Protein AF-A0A376UDM9-F1 (afdb_monomer_lite)

Secondary structure (DSSP, 8-state):
--TT---EEEEEEPPTT---HHHHHHHHHHHTT--TTEEEEEE-SPPPHHHHTSHHHHHHTTT------PPPPTTTHHHHHHHHHHHTT-EE-HHHHHHHHHHTTT-HHHHHHHHHHHHHH-TT-EE-HHHHHHH--------HHHHHHHHHTT-HHHHHHHHHHHHHTT--HHHHHHHHHHHHHHHHHHHHHTTTS-HHHHHHHTT--HHHHHHHHHHHHH--HHHHHHHHHHHHHHHHHHHH-TTS-THHHHHHHHHHHHS--THHHHTTS-GGGPEEEEEE--TT--HHHHHHHHHHHHHHT-S-EEEEE-SB-TTSPPPSS-HHHHHHHHHHHHTT-TTEEE-TTTTT-SSB--HHHHHHHTTSSS-TT---EEEE-----

pLDDT: mean 85.06, std 14.09, range [38.56, 97.5]

Foldseek 3Di:
DDPDQAQEEDEAEADALGDDPVSLVVLLVVLVVDDPSYHYHYDYDDDDPVNCPRPSNVSCVVPDDDDDPDDDDLVCQLVVLVVLLVVVVADADSLLSVVLCQLAPPNVVVSNVLSVVLCVVDVVRYHDNVSSVVRGDRQYDDDLVQLLLCLLQLVLVSNLVRLVNCVVVVPDVVRNLVVNVVLLVLLLVLLVCVVPDPSVVSCVVVVPDPVCSVSSVSLSVQDDNVLSVVLVVLSVVLVCCVVPVVPDDSSVSVSVSSNSSNDPPCVVVCVPPPLQLEEEEEEEQPLPPDCVRVVVVVVVCVVSVNQAYEYEHAQAAPPDDGRPDHLVRNVVNVCVVCVVPSRYDYDCPRNPDPDHDDPVVVVVVVPPPDDPRRPHYHYPDYDDD

InterPro domains:
  IPR004821 Cytidyltransferase-like domain [PF01467] (281-354)
  IPR004821 Cytidyltransferase-like domain [TIGR00125] (280-342)
  IPR005248 Nicotinate/nicotinamide nucleotide adenylyltransferase [cd02165] (280-364)
  IPR005790 DNA polymerase III, delta subunit [PTHR34388] (1-264)
  IPR005790 DNA polymerase III, delta subunit [TIGR01128] (1-259)
  IPR008921 DNA polymerase III, clamp loader complex, gamma/delta/delta subunit, C-terminal [SSF48019] (142-266)
  IPR010372 DNA polymerase III delta, N-terminal [PF06144] (1-70)
  IPR014729 Rossmann-like alpha/beta/alpha sandwich fold [G3DSA:3.40.50.620] (275-380)
  IPR027417 P-loop containing nucleoside triphosphate hydrolase [G3DSA:3.40.50.300] (1-70)
  IPR027417 P-loop containing nucleoside triphosphate hydrolase [SSF52540] (1-140)
  IPR032780 DNA polymerase III subunit delta, C-terminal [PF14840] (144-265)

Structure (mmCIF, N/CA/C/O backbone):
data_AF-A0A376UDM9-F1
#
_entry.id   AF-A0A376UDM9-F1
#
loop_
_atom_site.group_PDB
_atom_site.id
_atom_site.type_symbol
_atom_site.label_atom_id
_atom_site.label_alt_id
_atom_site.label_comp_id
_atom_site.label_asym_id
_atom_site.label_entity_id
_atom_site.label_seq_id
_atom_site.pdbx_PDB_ins_code
_atom_site.Cartn_x
_atom_site.Cartn_y
_atom_site.Cartn_z
_atom_site.occupancy
_atom_site.B_iso_or_equiv
_atom_site.auth_seq_id
_atom_site.auth_comp_id
_atom_site.auth_asym_id
_atom_site.auth_atom_id
_atom_site.pdbx_PDB_model_num
ATOM 1 N N . MET A 1 1 ? -37.635 13.160 33.585 1.00 43.19 1 MET A N 1
ATOM 2 C CA . MET A 1 1 ? -38.179 11.944 32.947 1.00 43.19 1 MET A CA 1
ATOM 3 C C . MET A 1 1 ? -39.225 12.375 31.934 1.00 43.19 1 MET A C 1
ATOM 5 O O . MET A 1 1 ? -40.187 13.020 32.328 1.00 43.19 1 MET A O 1
ATOM 9 N N . SER A 1 2 ? -38.978 12.138 30.642 1.00 47.19 2 SER A N 1
ATOM 10 C CA . SER A 1 2 ? -39.900 12.499 29.555 1.00 47.19 2 SER A CA 1
ATOM 11 C C . SER A 1 2 ? -40.941 11.390 29.384 1.00 47.19 2 SER A C 1
ATOM 13 O O . SER A 1 2 ? -40.580 10.224 29.255 1.00 47.19 2 SER A O 1
ATOM 15 N N . LEU A 1 3 ? -42.221 11.757 29.407 1.00 50.12 3 LEU A N 1
ATOM 16 C CA . LEU A 1 3 ? -43.392 10.870 29.484 1.00 50.12 3 LEU A CA 1
ATOM 17 C C . LEU A 1 3 ? -43.686 10.039 28.210 1.00 50.12 3 LEU A C 1
ATOM 19 O O . LEU A 1 3 ? -44.708 9.366 28.155 1.00 50.12 3 LEU A O 1
ATOM 23 N N . PHE A 1 4 ? -42.793 10.038 27.211 1.00 58.66 4 PH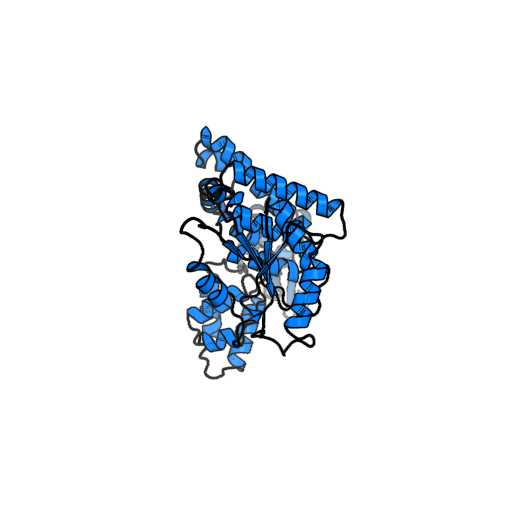E A N 1
ATOM 24 C CA . PHE A 1 4 ? -42.947 9.309 25.938 1.00 58.66 4 PHE A CA 1
ATOM 25 C C . PHE A 1 4 ? -41.624 8.710 25.415 1.00 58.66 4 PHE A C 1
ATOM 27 O O . PHE A 1 4 ? -41.371 8.701 24.211 1.00 58.66 4 PHE A O 1
ATOM 34 N N . ALA A 1 5 ? -40.724 8.271 26.299 1.00 61.06 5 ALA A N 1
ATOM 35 C CA . ALA A 1 5 ? -39.364 7.900 25.907 1.00 61.06 5 ALA A CA 1
ATOM 36 C C . ALA A 1 5 ? -39.296 6.546 25.166 1.00 61.06 5 ALA A C 1
ATOM 38 O O . ALA A 1 5 ? -39.087 5.493 25.761 1.00 61.06 5 ALA A O 1
ATOM 39 N N . SER A 1 6 ? -39.441 6.571 23.840 1.00 82.75 6 SER A N 1
ATOM 40 C CA . SER A 1 6 ? -38.899 5.519 22.977 1.00 82.75 6 SER A CA 1
ATOM 41 C C . SER A 1 6 ? -37.372 5.525 23.073 1.00 82.75 6 SER A C 1
ATOM 43 O O . SER A 1 6 ? -36.781 6.605 23.105 1.00 82.75 6 SER A O 1
ATOM 45 N N . ARG A 1 7 ? -36.730 4.350 23.049 1.00 90.12 7 ARG A N 1
ATOM 46 C CA . ARG A 1 7 ? -35.262 4.241 22.998 1.00 90.12 7 ARG A CA 1
ATOM 47 C C . ARG A 1 7 ? -34.689 5.045 21.828 1.00 90.12 7 ARG A C 1
ATOM 49 O O . ARG A 1 7 ? -35.217 4.976 20.719 1.00 90.12 7 ARG A O 1
ATOM 56 N N . GLN A 1 8 ? -33.612 5.782 22.074 1.00 91.25 8 GLN A N 1
ATOM 57 C CA . GLN A 1 8 ? -32.944 6.639 21.094 1.00 91.25 8 GLN A CA 1
ATOM 58 C C . GLN A 1 8 ? -31.485 6.214 20.907 1.00 91.25 8 GLN A C 1
ATOM 60 O O . GLN A 1 8 ? -30.840 5.741 21.841 1.00 91.25 8 GLN A O 1
ATOM 65 N N . THR A 1 9 ? -30.949 6.424 19.705 1.00 95.12 9 THR A N 1
ATOM 66 C CA . THR A 1 9 ? -29.538 6.164 19.388 1.00 95.12 9 THR A CA 1
ATOM 67 C C . THR A 1 9 ? -28.871 7.460 18.950 1.00 95.12 9 THR A C 1
ATOM 69 O O . THR A 1 9 ? -29.344 8.116 18.023 1.00 95.12 9 THR A O 1
ATOM 72 N N . LEU A 1 10 ? -27.754 7.807 19.586 1.00 94.94 10 LEU A N 1
ATOM 73 C CA . LEU A 1 10 ? -26.936 8.969 19.253 1.00 94.94 10 LEU A CA 1
ATOM 74 C C . LEU A 1 10 ? -25.616 8.507 18.627 1.00 94.94 10 LEU A C 1
ATOM 76 O O . LEU A 1 10 ? -24.813 7.854 19.290 1.00 94.94 10 LEU A O 1
ATOM 80 N N . LEU A 1 11 ? -25.378 8.863 17.362 1.00 97.06 11 LEU A N 1
ATOM 81 C CA . LEU A 1 11 ? -24.114 8.609 16.665 1.00 97.06 11 LEU A CA 1
ATOM 82 C C . LEU A 1 11 ? -23.272 9.887 16.612 1.00 97.06 11 LEU A C 1
ATOM 84 O O . LEU A 1 11 ? -23.660 10.863 15.974 1.00 97.06 11 LEU A O 1
ATOM 88 N N . LEU A 1 12 ? -22.093 9.851 17.225 1.00 95.75 12 LEU A N 1
ATOM 89 C CA . LEU A 1 12 ? -21.101 10.917 17.160 1.00 95.75 12 LEU A CA 1
ATOM 90 C C . LEU A 1 12 ? -19.973 10.527 16.205 1.00 95.75 12 LEU A C 1
ATOM 92 O O . LEU A 1 12 ? -19.311 9.503 16.389 1.00 95.75 12 LEU A O 1
ATOM 96 N N . LEU A 1 13 ? -19.741 11.368 15.198 1.00 96.25 13 LEU A N 1
ATOM 97 C CA . LEU A 1 13 ? -18.609 11.255 14.282 1.00 96.25 13 LEU A CA 1
ATOM 98 C C . LEU A 1 13 ? -17.494 12.183 14.762 1.00 96.25 13 LEU A C 1
ATOM 100 O O . LEU A 1 13 ? -17.690 13.392 14.872 1.00 96.25 13 LEU A O 1
ATOM 104 N N . LEU A 1 14 ? -16.330 11.618 15.070 1.00 95.25 14 LEU A N 1
ATOM 105 C CA . LEU A 1 14 ? -15.178 12.401 15.495 1.00 95.25 14 LEU A CA 1
ATOM 106 C C . LEU A 1 14 ? -14.485 13.075 14.307 1.00 95.25 14 LEU A C 1
ATOM 108 O O . LEU A 1 14 ? -14.499 12.534 13.200 1.00 95.25 14 LEU A O 1
ATOM 112 N N . PRO A 1 15 ? -13.794 14.203 14.547 1.00 94.12 15 PRO 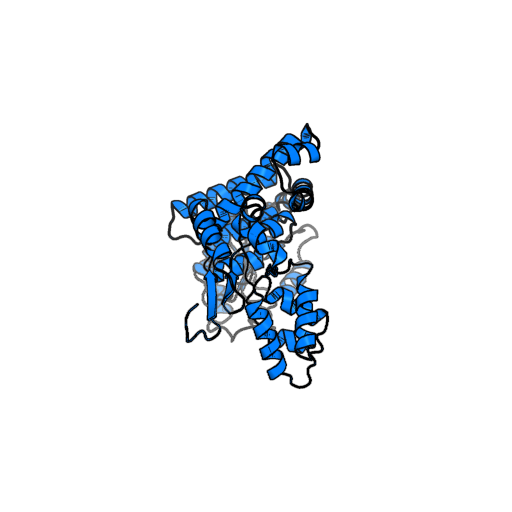A N 1
ATOM 113 C CA . PRO A 1 15 ? -12.876 14.772 13.569 1.00 94.12 15 PRO A CA 1
ATOM 114 C C . PRO A 1 15 ? -11.743 13.798 13.214 1.00 94.12 15 PRO A C 1
ATOM 116 O O . PRO A 1 15 ? -11.325 12.994 14.048 1.00 94.12 15 PRO A O 1
ATOM 119 N N . GLU A 1 16 ? -11.162 13.951 12.022 1.00 88.19 16 GLU A N 1
ATOM 120 C CA . GLU A 1 16 ? -10.032 13.133 11.540 1.00 88.19 16 GLU A CA 1
ATOM 121 C C . GLU A 1 16 ? -8.830 13.119 12.503 1.00 88.19 16 GLU A C 1
ATOM 123 O O . GLU A 1 16 ? -8.203 12.080 12.714 1.00 88.19 16 GLU A O 1
ATOM 128 N N . ASN A 1 17 ? -8.549 14.260 13.145 1.00 89.12 17 ASN A N 1
ATOM 129 C CA . ASN A 1 17 ? -7.464 14.422 14.124 1.00 89.12 17 ASN A CA 1
ATOM 130 C C . ASN A 1 17 ? -7.833 13.936 15.544 1.00 89.12 17 ASN A C 1
ATOM 132 O O . ASN A 1 17 ? -7.037 14.063 16.480 1.00 89.12 17 ASN A O 1
ATOM 136 N N . GLY A 1 18 ? -9.041 13.403 15.727 1.00 92.69 18 GLY A N 1
ATOM 137 C CA . GLY A 1 18 ? -9.596 13.046 17.028 1.00 92.69 18 GLY A CA 1
ATOM 138 C C . GLY A 1 18 ? -10.117 14.253 17.823 1.00 92.69 18 GLY A C 1
ATOM 139 O O . GLY A 1 18 ? -10.213 15.368 17.298 1.00 92.69 18 GLY A O 1
ATOM 140 N N . PRO A 1 19 ? -10.487 14.046 19.099 1.00 94.19 19 PRO A N 1
ATOM 141 C CA . PRO A 1 19 ? -11.056 15.093 19.930 1.00 94.19 19 PRO A CA 1
ATOM 142 C C . PRO A 1 19 ? -9.950 16.028 20.438 1.00 94.19 19 PRO A C 1
ATOM 144 O O . PRO A 1 19 ? -8.888 15.585 20.894 1.00 94.19 19 PRO A O 1
ATOM 147 N N . ASN A 1 20 ? -10.201 17.334 20.342 1.00 93.69 20 ASN A N 1
ATOM 148 C CA . ASN A 1 20 ? -9.357 18.379 20.923 1.00 93.69 20 ASN A CA 1
ATOM 149 C C . ASN A 1 20 ? -9.815 18.717 22.358 1.00 93.69 20 ASN A C 1
ATOM 151 O O . ASN A 1 20 ? -10.769 18.129 22.863 1.00 93.69 20 ASN A O 1
ATOM 155 N N . ALA A 1 21 ? -9.142 19.664 23.019 1.00 92.56 21 ALA A N 1
ATOM 156 C CA . ALA A 1 21 ? -9.456 20.042 24.400 1.00 92.56 21 ALA A CA 1
ATOM 157 C C . ALA A 1 21 ? -10.927 20.463 24.594 1.00 92.56 21 ALA A C 1
ATOM 159 O O . ALA A 1 21 ? -11.584 19.950 25.493 1.00 92.56 21 ALA A O 1
ATOM 160 N N . ALA A 1 22 ? -11.466 21.305 23.707 1.00 93.75 22 ALA A N 1
ATOM 161 C CA . ALA A 1 22 ? -12.859 21.750 23.781 1.00 93.75 22 ALA A CA 1
ATOM 162 C C . ALA A 1 22 ? -13.855 20.596 23.557 1.00 93.75 22 ALA A C 1
ATOM 164 O O . ALA A 1 22 ? -14.840 20.465 24.279 1.00 93.75 22 ALA A O 1
ATOM 165 N N . ILE A 1 23 ? -13.578 19.713 22.591 1.00 95.00 23 ILE A N 1
ATOM 166 C CA . ILE A 1 23 ? -14.416 18.535 22.325 1.00 95.00 23 ILE A CA 1
ATOM 167 C C . ILE A 1 23 ? -14.384 17.573 23.518 1.00 95.00 23 ILE A C 1
ATOM 169 O O . ILE A 1 23 ? -15.410 16.988 23.848 1.00 95.00 23 ILE A O 1
ATOM 173 N N . ASN A 1 24 ? -13.247 17.424 24.205 1.00 94.12 24 ASN A N 1
ATOM 174 C CA . ASN A 1 24 ? -13.162 16.572 25.394 1.00 94.12 24 ASN A CA 1
ATOM 175 C C . ASN A 1 24 ? -14.111 17.038 26.512 1.00 94.12 24 ASN A C 1
ATOM 177 O O . ASN A 1 24 ? -14.704 16.191 27.177 1.00 94.12 24 ASN A O 1
ATOM 181 N N . GLU A 1 25 ? -14.287 18.348 26.703 1.00 94.25 25 GLU A N 1
ATOM 182 C CA . GLU A 1 25 ? -15.235 18.903 27.684 1.00 94.25 25 GLU A CA 1
ATOM 183 C C . GLU A 1 25 ? -16.696 18.678 27.267 1.00 94.25 25 GLU A C 1
ATOM 185 O O . GLU A 1 25 ? -17.540 18.291 28.081 1.00 94.25 25 GLU A O 1
ATOM 190 N N . GLN A 1 26 ? -16.996 18.845 25.977 1.00 94.69 26 GLN A N 1
ATOM 191 C CA . GLN A 1 26 ? -18.330 18.578 25.432 1.00 94.69 26 GLN A CA 1
ATOM 192 C C . GLN A 1 26 ? -18.703 17.096 25.556 1.00 94.69 26 GLN A C 1
ATOM 194 O O . GLN A 1 26 ? -19.799 16.765 26.006 1.00 94.69 26 GLN A O 1
ATOM 199 N N . LEU A 1 27 ? -17.774 16.196 25.225 1.00 95.12 27 LEU A N 1
ATOM 200 C CA . LEU A 1 27 ? -17.960 14.756 25.382 1.00 95.12 27 LEU A CA 1
ATOM 201 C C . LEU A 1 27 ? -18.140 14.376 26.852 1.00 95.12 27 LEU A C 1
ATOM 203 O O . LEU A 1 27 ? -19.000 13.554 27.153 1.00 95.12 27 LEU A O 1
ATOM 207 N N . LEU A 1 28 ? -17.392 15.000 27.769 1.00 95.12 28 LEU A N 1
ATOM 208 C CA . LEU A 1 28 ? -17.543 14.773 29.208 1.00 95.12 28 LEU A CA 1
ATOM 209 C C . LEU A 1 28 ? -18.933 15.184 29.708 1.00 95.12 28 LEU A C 1
ATOM 211 O O . LEU A 1 28 ? -19.520 14.490 30.529 1.00 95.12 28 LEU A O 1
ATOM 215 N N . THR A 1 29 ? -19.492 16.272 29.181 1.00 94.19 29 THR A N 1
ATOM 216 C CA . THR A 1 29 ? -20.867 16.675 29.511 1.00 94.19 29 THR A CA 1
ATOM 217 C C . THR A 1 29 ? -21.876 15.611 29.067 1.00 94.19 29 THR A C 1
ATOM 219 O O . THR A 1 29 ? -22.806 15.285 29.803 1.00 94.19 29 THR A O 1
ATOM 222 N N . LEU A 1 30 ? -21.670 15.016 27.887 1.00 92.75 30 LEU A N 1
ATOM 223 C CA . LEU A 1 30 ? -22.549 13.971 27.361 1.00 92.75 30 LEU A CA 1
ATOM 224 C C . LEU A 1 30 ? -22.483 12.671 28.168 1.00 92.75 30 LEU A C 1
ATOM 226 O O . LEU A 1 30 ? -23.510 12.007 28.295 1.00 92.75 30 LEU A O 1
ATOM 230 N N . THR A 1 31 ? -21.331 12.305 28.745 1.00 93.06 31 THR A N 1
ATOM 231 C CA . THR A 1 31 ? -21.226 11.059 29.530 1.00 93.06 31 THR A CA 1
ATOM 232 C C . THR A 1 31 ? -22.128 11.068 30.765 1.00 93.06 31 THR A C 1
ATOM 234 O O . THR A 1 31 ? -22.664 10.022 31.130 1.00 93.06 31 THR A O 1
ATOM 237 N N . GLY A 1 32 ? -22.355 12.241 31.367 1.00 90.50 32 GLY A N 1
ATOM 238 C CA . GLY A 1 32 ? -23.262 12.420 32.505 1.00 90.50 32 GLY A CA 1
ATOM 239 C C . GLY A 1 32 ? -24.752 12.332 32.155 1.00 90.50 32 GLY A C 1
ATOM 240 O O . GLY A 1 32 ? -25.576 12.171 33.051 1.00 90.50 32 GLY A O 1
ATOM 241 N N . LEU A 1 33 ? -25.105 12.416 30.868 1.00 91.31 33 LEU A N 1
ATOM 242 C CA . LEU A 1 33 ? -26.488 12.391 30.377 1.00 91.31 33 LEU A CA 1
ATOM 243 C C . LEU A 1 33 ? -26.926 11.007 29.868 1.00 91.31 33 LEU A C 1
ATOM 245 O O . LEU A 1 33 ? -28.057 10.852 29.410 1.00 91.31 33 LEU A O 1
ATOM 249 N N . LEU A 1 34 ? -26.048 10.001 29.933 1.00 91.25 34 LEU A N 1
ATOM 250 C CA . LEU A 1 34 ? -26.338 8.651 29.451 1.00 91.25 34 LEU A CA 1
ATOM 251 C C . LEU A 1 34 ? -27.234 7.874 30.421 1.00 91.25 34 LEU A C 1
ATOM 253 O O . LEU A 1 34 ? -26.966 7.793 31.621 1.00 91.25 34 LEU A O 1
ATOM 257 N N . HIS A 1 35 ? -28.254 7.230 29.863 1.00 90.69 35 HIS A N 1
ATOM 258 C CA . HIS A 1 35 ? -29.183 6.333 30.546 1.00 90.69 35 HIS A CA 1
ATOM 259 C C . HIS A 1 35 ? -29.533 5.148 29.631 1.00 90.69 35 HIS A C 1
ATOM 261 O O . HIS A 1 35 ? -29.250 5.193 28.436 1.00 90.69 35 HIS A O 1
ATOM 267 N N . ASP A 1 36 ? -30.191 4.114 30.157 1.00 89.81 36 ASP A N 1
ATOM 268 C CA . ASP A 1 36 ? -30.395 2.836 29.448 1.00 89.81 36 ASP A CA 1
ATOM 269 C C . ASP A 1 36 ? -31.199 2.956 28.140 1.00 89.81 36 ASP A C 1
ATOM 271 O O . ASP A 1 36 ? -31.001 2.177 27.208 1.00 89.81 36 ASP A O 1
ATOM 275 N N . ASP A 1 37 ? -32.064 3.967 28.034 1.00 91.88 37 ASP A N 1
ATOM 276 C CA . ASP A 1 37 ? -32.828 4.240 26.811 1.00 91.88 37 ASP A CA 1
ATOM 277 C C . ASP A 1 37 ? -32.093 5.107 25.769 1.00 91.88 37 ASP A C 1
ATOM 279 O O . ASP A 1 37 ? -32.672 5.417 24.728 1.00 91.88 37 ASP A O 1
ATOM 283 N N . LEU A 1 38 ? -30.838 5.507 26.013 1.00 91.31 38 LEU A N 1
ATOM 284 C CA . LEU A 1 38 ? -30.020 6.289 25.079 1.00 91.31 38 LEU A CA 1
ATOM 285 C C . LEU A 1 38 ? -28.727 5.536 24.754 1.00 91.31 38 LEU A C 1
ATOM 287 O O . LEU A 1 38 ? -27.772 5.519 25.531 1.00 91.31 38 LEU A O 1
ATOM 291 N N . LEU A 1 39 ? -28.682 4.939 23.563 1.00 94.94 39 LEU A N 1
ATOM 292 C CA . LEU A 1 39 ? -27.504 4.236 23.070 1.00 94.94 39 LEU A CA 1
ATOM 293 C C . LEU A 1 39 ? -26.540 5.215 22.394 1.00 94.94 39 LEU A C 1
ATOM 295 O O . LEU A 1 39 ? -26.845 5.776 21.342 1.00 94.94 39 LEU A O 1
ATOM 299 N N . LEU A 1 40 ? -25.354 5.389 22.971 1.00 95.56 40 LEU A N 1
ATOM 300 C CA . LEU A 1 40 ? -24.288 6.197 22.387 1.00 95.56 40 LEU A CA 1
ATOM 301 C C . LEU A 1 40 ? -23.376 5.341 21.496 1.00 95.56 40 LEU A C 1
ATOM 303 O O . LEU A 1 40 ? -22.814 4.345 21.946 1.00 95.56 40 LEU A O 1
ATOM 307 N N . ILE A 1 41 ? -23.167 5.776 20.253 1.00 97.31 41 ILE A N 1
ATOM 308 C CA . ILE A 1 41 ? -22.161 5.232 19.338 1.00 97.31 41 ILE A CA 1
ATOM 309 C C . ILE A 1 41 ? -21.186 6.346 18.981 1.00 97.31 41 ILE A C 1
ATOM 311 O O . ILE A 1 41 ? -21.581 7.426 18.552 1.00 97.31 41 ILE A O 1
ATOM 315 N N . VAL A 1 42 ? -19.895 6.069 19.125 1.00 96.12 42 VAL A N 1
ATOM 316 C CA . VAL A 1 42 ? -18.823 7.019 18.830 1.00 96.12 42 VAL A CA 1
ATOM 317 C C . VAL A 1 42 ? -17.923 6.414 17.758 1.00 96.12 42 VAL A C 1
ATOM 319 O O . VAL A 1 42 ? -17.374 5.331 17.951 1.00 96.12 42 VAL A O 1
ATOM 322 N N . ARG A 1 43 ? -17.779 7.091 16.613 1.00 97.50 43 ARG A N 1
ATOM 323 C CA . ARG A 1 43 ? -16.986 6.619 15.468 1.00 97.50 43 ARG A CA 1
ATOM 324 C C . ARG A 1 43 ? -15.888 7.616 15.122 1.00 97.50 43 ARG A C 1
ATOM 326 O O . ARG A 1 43 ? -16.162 8.789 14.899 1.00 97.50 43 ARG A O 1
ATOM 333 N N . GLY A 1 44 ? -14.659 7.126 14.998 1.00 95.00 44 GLY A N 1
ATOM 334 C CA . GLY A 1 44 ? -13.507 7.915 14.571 1.00 95.00 44 GLY A CA 1
ATOM 335 C C . GLY A 1 44 ? -12.264 7.061 14.356 1.00 95.00 44 GLY A C 1
ATOM 336 O O . GLY A 1 44 ? -12.301 5.836 14.499 1.00 95.00 44 GLY A O 1
ATOM 337 N N . ASN A 1 45 ? -11.160 7.730 14.031 1.00 93.31 45 ASN A N 1
ATOM 338 C CA . ASN A 1 45 ? -9.841 7.112 13.942 1.00 93.31 45 ASN A CA 1
ATOM 339 C C . ASN A 1 45 ? -9.335 6.681 15.329 1.00 93.31 45 ASN A C 1
ATOM 341 O O . ASN A 1 45 ? -9.893 7.042 16.368 1.00 93.31 45 ASN A O 1
ATOM 345 N N . LYS A 1 46 ? -8.249 5.902 15.350 1.00 93.00 46 LYS A N 1
ATOM 346 C CA . LYS A 1 46 ? -7.598 5.496 16.600 1.00 93.00 46 LYS A CA 1
ATOM 347 C C . LYS A 1 46 ? -7.187 6.731 17.410 1.00 93.00 46 LYS A C 1
ATOM 349 O O . LYS A 1 46 ? -6.496 7.609 16.899 1.00 93.00 46 LYS A O 1
ATOM 354 N N . LEU A 1 47 ? -7.557 6.742 18.687 1.00 93.38 47 LEU A N 1
ATOM 355 C CA . LEU A 1 47 ? -7.165 7.782 19.630 1.00 93.38 47 LEU A CA 1
ATOM 356 C C . LEU A 1 47 ? -5.693 7.624 20.039 1.00 93.38 47 LEU A C 1
ATOM 358 O O . LEU A 1 47 ? -5.146 6.522 20.116 1.00 93.38 47 LEU A O 1
ATOM 362 N N . SER A 1 48 ? -5.025 8.745 20.300 1.00 92.75 48 SER A N 1
ATOM 363 C CA . SER A 1 48 ? -3.714 8.723 20.954 1.00 92.75 48 SER A CA 1
ATOM 364 C C . SER A 1 48 ? -3.855 8.334 22.428 1.00 92.75 48 SER A C 1
ATOM 366 O O . SER A 1 48 ? -4.888 8.594 23.038 1.00 92.75 48 SER A O 1
ATOM 368 N N . LYS A 1 49 ? -2.786 7.818 23.052 1.00 92.19 49 LYS A N 1
ATOM 369 C CA . LYS A 1 49 ? -2.793 7.494 24.495 1.00 92.19 49 LYS A CA 1
ATOM 370 C C . LYS A 1 49 ? -3.219 8.677 25.374 1.00 92.19 49 LYS A C 1
ATOM 372 O O . LYS A 1 49 ? -3.851 8.489 26.402 1.00 92.19 49 LYS A O 1
ATOM 377 N N . ALA A 1 50 ? -2.874 9.903 24.974 1.00 91.31 50 ALA A N 1
ATOM 378 C CA . ALA A 1 50 ? -3.288 11.107 25.690 1.00 91.31 50 ALA A CA 1
ATOM 379 C C . ALA A 1 50 ? -4.800 11.364 25.566 1.00 91.31 50 ALA A C 1
ATOM 381 O O . ALA A 1 50 ? -5.429 11.757 26.542 1.00 91.31 50 ALA A O 1
ATOM 382 N N . GLN A 1 51 ? -5.383 11.112 24.390 1.00 92.50 51 GLN A N 1
ATOM 383 C CA . GLN A 1 51 ? -6.827 11.221 24.159 1.00 92.50 51 GLN A CA 1
ATOM 384 C C . GLN A 1 51 ? -7.609 10.078 24.825 1.00 92.50 51 GLN A C 1
ATOM 386 O O . GLN A 1 51 ? -8.690 10.324 25.343 1.00 92.50 51 GLN A O 1
ATOM 391 N N . GLU A 1 52 ? -7.065 8.858 24.868 1.00 93.50 52 GLU A N 1
ATOM 392 C CA . GLU A 1 52 ? -7.655 7.723 25.604 1.00 93.50 52 GLU A CA 1
ATOM 393 C C . GLU A 1 52 ? -7.684 7.981 27.120 1.00 93.50 52 GLU A C 1
ATOM 395 O O . GLU A 1 52 ? -8.615 7.578 27.806 1.00 93.50 52 GLU A O 1
ATOM 400 N N . ASN A 1 53 ? -6.703 8.720 27.644 1.00 93.88 53 ASN A N 1
ATOM 401 C CA . ASN A 1 53 ? -6.661 9.116 29.053 1.00 93.88 53 ASN A CA 1
ATOM 402 C C . ASN A 1 53 ? -7.547 10.336 29.379 1.00 93.88 53 ASN A C 1
ATOM 404 O O . ASN A 1 53 ? -7.545 10.802 30.520 1.00 93.88 53 ASN A O 1
ATOM 408 N N . ALA A 1 54 ? -8.283 10.885 28.406 1.00 94.88 54 ALA A N 1
ATOM 409 C CA . ALA A 1 54 ? -9.191 12.000 28.651 1.00 94.88 54 ALA A CA 1
ATOM 410 C C . ALA A 1 54 ? -10.383 11.567 29.522 1.00 94.88 54 ALA A C 1
ATOM 412 O O . ALA A 1 54 ? -10.879 10.444 29.420 1.00 94.88 54 ALA A O 1
ATOM 413 N N . ALA A 1 55 ? -10.882 12.491 30.348 1.00 94.75 55 ALA A N 1
ATOM 414 C CA . ALA A 1 55 ? -11.903 12.211 31.361 1.00 94.75 55 ALA A CA 1
ATOM 415 C C . ALA A 1 55 ? -13.199 11.597 30.799 1.00 94.75 55 ALA A C 1
ATOM 417 O O . ALA A 1 55 ? -13.805 10.740 31.435 1.00 94.75 55 ALA A O 1
ATOM 418 N N . TRP A 1 56 ? -13.629 12.006 29.601 1.00 95.31 56 TRP A N 1
ATOM 419 C CA . TRP A 1 56 ? -14.839 11.461 28.981 1.00 95.31 56 TRP A CA 1
ATOM 420 C C . TRP A 1 56 ? -14.671 9.982 28.600 1.00 95.31 56 TRP A C 1
ATOM 422 O O . TRP A 1 56 ? -15.599 9.196 28.761 1.00 95.31 56 TRP A O 1
ATOM 432 N N . PHE A 1 57 ? -13.485 9.583 28.129 1.00 95.44 57 PHE A N 1
ATOM 433 C CA . PHE A 1 57 ? -13.221 8.213 27.697 1.00 95.44 57 PHE A CA 1
ATOM 434 C C . PHE A 1 57 ? -13.130 7.281 28.908 1.00 95.44 57 PHE A C 1
ATOM 436 O O . PHE A 1 57 ? -13.753 6.219 28.933 1.00 95.44 57 PHE A O 1
ATOM 443 N N . THR A 1 58 ? -12.432 7.715 29.961 1.00 94.31 58 THR A N 1
ATOM 444 C CA . THR A 1 58 ? -12.325 6.954 31.213 1.00 94.31 58 THR A CA 1
ATOM 445 C C . THR A 1 58 ? -13.664 6.846 31.945 1.00 94.31 58 THR A C 1
ATOM 447 O O . THR A 1 58 ? -13.958 5.788 32.499 1.00 94.31 58 THR A O 1
ATOM 450 N N . ALA A 1 59 ? -14.525 7.870 31.875 1.00 94.00 59 ALA A N 1
ATOM 451 C CA . ALA A 1 59 ? -15.887 7.814 32.415 1.00 94.00 59 ALA A CA 1
ATOM 452 C C . ALA A 1 59 ? -16.761 6.735 31.744 1.00 94.00 59 ALA A C 1
ATOM 454 O O . ALA A 1 59 ? -17.643 6.163 32.385 1.00 94.00 59 ALA A O 1
ATOM 455 N N . LEU A 1 60 ? -16.507 6.426 30.468 1.00 93.75 60 LEU A N 1
ATOM 456 C CA . LEU A 1 60 ? -17.239 5.408 29.711 1.00 93.75 60 LEU A CA 1
ATOM 457 C C . LEU A 1 60 ? -16.647 4.001 29.847 1.00 93.75 60 LEU A C 1
ATOM 459 O O . LEU A 1 60 ? -17.328 3.038 29.498 1.00 93.75 60 LEU A O 1
ATOM 463 N N . ALA A 1 61 ? -15.420 3.845 30.349 1.00 91.12 61 ALA A N 1
ATOM 464 C CA . ALA A 1 61 ? -14.662 2.592 30.271 1.00 91.12 61 ALA A CA 1
ATOM 465 C C . ALA A 1 61 ? -15.396 1.359 30.839 1.00 91.12 61 ALA A C 1
ATOM 467 O O . ALA A 1 61 ? -15.309 0.282 30.260 1.00 91.12 61 ALA A O 1
ATOM 468 N N . ASN A 1 62 ? -16.166 1.513 31.923 1.00 91.88 62 ASN A N 1
ATOM 469 C CA . ASN A 1 62 ? -16.910 0.401 32.536 1.00 91.88 62 ASN A CA 1
ATOM 470 C C . ASN A 1 62 ? -18.258 0.091 31.863 1.00 91.88 62 ASN A C 1
ATOM 472 O O . ASN A 1 62 ? -18.805 -0.987 32.074 1.00 91.88 62 ASN A O 1
ATOM 476 N N . ARG A 1 63 ? -18.828 1.040 31.110 1.00 93.19 63 ARG A N 1
ATOM 477 C CA . ARG A 1 63 ? -20.161 0.910 30.487 1.00 93.19 63 ARG A CA 1
ATOM 478 C C . ARG A 1 63 ? -20.102 0.723 28.974 1.00 93.19 63 ARG A C 1
ATOM 480 O O . ARG A 1 63 ? -21.106 0.374 28.365 1.00 93.19 63 ARG A O 1
ATOM 487 N N . SER A 1 64 ? -18.956 0.999 28.364 1.00 94.69 64 SER A N 1
ATOM 488 C CA . SER A 1 64 ? -18.777 0.978 26.916 1.00 94.69 64 SER A CA 1
ATOM 489 C C . SER A 1 64 ? -18.058 -0.281 26.446 1.00 94.69 64 SER A C 1
ATOM 491 O O . SER A 1 64 ? -17.330 -0.935 27.189 1.00 94.69 64 SER A O 1
ATOM 493 N N . VAL A 1 65 ? -18.260 -0.602 25.169 1.00 96.75 65 VAL A N 1
ATOM 494 C CA . VAL A 1 65 ? -17.495 -1.620 24.449 1.00 96.75 65 VAL A CA 1
ATOM 495 C C . VAL A 1 65 ? -16.703 -0.920 23.355 1.00 96.75 65 VAL A C 1
ATOM 497 O O . VAL A 1 65 ? -17.276 -0.245 22.501 1.00 96.75 65 VAL A O 1
ATOM 500 N N . GLN A 1 66 ? -15.383 -1.092 23.363 1.00 95.12 66 GLN A N 1
ATOM 501 C CA . GLN A 1 66 ? -14.513 -0.573 22.313 1.00 95.12 66 GLN A CA 1
ATOM 502 C C . GLN A 1 66 ? -14.288 -1.641 21.239 1.00 95.12 66 GLN A C 1
ATOM 504 O O . GLN A 1 66 ? -13.803 -2.734 21.526 1.00 95.12 66 GLN A O 1
ATOM 509 N N . VAL A 1 67 ? -14.586 -1.303 19.982 1.00 96.00 67 VAL A N 1
ATOM 510 C CA . VAL A 1 67 ? -14.322 -2.166 18.822 1.00 96.00 67 VAL A CA 1
ATOM 511 C C . VAL A 1 67 ? -13.199 -1.558 17.986 1.00 96.00 67 VAL A C 1
ATOM 513 O O . VAL A 1 67 ? -13.306 -0.435 17.495 1.00 96.00 67 VAL A O 1
ATOM 516 N N . THR A 1 68 ? -12.106 -2.301 17.816 1.00 94.44 68 THR A N 1
ATOM 517 C CA . THR A 1 68 ? -10.954 -1.853 17.022 1.00 94.44 68 THR A CA 1
ATOM 518 C C . THR A 1 68 ? -11.173 -2.163 15.543 1.00 94.44 68 THR A C 1
ATOM 520 O O . THR A 1 68 ? -11.002 -3.298 15.109 1.00 94.44 68 THR A O 1
ATOM 523 N N . CYS A 1 69 ? -11.493 -1.136 14.756 1.00 93.19 69 CYS A N 1
ATOM 524 C CA . CYS A 1 69 ? -11.744 -1.242 13.313 1.00 93.19 69 CYS A CA 1
ATOM 525 C C . CYS A 1 69 ? -10.511 -0.871 12.467 1.00 93.19 69 CYS A C 1
ATOM 527 O O . CYS A 1 69 ? -10.622 -0.116 11.505 1.00 93.19 69 CYS A O 1
ATOM 529 N N . GLN A 1 70 ? -9.318 -1.331 12.856 1.00 90.31 70 GLN A N 1
ATOM 530 C CA . GLN A 1 70 ? -8.096 -1.083 12.083 1.00 90.31 70 GLN A CA 1
ATOM 531 C C . GLN A 1 70 ? -7.989 -2.064 10.915 1.00 90.31 70 GLN A C 1
ATOM 533 O O . GLN A 1 70 ? -8.228 -3.261 11.086 1.00 90.31 70 GLN A O 1
ATOM 538 N N . THR A 1 71 ? -7.605 -1.562 9.739 1.00 88.81 71 THR A N 1
ATOM 539 C CA . THR A 1 71 ? -7.341 -2.403 8.567 1.00 88.81 71 THR A CA 1
ATOM 540 C C . THR A 1 71 ? -6.213 -3.394 8.887 1.00 88.81 71 THR A C 1
ATOM 542 O O . THR A 1 71 ? -5.163 -2.958 9.365 1.00 88.81 71 THR A O 1
ATOM 545 N N . PRO A 1 72 ? -6.395 -4.710 8.648 1.00 89.56 72 PRO A N 1
ATOM 546 C CA . PRO A 1 72 ? -5.355 -5.707 8.861 1.00 89.56 72 PRO A CA 1
ATOM 547 C C . PRO A 1 72 ? -4.087 -5.379 8.075 1.00 89.56 72 PRO A C 1
ATOM 549 O O . PRO A 1 72 ? -4.148 -5.021 6.898 1.00 89.56 72 PRO A O 1
ATOM 552 N N . GLU A 1 73 ? -2.932 -5.563 8.709 1.00 81.50 73 GLU A N 1
ATOM 553 C CA . GLU A 1 73 ? -1.649 -5.454 8.019 1.00 81.50 73 GLU A CA 1
ATOM 554 C C . GLU A 1 73 ? -1.458 -6.614 7.029 1.00 81.50 73 GLU A C 1
ATOM 556 O O . GLU A 1 73 ? -2.107 -7.658 7.131 1.00 81.50 73 GLU A O 1
ATOM 561 N N . GLN A 1 74 ? -0.502 -6.476 6.107 1.00 79.44 74 GLN A N 1
ATOM 562 C CA . GLN A 1 74 ? -0.235 -7.453 5.044 1.00 79.44 74 GLN A CA 1
ATOM 563 C C . GLN A 1 74 ? -0.103 -8.905 5.544 1.00 79.44 74 GLN A C 1
ATOM 565 O O . GLN A 1 74 ? -0.556 -9.833 4.881 1.00 79.44 74 GLN A O 1
ATOM 570 N N . ALA A 1 75 ? 0.499 -9.116 6.718 1.00 86.12 75 ALA A N 1
ATOM 571 C CA . ALA A 1 75 ? 0.666 -10.450 7.297 1.00 86.12 75 ALA A CA 1
ATOM 572 C C . ALA A 1 75 ? -0.653 -11.063 7.809 1.00 86.12 75 ALA A C 1
ATOM 574 O O . ALA A 1 75 ? -0.799 -12.281 7.860 1.00 86.12 75 ALA A O 1
ATOM 575 N N . GLN A 1 76 ? -1.606 -10.224 8.214 1.00 90.50 76 GLN A N 1
ATOM 576 C CA . GLN A 1 76 ? -2.872 -10.624 8.832 1.00 90.50 76 GLN A CA 1
ATOM 577 C C . GLN A 1 76 ? -4.023 -10.647 7.818 1.00 90.50 76 GLN A C 1
ATOM 579 O O . GLN A 1 76 ? -5.013 -11.347 8.037 1.00 90.50 76 GLN A O 1
ATOM 584 N N . LEU A 1 77 ? -3.884 -9.920 6.705 1.00 92.69 77 LEU A N 1
ATOM 585 C CA . LEU A 1 77 ? -4.901 -9.801 5.665 1.00 92.69 77 LEU A CA 1
ATOM 586 C C . LEU A 1 77 ? -5.373 -11.166 5.122 1.00 92.69 77 LEU A C 1
ATOM 588 O O . LEU A 1 77 ? -6.582 -11.391 5.161 1.00 92.69 77 LEU A O 1
ATOM 592 N N . PRO A 1 78 ? -4.504 -12.134 4.752 1.00 95.38 78 PRO A N 1
ATOM 593 C CA . PRO A 1 78 ? -4.966 -13.434 4.245 1.00 95.38 78 PRO A CA 1
ATOM 594 C C . PRO A 1 78 ? -5.838 -14.206 5.236 1.00 95.38 78 PRO A C 1
ATOM 596 O O . PRO A 1 78 ? -6.794 -14.883 4.852 1.00 95.38 78 PRO A O 1
ATOM 599 N N . ARG A 1 79 ? -5.549 -14.073 6.536 1.00 96.12 79 ARG A N 1
ATOM 600 C CA . ARG A 1 79 ? -6.349 -14.695 7.594 1.00 96.12 79 ARG A CA 1
ATOM 601 C C . ARG A 1 79 ? -7.723 -14.038 7.714 1.00 96.12 79 ARG A C 1
ATOM 603 O O . ARG A 1 79 ? -8.707 -14.742 7.926 1.00 96.12 79 ARG A O 1
ATOM 610 N N . TRP A 1 80 ? -7.795 -12.713 7.578 1.00 96.06 80 TRP A N 1
ATOM 611 C CA . TRP A 1 80 ? -9.065 -11.986 7.564 1.00 96.06 80 TRP A CA 1
ATOM 612 C C . TRP A 1 80 ? -9.928 -12.399 6.366 1.00 96.06 80 TRP A C 1
ATOM 614 O O . TRP A 1 80 ? -11.104 -12.709 6.547 1.00 96.06 80 TRP A O 1
ATOM 624 N N . VAL A 1 81 ? -9.330 -12.499 5.172 1.00 96.19 81 VAL A N 1
ATOM 625 C CA . VAL A 1 81 ? -10.020 -12.949 3.952 1.00 96.19 81 VAL A CA 1
ATOM 626 C C . VAL A 1 81 ? -10.558 -14.367 4.115 1.00 96.19 81 VAL A C 1
ATOM 628 O O . VAL A 1 81 ? -11.741 -14.594 3.876 1.00 96.19 81 VAL A O 1
ATOM 631 N N . ALA A 1 82 ? -9.735 -15.306 4.590 1.00 96.06 82 ALA A N 1
ATOM 632 C CA . ALA A 1 82 ? -10.163 -16.686 4.820 1.00 96.06 82 ALA A CA 1
ATOM 633 C C . ALA A 1 82 ? -11.315 -16.774 5.836 1.00 96.06 82 ALA A C 1
ATOM 635 O O . ALA A 1 82 ? -12.281 -17.507 5.628 1.00 96.06 82 ALA A O 1
ATOM 636 N N . ALA A 1 83 ? -11.250 -15.995 6.922 1.00 96.38 83 ALA A N 1
ATOM 637 C CA . ALA A 1 83 ? -12.318 -15.946 7.916 1.00 96.38 83 ALA A CA 1
ATOM 638 C C . ALA A 1 83 ? -13.622 -15.376 7.334 1.00 96.38 83 ALA A C 1
ATOM 640 O O . ALA A 1 83 ? -14.695 -15.927 7.580 1.00 96.38 83 ALA A O 1
ATOM 641 N N . ARG A 1 84 ? -13.537 -14.304 6.535 1.00 96.06 84 ARG A N 1
ATOM 642 C CA . ARG A 1 84 ? -14.694 -13.686 5.875 1.00 96.06 84 ARG A CA 1
ATOM 643 C C . ARG A 1 84 ? -15.302 -14.599 4.807 1.00 96.06 84 ARG A C 1
ATOM 645 O O . ARG A 1 84 ? -16.519 -14.719 4.751 1.00 96.06 84 ARG A O 1
ATOM 652 N N . ALA A 1 85 ? -14.476 -15.279 4.014 1.00 96.12 85 ALA A N 1
ATOM 653 C CA . ALA A 1 85 ? -14.921 -16.268 3.033 1.00 96.12 85 ALA A CA 1
ATOM 654 C C . ALA A 1 85 ? -15.670 -17.424 3.713 1.00 96.12 85 ALA A C 1
ATOM 656 O O . ALA A 1 85 ? -16.761 -17.791 3.286 1.00 96.12 85 ALA A O 1
ATOM 657 N N . LYS A 1 86 ? -15.155 -17.913 4.849 1.00 95.94 86 LYS A N 1
ATOM 658 C CA . LYS A 1 86 ? -15.818 -18.957 5.638 1.00 95.94 86 LYS A CA 1
ATOM 659 C C . LYS A 1 86 ? -17.175 -18.514 6.198 1.00 95.94 86 LYS A C 1
ATOM 661 O O . LYS A 1 86 ? -18.092 -19.322 6.241 1.00 95.94 86 LYS A O 1
ATOM 666 N N . GLN A 1 87 ? -17.329 -17.244 6.589 1.00 96.25 87 GLN A N 1
ATOM 667 C CA . GLN A 1 87 ? -18.631 -16.682 6.994 1.00 96.25 87 GLN A CA 1
ATOM 668 C C . GLN A 1 87 ? -19.647 -16.636 5.843 1.00 96.25 87 GLN A C 1
ATOM 670 O O . GLN A 1 87 ? -20.847 -16.680 6.094 1.00 96.25 87 GLN A O 1
ATOM 675 N N . LEU A 1 88 ? -19.173 -16.553 4.598 1.00 95.06 88 LEU A N 1
ATOM 676 C CA . LEU A 1 88 ? -19.989 -16.610 3.384 1.00 95.06 88 LEU A CA 1
ATOM 677 C C . LEU A 1 88 ? -20.172 -18.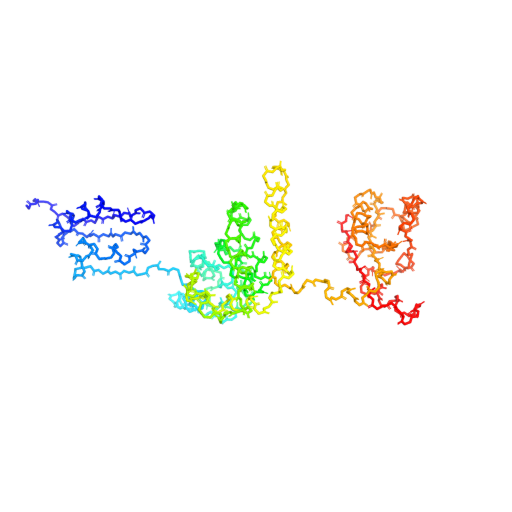047 2.857 1.00 95.06 88 LEU A C 1
ATOM 679 O O . LEU A 1 88 ? -20.677 -18.219 1.752 1.00 95.06 88 LEU A O 1
ATOM 683 N N . ASN A 1 89 ? -19.774 -19.070 3.626 1.00 96.06 89 ASN A N 1
ATOM 684 C CA . ASN A 1 89 ? -19.786 -20.484 3.231 1.00 96.06 89 ASN A CA 1
ATOM 685 C C . ASN A 1 89 ? -18.982 -20.778 1.948 1.00 96.06 89 ASN A C 1
ATOM 687 O O . ASN A 1 89 ? -19.359 -21.640 1.158 1.00 96.06 89 ASN A O 1
ATOM 691 N N . LEU A 1 90 ? -17.870 -20.066 1.746 1.00 96.06 90 LEU A N 1
ATOM 692 C CA . LEU A 1 90 ? -16.977 -20.245 0.602 1.00 96.06 90 LEU A CA 1
ATOM 693 C C . LEU A 1 90 ? -15.743 -21.068 0.991 1.00 96.06 90 LEU A C 1
ATOM 695 O O . LEU A 1 90 ? -15.108 -20.818 2.019 1.00 96.06 90 LEU A O 1
ATOM 699 N N . GLU A 1 91 ? -15.370 -22.007 0.127 1.00 96.31 91 GLU A N 1
ATOM 700 C CA . GLU A 1 91 ? -14.107 -22.740 0.159 1.00 96.31 91 GLU A CA 1
ATOM 701 C C . GLU A 1 91 ? -13.095 -21.999 -0.721 1.00 96.31 91 GLU A C 1
ATOM 703 O O . GLU A 1 91 ? -13.145 -22.079 -1.948 1.00 96.31 91 GLU A O 1
ATOM 708 N N . LEU A 1 92 ? -12.205 -21.227 -0.095 1.00 96.31 92 LEU A N 1
ATOM 709 C CA . LEU A 1 92 ? -11.210 -20.409 -0.786 1.00 96.31 92 LEU A CA 1
ATOM 710 C C . LEU A 1 92 ? -9.826 -21.061 -0.721 1.00 96.31 92 LEU A C 1
ATOM 712 O O . LEU A 1 92 ? -9.270 -21.206 0.368 1.00 96.31 92 LEU A O 1
ATOM 716 N N . ASP A 1 93 ? -9.259 -21.384 -1.884 1.00 95.62 93 ASP A N 1
ATOM 717 C CA . ASP A 1 93 ? -7.900 -21.919 -1.992 1.00 95.62 93 ASP A CA 1
ATOM 718 C C . ASP A 1 93 ? -6.864 -20.909 -1.472 1.00 95.62 93 ASP A C 1
ATOM 720 O O . ASP A 1 93 ? -6.970 -19.704 -1.715 1.00 95.62 93 ASP A O 1
ATOM 724 N N . ASP A 1 94 ? -5.782 -21.392 -0.857 1.00 94.50 94 ASP A N 1
ATOM 725 C CA . ASP A 1 94 ? -4.708 -20.524 -0.353 1.00 94.50 94 ASP A CA 1
ATOM 726 C C . ASP A 1 94 ? -4.072 -19.665 -1.457 1.00 94.50 94 ASP A C 1
ATOM 728 O O . ASP A 1 94 ? -3.761 -18.491 -1.244 1.00 94.50 94 ASP A O 1
ATOM 732 N N . ALA A 1 95 ? -3.908 -20.222 -2.661 1.00 93.31 95 ALA A N 1
ATOM 733 C CA . ALA A 1 95 ? -3.382 -19.479 -3.803 1.00 93.31 95 ALA A CA 1
ATOM 734 C C . ALA A 1 95 ? -4.363 -18.392 -4.279 1.00 93.31 95 ALA A C 1
ATOM 736 O O . ALA A 1 95 ? -3.951 -17.268 -4.562 1.00 93.31 95 ALA A O 1
ATOM 737 N N . ALA A 1 96 ? -5.665 -18.691 -4.304 1.00 93.81 96 ALA A N 1
ATOM 738 C CA . ALA A 1 96 ? -6.703 -17.726 -4.656 1.00 93.81 96 ALA A CA 1
ATOM 739 C C . ALA A 1 96 ? -6.804 -16.595 -3.617 1.00 93.81 96 ALA A C 1
ATOM 741 O O . ALA A 1 96 ? -6.941 -15.422 -3.968 1.00 93.81 96 ALA A O 1
ATOM 742 N N . ASN A 1 97 ? -6.658 -16.934 -2.334 1.00 95.38 97 ASN A N 1
ATOM 743 C CA . ASN A 1 97 ? -6.599 -15.973 -1.237 1.00 95.38 97 ASN A CA 1
ATOM 744 C C . ASN A 1 97 ? -5.434 -14.986 -1.415 1.00 95.38 97 ASN A C 1
ATOM 746 O O . ASN A 1 97 ? -5.617 -13.776 -1.277 1.00 95.38 97 ASN A O 1
ATOM 750 N N . GLN A 1 98 ? -4.252 -15.473 -1.803 1.00 92.19 98 GLN A N 1
ATOM 751 C CA . GLN A 1 98 ? -3.105 -14.604 -2.083 1.00 92.19 98 GLN A CA 1
ATOM 752 C C . GLN A 1 98 ? -3.374 -13.631 -3.238 1.00 92.19 98 GLN A C 1
ATOM 754 O O . GLN A 1 98 ? -3.004 -12.461 -3.130 1.00 92.19 98 GLN A O 1
ATOM 759 N N . VAL A 1 99 ? -4.051 -14.075 -4.304 1.00 90.00 99 VAL A N 1
ATOM 760 C CA . VAL A 1 99 ? -4.441 -13.204 -5.428 1.00 90.00 99 VAL A CA 1
ATOM 761 C C . VAL A 1 99 ? -5.412 -12.115 -4.971 1.00 90.00 99 VAL A C 1
ATOM 763 O O . VAL A 1 99 ? -5.189 -10.943 -5.261 1.00 90.00 99 VAL A O 1
ATOM 766 N N . LEU A 1 100 ? -6.438 -12.461 -4.188 1.00 90.50 100 LEU A N 1
ATOM 767 C CA . LEU A 1 100 ? -7.380 -11.474 -3.644 1.00 90.50 100 LEU A CA 1
ATOM 768 C C . LEU A 1 100 ? -6.695 -10.463 -2.724 1.00 90.50 100 LEU A C 1
ATOM 770 O O . LEU A 1 100 ? -6.942 -9.263 -2.834 1.00 90.50 100 LEU A O 1
ATOM 774 N N . CYS A 1 101 ? -5.811 -10.935 -1.845 1.00 91.44 101 CYS A N 1
ATOM 775 C CA . CYS A 1 101 ? -5.039 -10.064 -0.967 1.00 91.44 101 CYS A CA 1
ATOM 776 C C . CYS A 1 101 ? -4.132 -9.115 -1.747 1.00 91.44 101 CYS A C 1
ATOM 778 O O . CYS A 1 101 ? -3.923 -7.993 -1.303 1.00 91.44 101 CYS A O 1
ATOM 780 N N . TYR A 1 102 ? -3.589 -9.559 -2.881 1.00 85.06 102 TYR A N 1
ATOM 781 C CA . TYR A 1 102 ? -2.765 -8.727 -3.748 1.00 85.06 102 TYR A CA 1
ATOM 782 C C . TYR A 1 102 ? -3.604 -7.665 -4.473 1.00 85.06 102 TYR A C 1
ATOM 784 O O . TYR A 1 102 ? -3.278 -6.485 -4.408 1.00 85.06 102 TYR A O 1
ATOM 792 N N . CYS A 1 103 ? -4.702 -8.069 -5.117 1.00 82.69 103 CYS A N 1
ATOM 793 C CA . CYS A 1 103 ? -5.529 -7.187 -5.946 1.00 82.69 103 CYS A CA 1
ATOM 794 C C . CYS A 1 103 ? -6.392 -6.196 -5.160 1.00 82.69 103 CYS A C 1
ATOM 796 O O . CYS A 1 103 ? -6.881 -5.242 -5.751 1.00 82.69 103 CYS A O 1
ATOM 798 N N . TYR A 1 104 ? -6.612 -6.423 -3.864 1.00 85.00 104 TYR A N 1
ATOM 799 C CA . TYR A 1 104 ? -7.440 -5.565 -3.009 1.00 85.00 104 TYR A CA 1
ATOM 800 C C . TYR A 1 104 ? -6.715 -5.160 -1.716 1.00 85.00 104 TYR A C 1
ATOM 802 O O . TYR A 1 104 ? -7.361 -4.851 -0.710 1.00 85.00 104 TYR A O 1
ATOM 810 N N . GLU A 1 105 ? -5.373 -5.173 -1.711 1.00 84.31 105 GLU A N 1
ATOM 811 C CA . GLU A 1 105 ? -4.577 -4.756 -0.548 1.00 84.31 105 GLU A CA 1
ATOM 812 C C . GLU A 1 105 ? -5.022 -3.356 -0.087 1.00 84.31 105 GLU A C 1
ATOM 814 O O . GLU A 1 105 ? -5.236 -2.464 -0.904 1.00 84.31 105 GLU A O 1
ATOM 819 N N . GLY A 1 106 ? -5.237 -3.177 1.220 1.00 79.62 106 GLY A N 1
ATOM 820 C CA . GLY A 1 106 ? -5.675 -1.899 1.795 1.00 79.62 106 GLY A CA 1
ATOM 821 C C . GLY A 1 106 ? -7.147 -1.524 1.560 1.00 79.62 106 GLY A C 1
ATOM 822 O O . GLY A 1 106 ? -7.637 -0.612 2.225 1.00 79.62 106 GLY A O 1
ATOM 823 N N . ASN A 1 107 ? -7.886 -2.247 0.708 1.00 86.06 107 ASN A N 1
ATOM 824 C CA . ASN A 1 107 ? -9.286 -1.968 0.377 1.00 86.06 107 ASN A CA 1
ATOM 825 C C . ASN A 1 107 ? -10.225 -3.112 0.803 1.00 86.06 107 ASN A C 1
ATOM 827 O O . ASN A 1 107 ? -10.713 -3.897 -0.014 1.00 86.06 107 ASN A O 1
ATOM 831 N N . LEU A 1 108 ? -10.511 -3.204 2.107 1.00 91.12 108 LEU A N 1
ATOM 832 C CA . LEU A 1 108 ? -11.376 -4.264 2.652 1.00 91.12 108 LEU A CA 1
ATOM 833 C C . LEU A 1 108 ? -12.803 -4.232 2.106 1.00 91.12 108 LEU A C 1
ATOM 835 O O . LEU A 1 108 ? -13.443 -5.278 2.034 1.00 91.12 108 LEU A O 1
ATOM 839 N N . LEU A 1 109 ? -13.303 -3.049 1.739 1.00 90.69 109 LEU A N 1
ATOM 840 C CA . LEU A 1 109 ? -14.630 -2.907 1.153 1.00 90.69 109 LEU A CA 1
ATOM 841 C C . LEU A 1 109 ? -14.684 -3.601 -0.209 1.00 90.69 109 LEU A C 1
ATOM 843 O O . LEU A 1 109 ? -15.558 -4.438 -0.426 1.00 90.69 109 LEU A O 1
ATOM 847 N N . ALA A 1 110 ? -13.723 -3.306 -1.090 1.00 87.94 110 ALA A N 1
ATOM 848 C CA . ALA A 1 110 ? -13.626 -3.970 -2.385 1.00 87.94 110 ALA A CA 1
ATOM 849 C C . ALA A 1 110 ? -13.404 -5.479 -2.230 1.00 87.94 110 ALA A C 1
ATOM 851 O O . ALA A 1 110 ? -13.979 -6.256 -2.986 1.00 87.94 110 ALA A O 1
ATOM 852 N N . LEU A 1 111 ? -12.640 -5.908 -1.220 1.00 92.81 111 LEU A N 1
ATOM 853 C CA . LEU A 1 111 ? -12.410 -7.327 -0.949 1.00 92.81 111 LEU A CA 1
ATOM 854 C C . LEU A 1 111 ? -13.693 -8.039 -0.487 1.00 92.81 111 LEU A C 1
ATOM 856 O O . LEU A 1 111 ? -14.024 -9.107 -0.998 1.00 92.81 111 LEU A O 1
ATOM 860 N N . ALA A 1 112 ? -14.460 -7.432 0.424 1.00 93.69 112 ALA A N 1
ATOM 861 C CA . ALA A 1 112 ? -15.757 -7.961 0.844 1.00 93.69 112 ALA A CA 1
ATOM 862 C C . ALA A 1 112 ? -16.732 -8.061 -0.341 1.00 93.69 112 ALA A C 1
ATOM 864 O O . ALA A 1 112 ? -17.307 -9.123 -0.570 1.00 93.69 112 ALA A O 1
ATOM 865 N N . GLN A 1 113 ? -16.828 -7.003 -1.152 1.00 91.81 113 GLN A N 1
ATOM 866 C CA . GLN A 1 113 ? -17.645 -6.997 -2.368 1.00 91.81 113 GLN A CA 1
ATOM 867 C C . GLN A 1 113 ? -17.161 -8.019 -3.401 1.00 91.81 113 GLN A C 1
ATOM 869 O O . GLN A 1 113 ? -17.970 -8.623 -4.098 1.00 91.81 113 GLN A O 1
ATOM 874 N N . ALA A 1 114 ? -15.850 -8.237 -3.525 1.00 91.62 114 ALA A N 1
ATOM 875 C CA . ALA A 1 114 ? -15.305 -9.258 -4.405 1.00 91.62 114 ALA A CA 1
ATOM 876 C C . ALA A 1 114 ? -15.743 -10.653 -3.951 1.00 91.62 114 ALA A C 1
ATOM 878 O O . ALA A 1 114 ? -16.248 -11.399 -4.778 1.00 91.62 114 ALA A O 1
ATOM 879 N N . LEU A 1 115 ? -15.639 -10.985 -2.660 1.00 94.50 115 LEU A N 1
ATOM 880 C CA . LEU A 1 115 ? -16.120 -12.269 -2.133 1.00 94.50 115 LEU A CA 1
ATOM 881 C C . LEU A 1 115 ? -17.627 -12.465 -2.357 1.00 94.50 115 LEU A C 1
ATOM 883 O O . LEU A 1 115 ? -18.044 -13.545 -2.765 1.00 94.50 115 LEU A O 1
ATOM 887 N N . GLU A 1 116 ? -18.428 -11.419 -2.154 1.00 94.31 116 GLU A N 1
ATOM 888 C CA . GLU A 1 116 ? -19.874 -11.444 -2.412 1.00 94.31 116 GLU A CA 1
ATOM 889 C C . GLU A 1 116 ? -20.197 -11.603 -3.909 1.00 94.31 116 GLU A C 1
ATOM 891 O O . GLU A 1 116 ? -21.098 -12.347 -4.275 1.00 94.31 116 GLU A O 1
ATOM 896 N N . ARG A 1 117 ? -19.436 -10.977 -4.816 1.00 93.31 117 ARG A N 1
ATOM 897 C CA . ARG A 1 117 ? -19.588 -11.226 -6.262 1.00 93.31 117 ARG A CA 1
ATOM 898 C C . ARG A 1 117 ? -19.169 -12.644 -6.644 1.00 93.31 117 ARG A C 1
ATOM 900 O O . ARG A 1 117 ? -19.827 -13.270 -7.468 1.00 93.31 117 ARG A O 1
ATOM 907 N N . LEU A 1 118 ? -18.072 -13.142 -6.076 1.00 93.25 118 LEU A N 1
ATOM 908 C CA . LEU A 1 118 ? -17.549 -14.479 -6.354 1.00 93.25 118 LEU A CA 1
ATOM 909 C C . LEU A 1 118 ? -18.531 -15.569 -5.905 1.00 93.25 118 LEU A C 1
ATOM 911 O O . LEU A 1 118 ? -18.681 -16.559 -6.618 1.00 93.25 118 LEU A O 1
ATOM 915 N N . SER A 1 119 ? -19.239 -15.370 -4.786 1.00 95.69 119 SER A N 1
ATOM 916 C CA . SER A 1 119 ? -20.282 -16.301 -4.333 1.00 95.69 119 SER A CA 1
ATOM 917 C C . SER A 1 119 ? -21.481 -16.358 -5.284 1.00 95.69 119 SER A C 1
ATOM 919 O O . SER A 1 119 ? -22.066 -17.422 -5.469 1.00 95.69 119 SER A O 1
ATOM 921 N N . LEU A 1 120 ? -21.821 -15.239 -5.933 1.00 93.81 120 LEU A N 1
ATOM 922 C CA . LEU A 1 120 ? -22.870 -15.191 -6.955 1.00 93.81 120 LEU A CA 1
ATOM 923 C C . LEU A 1 120 ? -22.430 -15.838 -8.275 1.00 93.81 120 LEU A C 1
ATOM 925 O O . LEU A 1 120 ? -23.238 -16.488 -8.935 1.00 93.81 120 LEU A O 1
ATOM 929 N N . LEU A 1 121 ? -21.161 -15.669 -8.665 1.00 92.81 121 LEU A N 1
ATOM 930 C CA . LEU A 1 121 ? -20.605 -16.278 -9.881 1.00 92.81 121 LEU A CA 1
ATOM 931 C C . LEU A 1 121 ? -20.470 -17.799 -9.760 1.00 92.81 121 LEU A C 1
ATOM 933 O O . LEU A 1 121 ? -20.704 -18.515 -10.734 1.00 92.81 121 LEU A O 1
ATOM 937 N N . TRP A 1 122 ? -20.110 -18.285 -8.572 1.00 94.56 122 TRP A N 1
ATOM 938 C CA . TRP A 1 122 ? -19.921 -19.705 -8.288 1.00 94.56 122 TRP A CA 1
ATOM 939 C C . TRP A 1 122 ? -20.716 -20.129 -7.048 1.00 94.56 122 TRP A C 1
ATOM 941 O O . TRP A 1 122 ? -20.167 -20.193 -5.946 1.00 94.56 122 TRP A O 1
ATOM 951 N N . PRO A 1 123 ? -22.007 -20.474 -7.227 1.00 93.31 123 PRO A N 1
ATOM 952 C CA . PRO A 1 123 ? -22.877 -20.907 -6.133 1.00 93.31 123 PRO A CA 1
ATOM 953 C C . PRO A 1 123 ? -22.463 -22.233 -5.478 1.00 93.31 123 PRO A C 1
ATOM 955 O O . PRO A 1 123 ? -22.963 -22.565 -4.408 1.00 93.31 123 PRO A O 1
ATOM 958 N N . ASP A 1 124 ? -21.560 -22.999 -6.102 1.00 93.81 124 ASP A N 1
ATOM 959 C CA . ASP A 1 124 ? -20.959 -24.202 -5.509 1.00 93.81 124 ASP A CA 1
ATOM 960 C C . ASP A 1 124 ? -19.989 -23.877 -4.357 1.00 93.81 124 ASP A C 1
ATOM 962 O O . ASP A 1 124 ? -19.531 -24.786 -3.668 1.00 93.81 124 ASP A O 1
ATOM 966 N N . GLY A 1 125 ? -19.673 -22.593 -4.151 1.00 91.62 125 GLY A N 1
ATOM 967 C CA . GLY A 1 125 ? -18.857 -22.088 -3.051 1.00 91.62 125 GLY A CA 1
ATOM 968 C C . GLY A 1 125 ? -17.357 -22.317 -3.221 1.00 91.62 125 GLY A C 1
ATOM 969 O O . GLY A 1 125 ? -16.583 -21.865 -2.381 1.00 91.62 125 GLY A O 1
ATOM 970 N N . LYS A 1 126 ? -16.920 -22.978 -4.301 1.00 95.06 126 LYS A N 1
ATOM 971 C CA . LYS A 1 126 ? -15.518 -23.362 -4.514 1.00 95.06 126 LYS A CA 1
ATOM 972 C C . LYS A 1 126 ? -14.760 -22.294 -5.290 1.00 95.06 126 LYS A C 1
ATOM 974 O O . LYS A 1 126 ? -14.923 -22.141 -6.503 1.00 95.06 126 LYS A O 1
ATOM 979 N N . LEU A 1 127 ? -13.881 -21.579 -4.605 1.00 95.25 127 LEU A N 1
ATOM 980 C CA . LEU A 1 127 ? -13.076 -20.502 -5.167 1.00 95.25 127 LEU A CA 1
ATOM 981 C C . LEU A 1 127 ? -11.639 -20.971 -5.393 1.00 95.25 127 LEU A C 1
ATOM 983 O O . LEU A 1 127 ? -10.737 -20.717 -4.593 1.00 95.25 127 LEU A O 1
ATOM 987 N N . THR A 1 128 ? -11.446 -21.649 -6.525 1.00 95.50 128 THR A N 1
ATOM 988 C CA . THR A 1 128 ? -10.125 -22.093 -6.975 1.00 95.50 128 THR A CA 1
ATOM 989 C C . THR A 1 128 ? -9.327 -20.960 -7.610 1.00 95.50 128 THR A C 1
ATOM 991 O O . THR A 1 128 ? -9.898 -19.984 -8.106 1.00 95.50 128 THR A O 1
ATOM 994 N N . LEU A 1 129 ? -7.996 -21.096 -7.648 1.00 93.69 129 LEU A N 1
ATOM 995 C CA . LEU A 1 129 ? -7.112 -20.081 -8.240 1.00 93.69 129 LEU A CA 1
ATOM 996 C C . LEU A 1 129 ? -7.541 -19.648 -9.661 1.00 93.69 129 LEU A C 1
ATOM 998 O O . LEU A 1 129 ? -7.712 -18.447 -9.860 1.00 93.69 129 LEU A O 1
ATOM 1002 N N . PRO A 1 130 ? -7.801 -20.557 -10.626 1.00 93.25 130 PRO A N 1
ATOM 1003 C CA . PRO A 1 130 ? -8.167 -20.146 -11.983 1.00 93.25 130 PRO A CA 1
ATOM 1004 C C . PRO A 1 130 ? -9.497 -19.389 -12.053 1.00 93.25 130 PRO A C 1
ATOM 1006 O O . PRO A 1 130 ? -9.643 -18.483 -12.869 1.00 93.25 130 PRO A O 1
ATOM 1009 N N . ARG A 1 131 ? -10.469 -19.744 -11.200 1.00 92.69 131 ARG A N 1
ATOM 1010 C CA . ARG A 1 131 ? -11.760 -19.044 -11.123 1.00 92.69 131 ARG A CA 1
ATOM 1011 C C . ARG A 1 131 ? -11.548 -17.614 -10.640 1.00 92.69 131 ARG A C 1
ATOM 1013 O O . ARG A 1 131 ? -11.977 -16.661 -11.283 1.00 92.69 131 ARG A O 1
ATOM 1020 N N . VAL A 1 132 ? -10.824 -17.462 -9.536 1.00 92.38 132 VAL A N 1
ATOM 1021 C CA . VAL A 1 132 ? -10.553 -16.148 -8.951 1.00 92.38 132 VAL A CA 1
ATOM 1022 C C . VAL A 1 132 ? -9.728 -15.275 -9.901 1.00 92.38 132 VAL A C 1
ATOM 1024 O O . VAL A 1 132 ? -10.114 -14.134 -10.136 1.00 92.38 132 VAL A O 1
ATOM 1027 N N . GLU A 1 133 ? -8.675 -15.798 -10.533 1.00 87.88 133 GLU A N 1
ATOM 1028 C CA . GLU A 1 133 ? -7.863 -15.033 -11.497 1.00 87.88 133 GLU A CA 1
ATOM 1029 C C . GLU A 1 133 ? -8.670 -14.493 -12.688 1.00 87.88 133 GLU A C 1
ATOM 1031 O O . GLU A 1 133 ? -8.367 -13.412 -13.185 1.00 87.88 133 GLU A O 1
ATOM 1036 N N . GLN A 1 134 ? -9.712 -15.201 -13.134 1.00 86.12 134 GLN A N 1
ATOM 1037 C CA . GLN A 1 134 ? -10.558 -14.751 -14.245 1.00 86.12 134 GLN A CA 1
ATOM 1038 C C . GLN A 1 134 ? -11.548 -13.640 -13.860 1.00 86.12 134 GLN A C 1
ATOM 1040 O O . GLN A 1 134 ? -11.967 -12.878 -14.729 1.00 86.12 134 GLN A O 1
ATOM 1045 N N . ALA A 1 135 ? -11.949 -13.554 -12.588 1.00 84.38 135 ALA A N 1
ATOM 1046 C CA . ALA A 1 135 ? -13.011 -12.650 -12.125 1.00 84.38 135 ALA A CA 1
ATOM 1047 C C . ALA A 1 135 ? -12.514 -11.447 -11.304 1.00 84.38 135 ALA A C 1
ATOM 1049 O O . ALA A 1 135 ? -13.299 -10.547 -10.966 1.00 84.38 135 ALA A O 1
ATOM 1050 N N . VAL A 1 136 ? -11.231 -11.437 -10.942 1.00 83.81 136 VAL A N 1
ATOM 1051 C CA . VAL A 1 136 ? -10.624 -10.382 -10.132 1.00 83.81 136 VAL A CA 1
ATOM 1052 C C . VAL A 1 136 ? -10.095 -9.261 -11.017 1.00 83.81 136 VAL A C 1
ATOM 1054 O O . VAL A 1 136 ? -9.399 -9.484 -12.001 1.00 83.81 136 VAL A O 1
ATOM 1057 N N . ASN A 1 137 ? -10.402 -8.035 -10.604 1.00 80.19 137 ASN A N 1
ATOM 1058 C CA . ASN A 1 137 ? -9.810 -6.821 -11.148 1.00 80.19 137 ASN A CA 1
ATOM 1059 C C . ASN A 1 137 ? -8.864 -6.233 -10.104 1.00 80.19 137 ASN A C 1
ATOM 1061 O O . ASN A 1 137 ? -9.145 -6.303 -8.907 1.00 80.19 137 ASN A O 1
ATOM 1065 N N . ASP A 1 138 ? -7.777 -5.625 -10.562 1.00 75.25 138 ASP A N 1
ATOM 1066 C CA . ASP A 1 138 ? -6.831 -4.928 -9.698 1.00 75.25 138 ASP A CA 1
ATOM 1067 C C . ASP A 1 138 ? -7.431 -3.594 -9.220 1.00 75.25 138 ASP A C 1
ATOM 1069 O O . ASP A 1 138 ? -7.612 -2.671 -10.015 1.00 75.25 138 ASP A O 1
ATOM 1073 N N . ALA A 1 139 ? -7.788 -3.522 -7.936 1.00 78.00 139 ALA A N 1
ATOM 1074 C CA . ALA A 1 139 ? -8.362 -2.343 -7.282 1.00 78.00 139 ALA A CA 1
ATOM 1075 C C . ALA A 1 139 ? -7.779 -2.160 -5.868 1.00 78.00 139 ALA A C 1
ATOM 1077 O O . ALA A 1 139 ? -8.492 -1.828 -4.911 1.00 78.00 139 ALA A O 1
ATOM 1078 N N . ALA A 1 140 ? -6.483 -2.444 -5.733 1.00 77.94 140 ALA A N 1
ATOM 1079 C CA . ALA A 1 140 ? -5.751 -2.270 -4.492 1.00 77.94 140 ALA A CA 1
ATOM 1080 C C . ALA A 1 140 ? -5.673 -0.778 -4.155 1.00 77.94 140 ALA A C 1
ATOM 1082 O O . ALA A 1 140 ? -5.507 0.048 -5.049 1.00 77.94 140 ALA A O 1
ATOM 1083 N N . HIS A 1 141 ? -5.801 -0.444 -2.871 1.00 81.12 141 HIS A N 1
ATOM 1084 C CA . HIS A 1 141 ? -5.696 0.929 -2.390 1.00 81.12 141 HIS A CA 1
ATOM 1085 C C . HIS A 1 141 ? -4.413 1.085 -1.588 1.00 81.12 141 HIS A C 1
ATOM 1087 O O . HIS A 1 141 ? -4.233 0.451 -0.541 1.00 81.12 141 HIS A O 1
ATOM 1093 N N . PHE A 1 142 ? -3.523 1.950 -2.064 1.00 85.19 142 PHE A N 1
ATOM 1094 C CA . PHE A 1 142 ? -2.234 2.159 -1.425 1.00 85.19 142 PHE A CA 1
ATOM 1095 C C . PHE A 1 142 ? -2.065 3.572 -0.892 1.00 85.19 142 PHE A C 1
ATOM 1097 O O . PHE A 1 142 ? -2.620 4.548 -1.374 1.00 85.19 142 PHE A O 1
ATOM 1104 N N . THR A 1 143 ? -1.191 3.685 0.102 1.00 85.94 143 THR A N 1
ATOM 1105 C CA . THR A 1 143 ? -0.695 4.981 0.573 1.00 85.94 143 THR A CA 1
ATOM 1106 C C . THR A 1 143 ? 0.732 5.200 0.070 1.00 85.94 143 THR A C 1
ATOM 1108 O O . THR A 1 143 ? 1.459 4.224 -0.152 1.00 85.94 143 THR A O 1
ATOM 1111 N N . PRO A 1 144 ? 1.206 6.456 -0.026 1.00 91.94 144 PRO A N 1
ATOM 1112 C CA . PRO A 1 144 ? 2.600 6.761 -0.361 1.00 91.94 144 PRO A CA 1
ATOM 1113 C C . PRO A 1 144 ? 3.630 6.031 0.515 1.00 91.94 144 PRO A C 1
ATOM 1115 O O . PRO A 1 144 ? 4.731 5.720 0.064 1.00 91.94 144 PRO A O 1
ATOM 1118 N N . PHE A 1 145 ? 3.278 5.713 1.764 1.00 89.50 145 PHE A N 1
ATOM 1119 C CA . PHE A 1 145 ? 4.143 4.962 2.672 1.00 89.50 145 PHE A CA 1
ATOM 1120 C C . PHE A 1 145 ? 4.334 3.506 2.237 1.00 89.50 145 PHE A C 1
ATOM 1122 O O . PHE A 1 145 ? 5.443 2.992 2.354 1.00 89.50 145 PHE A O 1
ATOM 1129 N N . HIS A 1 146 ? 3.308 2.859 1.673 1.00 90.69 146 HIS A N 1
ATOM 1130 C CA . HIS A 1 146 ? 3.440 1.503 1.128 1.00 90.69 146 HIS A CA 1
ATOM 1131 C C . HIS A 1 146 ? 4.446 1.462 -0.029 1.00 90.69 146 HIS A C 1
ATOM 1133 O O . HIS A 1 146 ? 5.234 0.518 -0.134 1.00 90.69 146 HIS A O 1
ATOM 1139 N N . TRP A 1 147 ? 4.461 2.505 -0.867 1.00 95.31 147 TRP A N 1
ATOM 1140 C CA . TRP A 1 147 ? 5.448 2.644 -1.937 1.00 95.31 147 TRP A CA 1
ATOM 1141 C C . TRP A 1 147 ? 6.864 2.743 -1.367 1.00 95.31 147 TRP A C 1
ATOM 1143 O O . TRP A 1 147 ? 7.729 1.950 -1.741 1.00 95.31 147 TRP A O 1
ATOM 1153 N N . VAL A 1 148 ? 7.097 3.644 -0.407 1.00 94.12 148 VAL A N 1
ATOM 1154 C CA . VAL A 1 148 ? 8.423 3.806 0.211 1.00 94.12 148 VAL A CA 1
ATOM 1155 C C . VAL A 1 148 ? 8.880 2.530 0.924 1.00 94.12 148 VAL A C 1
ATOM 1157 O O . VAL A 1 148 ? 10.036 2.134 0.787 1.00 94.12 148 VAL A O 1
ATOM 1160 N N . ASP A 1 149 ? 7.979 1.816 1.589 1.00 92.00 149 ASP A N 1
ATOM 1161 C CA . ASP A 1 149 ? 8.300 0.556 2.262 1.00 92.00 149 ASP A CA 1
ATOM 1162 C C . ASP A 1 149 ? 8.724 -0.534 1.272 1.00 92.00 149 ASP A C 1
ATOM 1164 O O . ASP A 1 149 ? 9.699 -1.258 1.500 1.00 92.00 149 ASP A O 1
ATOM 1168 N N . ALA A 1 150 ? 8.059 -0.613 0.116 1.00 93.06 150 ALA A N 1
ATOM 1169 C CA . ALA A 1 150 ? 8.478 -1.497 -0.967 1.00 93.06 150 ALA A CA 1
ATOM 1170 C C . ALA A 1 150 ? 9.878 -1.139 -1.505 1.00 93.06 150 ALA A C 1
ATOM 1172 O O . ALA A 1 150 ? 10.663 -2.048 -1.800 1.00 93.06 150 ALA A O 1
ATOM 1173 N N . LEU A 1 151 ? 10.218 0.155 -1.582 1.00 95.19 151 LEU A N 1
ATOM 1174 C CA . LEU A 1 151 ? 11.548 0.628 -1.988 1.00 95.19 151 LEU A CA 1
ATOM 1175 C C . LEU A 1 151 ? 12.635 0.263 -0.972 1.00 95.19 151 LEU A C 1
ATOM 1177 O O . LEU A 1 151 ? 13.708 -0.218 -1.357 1.00 95.19 151 LEU A O 1
ATOM 1181 N N . LEU A 1 152 ? 12.362 0.446 0.322 1.00 93.25 152 LEU A N 1
ATOM 1182 C CA . LEU A 1 152 ? 13.295 0.104 1.398 1.00 93.25 152 LEU A CA 1
ATOM 1183 C C . LEU A 1 152 ? 13.577 -1.408 1.435 1.00 93.25 152 LEU A C 1
ATOM 1185 O O . LEU A 1 152 ? 14.738 -1.812 1.523 1.00 93.25 152 LEU A O 1
ATOM 1189 N N . MET A 1 153 ? 12.555 -2.245 1.230 1.00 91.38 153 MET A N 1
ATOM 1190 C CA . MET A 1 153 ? 12.705 -3.704 1.090 1.00 91.38 153 MET A CA 1
ATOM 1191 C C . MET A 1 153 ? 13.324 -4.154 -0.248 1.00 91.38 153 MET A C 1
ATOM 1193 O O . MET A 1 153 ? 13.587 -5.336 -0.440 1.00 91.38 153 MET A O 1
ATOM 1197 N N . GLY A 1 154 ? 13.524 -3.259 -1.220 1.00 91.94 154 GLY A N 1
ATOM 1198 C CA . GLY A 1 154 ? 14.089 -3.612 -2.531 1.00 91.94 154 GLY A CA 1
ATOM 1199 C C . GLY A 1 154 ? 13.144 -4.397 -3.452 1.00 91.94 154 GLY A C 1
ATOM 1200 O O . GLY A 1 154 ? 13.584 -4.989 -4.440 1.00 91.94 154 GLY A O 1
ATOM 1201 N N . LYS A 1 155 ? 11.838 -4.404 -3.168 1.00 92.06 155 LYS A N 1
ATOM 1202 C CA . LYS A 1 155 ? 10.824 -5.157 -3.923 1.00 92.06 155 LYS A CA 1
ATOM 1203 C C . LYS A 1 155 ? 10.330 -4.348 -5.129 1.00 92.06 155 LYS A C 1
ATOM 1205 O O . LYS A 1 155 ? 9.194 -3.883 -5.144 1.00 92.06 155 LYS A O 1
ATOM 1210 N N . SER A 1 156 ? 11.169 -4.209 -6.160 1.00 92.56 156 SER A N 1
ATOM 1211 C CA . SER A 1 156 ? 10.888 -3.354 -7.336 1.00 92.56 156 SER A CA 1
ATOM 1212 C C . SER A 1 156 ? 9.552 -3.631 -8.035 1.00 92.56 156 SER A C 1
ATOM 1214 O O . SER A 1 156 ? 8.810 -2.689 -8.290 1.00 92.56 156 SER A O 1
ATOM 1216 N N . LYS A 1 157 ? 9.203 -4.901 -8.297 1.00 90.06 157 LYS A N 1
ATOM 1217 C CA . LYS A 1 157 ? 7.916 -5.264 -8.926 1.00 90.06 157 LYS A CA 1
ATOM 1218 C C . LYS A 1 157 ? 6.724 -4.723 -8.128 1.00 90.06 157 LYS A C 1
ATOM 1220 O O . LYS A 1 157 ? 5.803 -4.164 -8.710 1.00 90.06 157 LYS A O 1
ATOM 1225 N N . ARG A 1 158 ? 6.779 -4.841 -6.795 1.00 89.88 158 ARG A N 1
ATOM 1226 C CA . ARG A 1 158 ? 5.751 -4.305 -5.895 1.00 89.88 158 ARG A CA 1
ATOM 1227 C C . ARG A 1 158 ? 5.754 -2.779 -5.892 1.00 89.88 158 ARG A C 1
ATOM 1229 O O . ARG A 1 158 ? 4.694 -2.185 -5.992 1.00 89.88 158 ARG A O 1
ATOM 1236 N N . ALA A 1 159 ? 6.926 -2.151 -5.803 1.00 93.94 159 ALA A N 1
ATOM 1237 C CA . ALA A 1 159 ? 7.034 -0.695 -5.805 1.00 93.94 159 ALA A CA 1
ATOM 1238 C C . ALA A 1 159 ? 6.442 -0.074 -7.083 1.00 93.94 159 ALA A C 1
ATOM 1240 O O . ALA A 1 159 ? 5.711 0.905 -6.991 1.00 93.94 159 ALA A O 1
ATOM 1241 N N . LEU A 1 160 ? 6.702 -0.668 -8.254 1.00 93.56 160 LEU A N 1
ATOM 1242 C CA . LEU A 1 160 ? 6.130 -0.213 -9.525 1.00 93.56 160 LEU A CA 1
ATOM 1243 C C . LEU A 1 160 ? 4.613 -0.416 -9.591 1.00 93.56 160 LEU A C 1
ATOM 1245 O O . LEU A 1 160 ? 3.905 0.483 -10.029 1.00 93.56 160 LEU A O 1
ATOM 1249 N N . HIS A 1 161 ? 4.111 -1.557 -9.114 1.00 90.25 161 HIS A N 1
ATOM 1250 C CA . HIS A 1 161 ? 2.672 -1.807 -9.035 1.00 90.25 161 HIS A CA 1
ATOM 1251 C C . HIS A 1 161 ? 1.960 -0.794 -8.121 1.00 90.25 161 HIS A C 1
ATOM 1253 O O . HIS A 1 161 ? 0.979 -0.186 -8.541 1.00 90.25 161 HIS A O 1
ATOM 1259 N N . ILE A 1 162 ? 2.500 -0.530 -6.924 1.00 91.94 162 ILE A N 1
ATOM 1260 C CA . ILE A 1 162 ? 1.957 0.489 -6.011 1.00 91.94 162 ILE A CA 1
ATOM 1261 C C . ILE A 1 162 ? 1.983 1.873 -6.668 1.00 91.94 162 ILE A C 1
ATOM 1263 O O . ILE A 1 162 ? 1.012 2.617 -6.582 1.00 91.94 162 ILE A O 1
ATOM 1267 N N . LEU A 1 163 ? 3.086 2.229 -7.332 1.00 93.81 163 LEU A N 1
ATOM 1268 C CA . LEU A 1 163 ? 3.222 3.527 -7.988 1.00 93.81 163 LEU A CA 1
ATOM 1269 C C . LEU A 1 163 ? 2.196 3.706 -9.118 1.00 93.81 163 LEU A C 1
ATOM 1271 O O . LEU A 1 163 ? 1.630 4.787 -9.265 1.00 93.81 163 LEU A O 1
ATOM 1275 N N . GLN A 1 164 ? 1.922 2.644 -9.881 1.00 92.31 164 GLN A N 1
ATOM 1276 C CA . GLN A 1 164 ? 0.876 2.642 -10.900 1.00 92.31 164 GLN A CA 1
ATOM 1277 C C . GLN A 1 164 ? -0.516 2.828 -10.283 1.00 92.31 164 GLN A C 1
ATOM 1279 O O . GLN A 1 164 ? -1.286 3.631 -10.803 1.00 92.31 164 GLN A O 1
ATOM 1284 N N . GLN A 1 165 ? -0.826 2.143 -9.177 1.00 89.62 165 GLN A N 1
ATOM 1285 C CA . GLN A 1 165 ? -2.110 2.300 -8.485 1.00 89.62 165 GLN A CA 1
ATOM 1286 C C . GLN A 1 165 ? -2.281 3.709 -7.905 1.00 89.62 165 GLN A C 1
ATOM 1288 O O . GLN A 1 165 ? -3.272 4.368 -8.195 1.00 89.62 165 GLN A O 1
ATOM 1293 N N . LEU A 1 166 ? -1.257 4.260 -7.243 1.00 91.62 166 LEU A N 1
ATOM 1294 C CA . LEU A 1 166 ? -1.271 5.646 -6.753 1.00 91.62 166 LEU A CA 1
ATOM 1295 C C . LEU A 1 166 ? -1.524 6.666 -7.877 1.00 91.62 166 LEU A C 1
ATOM 1297 O O . LEU A 1 166 ? -2.176 7.685 -7.647 1.00 91.62 166 LEU A O 1
ATOM 1301 N N . ARG A 1 167 ? -1.045 6.393 -9.099 1.00 92.00 167 ARG A N 1
ATOM 1302 C CA . ARG A 1 167 ? -1.347 7.217 -10.279 1.00 92.00 167 ARG A CA 1
ATOM 1303 C C . ARG A 1 167 ? -2.815 7.120 -10.691 1.00 92.00 167 ARG A C 1
ATOM 1305 O O . ARG A 1 167 ? -3.403 8.142 -11.029 1.00 92.00 167 ARG A O 1
ATOM 1312 N N . LEU A 1 168 ? -3.386 5.915 -10.698 1.00 88.56 168 LEU A N 1
ATOM 1313 C CA . LEU A 1 168 ? -4.794 5.684 -11.045 1.00 88.56 168 LEU A CA 1
ATOM 1314 C C . LEU A 1 168 ? -5.745 6.290 -10.005 1.00 88.56 168 LEU A C 1
ATOM 1316 O O . LEU A 1 168 ? -6.783 6.830 -10.373 1.00 88.56 168 LEU A O 1
ATOM 1320 N N . GLU A 1 169 ? -5.354 6.274 -8.731 1.00 88.06 169 GLU A N 1
ATOM 1321 C CA . GLU A 1 169 ? -6.072 6.911 -7.621 1.00 88.06 169 GLU A CA 1
ATOM 1322 C C . GLU A 1 169 ? -5.969 8.450 -7.625 1.00 88.06 169 GLU A C 1
ATOM 1324 O O . GLU A 1 169 ? -6.575 9.114 -6.788 1.00 88.06 169 GLU A O 1
ATOM 1329 N N . GLY A 1 170 ? -5.197 9.039 -8.547 1.00 88.19 170 GLY A N 1
ATOM 1330 C CA . GLY A 1 170 ? -5.035 10.490 -8.646 1.00 88.19 170 GLY A CA 1
ATOM 1331 C C . GLY A 1 170 ? -4.178 11.098 -7.532 1.00 88.19 170 GLY A C 1
ATOM 1332 O O . GLY A 1 170 ? -4.310 12.284 -7.240 1.00 88.19 170 GLY A O 1
ATOM 1333 N N . SER A 1 171 ? -3.291 10.315 -6.906 1.00 90.56 171 SER A N 1
ATOM 1334 C CA . SER A 1 171 ? -2.370 10.838 -5.892 1.00 90.56 171 SER A CA 1
ATOM 1335 C C . SER A 1 171 ? -1.429 11.884 -6.486 1.00 90.56 171 SER A C 1
ATOM 1337 O O . SER A 1 171 ? -0.820 11.675 -7.536 1.00 90.56 171 SER A O 1
ATOM 1339 N N . GLU A 1 172 ? -1.241 12.995 -5.776 1.00 90.31 172 GLU A N 1
ATOM 1340 C CA . GLU A 1 172 ? -0.349 14.059 -6.231 1.00 90.31 172 GLU A CA 1
ATOM 1341 C C . GLU A 1 172 ? 1.134 13.633 -6.163 1.00 90.31 172 GLU A C 1
ATOM 1343 O O . GLU A 1 172 ? 1.627 13.264 -5.086 1.00 90.31 172 GLU A O 1
ATOM 1348 N N . PRO A 1 173 ? 1.911 13.766 -7.259 1.00 91.75 173 PRO A N 1
ATOM 1349 C CA . PRO A 1 173 ? 3.340 13.435 -7.273 1.00 91.75 173 PRO A CA 1
ATOM 1350 C C . PRO A 1 173 ? 4.166 14.191 -6.224 1.00 91.75 173 PRO A C 1
ATOM 1352 O O . PRO A 1 173 ? 5.157 13.662 -5.718 1.00 91.75 173 PRO A O 1
ATOM 1355 N N . VAL A 1 174 ? 3.747 15.407 -5.850 1.00 92.56 174 VAL A N 1
ATOM 1356 C CA . VAL A 1 174 ? 4.401 16.221 -4.811 1.00 92.56 174 VAL A CA 1
ATOM 1357 C C . VAL A 1 174 ? 4.415 15.486 -3.466 1.00 92.56 174 VAL A C 1
ATOM 1359 O O . VAL A 1 174 ? 5.438 15.472 -2.774 1.00 92.56 174 VAL A O 1
ATOM 1362 N N . ILE A 1 175 ? 3.307 14.830 -3.101 1.00 92.62 175 ILE A N 1
ATOM 1363 C CA . ILE A 1 175 ? 3.186 14.074 -1.848 1.00 92.62 175 ILE A CA 1
ATOM 1364 C C . ILE A 1 175 ? 4.141 12.879 -1.870 1.00 92.62 175 ILE A C 1
ATOM 1366 O O . ILE A 1 175 ? 4.835 12.629 -0.879 1.00 92.62 175 ILE A O 1
ATOM 1370 N N . LEU A 1 176 ? 4.240 12.178 -3.005 1.00 94.56 176 LEU A N 1
ATOM 1371 C CA . LEU A 1 176 ? 5.168 11.056 -3.176 1.00 94.56 176 LEU A CA 1
ATOM 1372 C C . LEU A 1 176 ? 6.620 11.506 -3.008 1.00 94.56 176 LEU A C 1
ATOM 1374 O O . LEU A 1 176 ? 7.355 10.921 -2.209 1.00 94.56 176 LEU A O 1
ATOM 1378 N N . LEU A 1 177 ? 7.012 12.587 -3.690 1.00 93.88 177 LEU A N 1
ATOM 1379 C CA . LEU A 1 177 ? 8.359 13.151 -3.600 1.00 93.88 177 LEU A CA 1
ATOM 1380 C C . LEU A 1 177 ? 8.722 13.514 -2.164 1.00 93.88 177 LEU A C 1
ATOM 1382 O O . LEU A 1 177 ? 9.785 13.127 -1.682 1.00 93.88 177 LEU A O 1
ATOM 1386 N N . ARG A 1 178 ? 7.831 14.208 -1.449 1.00 94.38 178 ARG A N 1
ATOM 1387 C CA . ARG A 1 178 ? 8.080 14.644 -0.067 1.00 94.38 178 ARG A CA 1
ATOM 1388 C C . ARG A 1 178 ? 8.108 13.485 0.920 1.00 94.38 178 ARG A C 1
ATOM 1390 O O . ARG A 1 178 ? 8.917 13.505 1.850 1.00 94.38 178 ARG A O 1
ATOM 1397 N N . THR A 1 179 ? 7.274 12.471 0.708 1.00 94.00 179 THR A N 1
ATOM 1398 C CA . THR A 1 179 ? 7.262 11.256 1.533 1.00 94.00 179 THR A CA 1
ATOM 1399 C C . THR A 1 179 ? 8.569 10.486 1.369 1.00 94.00 179 THR A C 1
ATOM 1401 O O . THR A 1 179 ? 9.235 10.181 2.357 1.00 94.00 179 THR A O 1
ATOM 1404 N N . LEU A 1 180 ? 9.004 10.265 0.126 1.00 95.81 180 LEU A N 1
ATOM 1405 C CA . LEU A 1 180 ? 10.274 9.609 -0.175 1.00 95.81 180 LEU A CA 1
ATOM 1406 C C . LEU A 1 180 ? 11.484 10.435 0.280 1.00 95.81 180 LEU A C 1
ATOM 1408 O O . LEU A 1 180 ? 12.448 9.870 0.790 1.00 95.81 180 LEU A O 1
ATOM 1412 N N . GLN A 1 181 ? 11.452 11.761 0.124 1.00 96.69 181 GLN A N 1
ATOM 1413 C CA . GLN A 1 181 ? 12.552 12.648 0.509 1.00 96.69 181 GLN A CA 1
ATOM 1414 C C . GLN A 1 181 ? 12.932 12.475 1.981 1.00 96.69 181 GLN A C 1
ATOM 1416 O O . GLN A 1 181 ? 14.120 12.397 2.298 1.00 96.69 181 GLN A O 1
ATOM 1421 N N . ARG A 1 182 ? 11.936 12.425 2.877 1.00 93.69 182 ARG A N 1
ATOM 1422 C CA . ARG A 1 182 ? 12.160 12.272 4.323 1.00 93.69 182 ARG A CA 1
ATOM 1423 C C . ARG A 1 182 ? 12.960 11.005 4.620 1.00 93.69 182 ARG A C 1
ATOM 1425 O O . ARG A 1 182 ? 13.982 11.074 5.301 1.00 93.69 182 ARG A O 1
ATOM 1432 N N . GLU A 1 183 ? 12.549 9.885 4.034 1.00 93.94 183 GLU A N 1
ATOM 1433 C CA . GLU A 1 183 ? 13.203 8.587 4.222 1.00 93.94 183 GLU A CA 1
ATOM 1434 C C . GLU A 1 183 ? 14.568 8.519 3.521 1.00 93.94 183 GLU A C 1
ATOM 1436 O O . GLU A 1 183 ? 15.548 8.040 4.093 1.00 93.94 183 GLU A O 1
ATOM 1441 N N . LEU A 1 184 ? 14.688 9.065 2.308 1.00 95.62 184 LEU A N 1
ATOM 1442 C CA . LEU A 1 184 ? 15.935 9.053 1.545 1.00 95.62 184 LEU A CA 1
ATOM 1443 C C . LEU A 1 184 ? 17.038 9.880 2.222 1.00 95.62 184 LEU A C 1
ATOM 1445 O O . LEU A 1 184 ? 18.184 9.433 2.307 1.00 95.62 184 LEU A O 1
ATOM 1449 N N . LEU A 1 185 ? 16.712 11.072 2.731 1.00 96.38 185 LEU A N 1
ATOM 1450 C CA . LEU A 1 185 ? 17.672 11.908 3.458 1.00 96.38 185 LEU A CA 1
ATOM 1451 C C . LEU A 1 185 ? 18.060 11.287 4.804 1.00 96.38 185 LEU A C 1
ATOM 1453 O O . LEU A 1 185 ? 19.227 11.360 5.201 1.00 96.38 185 LEU A O 1
ATOM 1457 N N . LEU A 1 186 ? 17.117 10.622 5.475 1.00 95.50 186 LEU A N 1
ATOM 1458 C CA . LEU A 1 186 ? 17.408 9.845 6.674 1.00 95.50 186 LEU A CA 1
ATOM 1459 C C . LEU A 1 186 ? 18.387 8.700 6.366 1.00 95.50 186 LEU A C 1
ATOM 1461 O O . LEU A 1 186 ? 19.402 8.579 7.052 1.00 95.50 186 LEU A O 1
ATOM 1465 N N . LEU A 1 187 ? 18.173 7.932 5.290 1.00 95.44 187 LEU A N 1
ATOM 1466 C CA . LEU A 1 187 ? 19.113 6.892 4.850 1.00 95.44 187 LEU A CA 1
ATOM 1467 C C . LEU A 1 187 ? 20.508 7.447 4.548 1.00 95.44 187 LEU A C 1
ATOM 1469 O O . LEU A 1 187 ? 21.501 6.839 4.944 1.00 95.44 187 LEU A O 1
ATOM 1473 N N . VAL A 1 188 ? 20.610 8.602 3.880 1.00 96.00 188 VAL A N 1
ATOM 1474 C CA . VAL A 1 188 ? 21.901 9.264 3.615 1.00 96.00 188 VAL A CA 1
ATOM 1475 C C . VAL A 1 188 ? 22.631 9.572 4.921 1.00 96.00 188 VAL A C 1
ATOM 1477 O O . VAL A 1 188 ? 23.820 9.269 5.047 1.00 96.00 188 VAL A O 1
ATOM 1480 N N . ASN A 1 189 ? 21.932 10.149 5.900 1.00 95.25 189 ASN A N 1
ATOM 1481 C CA . ASN A 1 189 ? 22.519 10.500 7.191 1.00 95.25 189 ASN A CA 1
ATOM 1482 C C . ASN A 1 189 ? 22.953 9.260 7.975 1.00 95.25 189 ASN A C 1
ATOM 1484 O O . ASN A 1 189 ? 24.086 9.209 8.458 1.00 95.25 189 ASN A O 1
ATOM 1488 N N . LEU A 1 190 ? 22.098 8.238 8.041 1.00 94.75 190 LEU A N 1
ATOM 1489 C CA . LEU A 1 190 ? 22.411 6.977 8.710 1.00 94.75 190 LEU A CA 1
ATOM 1490 C C . LEU A 1 190 ? 23.606 6.275 8.054 1.00 94.75 190 LEU A C 1
ATOM 1492 O O . LEU A 1 190 ? 24.516 5.851 8.760 1.00 94.75 190 LEU A O 1
ATOM 1496 N N . LYS A 1 191 ? 23.665 6.216 6.716 1.00 94.81 191 LYS A N 1
ATOM 1497 C CA . LYS A 1 191 ? 24.761 5.566 5.978 1.00 94.81 191 LYS A CA 1
ATOM 1498 C C . LYS A 1 191 ? 26.107 6.273 6.160 1.00 94.81 191 LYS A C 1
ATOM 1500 O O . LYS A 1 191 ? 27.144 5.621 6.149 1.00 94.81 191 LYS A O 1
ATOM 1505 N N . ARG A 1 192 ? 26.104 7.599 6.333 1.00 93.44 192 ARG A N 1
ATOM 1506 C CA . ARG A 1 192 ? 27.316 8.374 6.656 1.00 93.44 192 ARG A CA 1
ATOM 1507 C C . ARG A 1 192 ? 27.778 8.123 8.090 1.00 93.44 192 ARG A C 1
ATOM 1509 O O . ARG A 1 192 ? 28.967 7.963 8.334 1.00 93.44 192 ARG A O 1
ATOM 1516 N N . GLN A 1 193 ? 26.842 8.085 9.036 1.00 93.56 193 GLN A N 1
ATOM 1517 C CA . GLN A 1 193 ? 27.148 7.953 10.464 1.00 93.56 193 GLN A CA 1
ATOM 1518 C C . GLN A 1 193 ? 27.445 6.505 10.887 1.00 93.56 193 GLN A C 1
ATOM 1520 O O . GLN A 1 193 ? 28.119 6.292 11.899 1.00 93.56 193 GLN A O 1
ATOM 1525 N N . SER A 1 194 ? 27.007 5.511 10.106 1.00 91.75 194 SER A N 1
ATOM 1526 C CA . SER A 1 194 ? 27.219 4.088 10.401 1.00 91.75 194 SER A CA 1
ATOM 1527 C C . SER A 1 194 ? 28.689 3.663 10.384 1.00 91.75 194 SER A C 1
ATOM 1529 O O . SER A 1 194 ? 29.005 2.587 10.874 1.00 91.75 194 SER A O 1
ATOM 1531 N N . ALA A 1 195 ? 29.589 4.484 9.828 1.00 87.31 195 ALA A N 1
ATOM 1532 C CA . ALA A 1 195 ? 31.032 4.242 9.882 1.00 87.31 195 ALA A CA 1
ATOM 1533 C C . ALA A 1 195 ? 31.620 4.434 11.293 1.00 87.31 195 ALA A C 1
ATOM 1535 O O . ALA A 1 195 ? 32.617 3.807 11.630 1.00 87.31 195 ALA A O 1
ATOM 1536 N N . HIS A 1 196 ? 31.004 5.291 12.114 1.00 88.81 196 HIS A N 1
ATOM 1537 C CA . HIS A 1 196 ? 31.544 5.697 13.417 1.00 88.81 196 HIS A CA 1
ATOM 1538 C C . HIS A 1 196 ? 30.686 5.248 14.600 1.00 88.81 196 HIS A C 1
ATOM 1540 O O . HIS A 1 196 ? 31.163 5.210 15.729 1.00 88.81 196 HIS A O 1
ATOM 1546 N N . THR A 1 197 ? 29.410 4.938 14.367 1.00 91.88 197 THR A N 1
ATOM 1547 C CA . THR A 1 197 ? 28.453 4.616 15.431 1.00 91.88 197 THR A CA 1
ATOM 1548 C C . THR A 1 197 ? 27.600 3.410 15.050 1.00 91.88 197 THR A C 1
ATOM 1550 O O . THR A 1 197 ? 27.197 3.289 13.889 1.00 91.88 197 THR A O 1
ATOM 1553 N N . PRO A 1 198 ? 27.304 2.508 16.004 1.00 93.25 198 PRO A N 1
ATOM 1554 C CA . PRO A 1 198 ? 26.502 1.328 15.728 1.00 93.25 198 PRO A CA 1
ATOM 1555 C C . PRO A 1 198 ? 25.069 1.724 15.367 1.00 93.25 198 PRO A C 1
ATOM 1557 O O . PRO A 1 198 ? 24.481 2.640 15.950 1.00 93.25 198 PRO A O 1
ATOM 1560 N N . LEU A 1 199 ? 24.477 0.982 14.432 1.00 91.50 199 LEU A N 1
ATOM 1561 C CA . LEU A 1 199 ? 23.198 1.336 13.819 1.00 91.50 199 LEU A CA 1
ATOM 1562 C C . LEU A 1 199 ? 22.044 1.472 14.832 1.00 91.50 199 LEU A C 1
ATOM 1564 O O . LEU A 1 199 ? 21.179 2.330 14.674 1.00 91.50 199 LEU A O 1
ATOM 1568 N N . ARG A 1 200 ? 22.059 0.681 15.912 1.00 91.00 200 ARG A N 1
ATOM 1569 C CA . ARG A 1 200 ? 21.049 0.750 16.981 1.00 91.00 200 ARG A CA 1
ATOM 1570 C C . ARG A 1 200 ? 21.010 2.124 17.659 1.00 91.00 200 ARG A C 1
ATOM 1572 O O . ARG A 1 200 ? 19.936 2.705 17.766 1.00 91.00 200 ARG A O 1
ATOM 1579 N N . ALA A 1 201 ? 22.171 2.661 18.037 1.00 92.12 201 ALA A N 1
ATOM 1580 C CA . ALA A 1 201 ? 22.274 3.974 18.675 1.00 92.12 201 ALA A CA 1
ATOM 1581 C C . ALA A 1 201 ? 21.844 5.103 17.724 1.00 92.12 201 ALA A C 1
ATOM 1583 O O . ALA A 1 201 ? 21.221 6.080 18.139 1.00 92.12 201 ALA A O 1
ATOM 1584 N N . LEU A 1 202 ? 22.126 4.949 16.427 1.00 92.25 202 LEU A N 1
ATOM 1585 C CA . LEU A 1 202 ? 21.671 5.889 15.406 1.00 92.25 202 LEU A CA 1
ATOM 1586 C C . LEU A 1 202 ? 20.152 5.890 15.241 1.00 92.25 202 LEU A C 1
ATOM 1588 O O . LEU A 1 202 ? 19.555 6.962 15.146 1.00 92.25 202 LEU A O 1
ATOM 1592 N N . PHE A 1 203 ? 19.515 4.719 15.251 1.00 93.25 203 PHE A N 1
ATOM 1593 C CA . PHE A 1 203 ? 18.057 4.639 15.202 1.00 93.25 203 PHE A CA 1
ATOM 1594 C C . PHE A 1 203 ? 17.392 5.308 16.405 1.00 93.25 203 PHE A C 1
ATOM 1596 O O . PHE A 1 203 ? 16.368 5.968 16.232 1.00 93.25 203 PHE A O 1
ATOM 1603 N N . ASP A 1 204 ? 17.977 5.188 17.598 1.00 90.25 204 ASP A N 1
ATOM 1604 C CA . ASP A 1 204 ? 17.477 5.875 18.792 1.00 90.25 204 ASP A CA 1
ATOM 1605 C C . ASP A 1 204 ? 17.652 7.399 18.670 1.00 90.25 204 ASP A C 1
ATOM 1607 O O . ASP A 1 204 ? 16.699 8.150 18.887 1.00 90.25 204 ASP A O 1
ATOM 1611 N N . LYS A 1 205 ? 18.826 7.862 18.216 1.00 92.00 205 LYS A N 1
ATOM 1612 C CA . LYS A 1 205 ? 19.125 9.291 18.013 1.00 92.00 205 LYS A CA 1
ATOM 1613 C C . LYS A 1 205 ? 18.170 9.963 17.022 1.00 92.00 205 LYS A C 1
ATOM 1615 O O . LYS A 1 205 ? 17.711 11.073 17.275 1.00 92.00 205 LYS A O 1
ATOM 1620 N N . HIS A 1 206 ? 17.862 9.293 15.911 1.00 90.56 206 HIS A N 1
ATOM 1621 C CA . HIS A 1 206 ? 16.943 9.797 14.879 1.00 90.56 206 HIS A CA 1
ATOM 1622 C C . HIS A 1 206 ? 15.472 9.437 15.144 1.00 90.56 206 HIS A C 1
ATOM 1624 O O . HIS A 1 206 ? 14.620 9.717 14.306 1.00 90.56 206 HIS A O 1
ATOM 1630 N N . ARG A 1 207 ? 15.159 8.831 16.302 1.00 89.12 207 ARG A N 1
ATOM 1631 C CA . ARG A 1 207 ? 13.802 8.419 16.711 1.00 89.12 207 ARG A CA 1
ATOM 1632 C C . ARG A 1 207 ? 13.086 7.561 15.658 1.00 89.12 207 ARG A C 1
ATOM 1634 O O . ARG A 1 207 ? 11.886 7.700 15.432 1.00 89.12 207 ARG A O 1
ATOM 1641 N N . VAL A 1 208 ? 13.823 6.649 15.025 1.00 85.94 208 VAL A N 1
ATOM 1642 C CA . VAL A 1 208 ? 13.267 5.724 14.031 1.00 85.94 208 VAL A CA 1
ATOM 1643 C C . VAL A 1 208 ? 12.369 4.703 14.729 1.00 85.94 208 VAL A C 1
ATOM 1645 O O . VAL A 1 208 ? 12.808 3.989 15.643 1.00 85.94 208 VAL A O 1
ATOM 1648 N N . TRP A 1 209 ? 11.117 4.624 14.273 1.00 81.00 209 TRP A N 1
ATOM 1649 C CA . TRP A 1 209 ? 10.111 3.672 14.747 1.00 81.00 209 TRP A CA 1
ATOM 1650 C C . TRP A 1 209 ? 10.630 2.233 14.705 1.00 81.00 209 TRP A C 1
ATOM 1652 O O . TRP A 1 209 ? 11.214 1.813 13.707 1.00 81.00 209 TRP A O 1
ATOM 1662 N N . GLN A 1 210 ? 10.379 1.460 15.768 1.00 80.12 210 GLN A N 1
ATOM 1663 C CA . GLN A 1 210 ? 10.899 0.092 15.925 1.00 80.12 210 GLN A CA 1
ATOM 1664 C C . GLN A 1 210 ? 10.573 -0.804 14.722 1.00 80.12 210 GLN A C 1
ATOM 1666 O O . GLN A 1 210 ? 11.471 -1.432 14.165 1.00 80.12 210 GLN A O 1
ATOM 1671 N N . ASN A 1 211 ? 9.326 -0.760 14.247 1.00 81.00 211 ASN A N 1
ATOM 1672 C CA . ASN A 1 211 ? 8.843 -1.572 13.126 1.00 81.00 211 ASN A CA 1
ATOM 1673 C C . ASN A 1 211 ? 9.576 -1.269 11.804 1.00 81.00 211 ASN A C 1
ATOM 1675 O O . ASN A 1 211 ? 9.625 -2.116 10.918 1.00 81.00 211 ASN A O 1
ATOM 1679 N N . ARG A 1 212 ? 10.190 -0.082 11.674 1.00 83.25 212 ARG A N 1
ATOM 1680 C CA . ARG A 1 212 ? 10.947 0.324 10.479 1.00 83.25 212 ARG A CA 1
ATOM 1681 C C . ARG A 1 212 ? 12.440 0.012 10.560 1.00 83.25 212 ARG A C 1
ATOM 1683 O O . ARG A 1 212 ? 13.104 0.009 9.528 1.00 83.25 212 ARG A O 1
ATOM 1690 N N . ARG A 1 213 ? 12.989 -0.279 11.746 1.00 89.62 213 ARG A N 1
ATOM 1691 C CA . ARG A 1 213 ? 14.443 -0.465 11.936 1.00 89.62 213 ARG A CA 1
ATOM 1692 C C . ARG A 1 213 ? 15.000 -1.639 11.138 1.00 89.62 213 ARG A C 1
ATOM 1694 O O . ARG A 1 213 ? 16.064 -1.505 10.543 1.00 89.62 213 ARG A O 1
ATOM 1701 N N . GLY A 1 214 ? 14.276 -2.761 11.095 1.00 89.62 214 GLY A N 1
ATOM 1702 C CA . GLY A 1 214 ? 14.679 -3.934 10.311 1.00 89.62 214 GLY A CA 1
ATOM 1703 C C . GLY A 1 214 ? 14.763 -3.614 8.818 1.00 89.62 214 GLY A C 1
ATOM 1704 O O . GLY A 1 214 ? 15.805 -3.806 8.195 1.00 89.62 214 GLY A O 1
ATOM 1705 N N . MET A 1 215 ? 13.699 -3.014 8.284 1.00 90.25 215 MET A N 1
ATOM 1706 C CA . MET A 1 215 ? 13.603 -2.614 6.880 1.00 90.25 215 MET A CA 1
ATOM 1707 C C . MET A 1 215 ? 14.640 -1.544 6.499 1.00 90.25 215 MET A C 1
ATOM 1709 O O . MET A 1 215 ? 15.280 -1.634 5.453 1.00 90.25 215 MET A O 1
ATOM 1713 N N . MET A 1 216 ? 14.869 -0.553 7.365 1.00 92.44 216 MET A N 1
ATOM 1714 C CA . MET A 1 216 ? 15.931 0.435 7.165 1.00 92.44 216 MET A CA 1
ATOM 1715 C C . MET A 1 216 ? 17.323 -0.186 7.206 1.00 92.44 216 MET A C 1
ATOM 1717 O O . MET A 1 216 ? 18.183 0.206 6.422 1.00 92.44 216 MET A O 1
ATOM 1721 N N . GLY A 1 217 ? 17.563 -1.142 8.105 1.00 92.50 217 GLY A N 1
ATOM 1722 C CA . GLY A 1 217 ? 18.829 -1.869 8.170 1.00 92.50 217 GLY A CA 1
ATOM 1723 C C . GLY A 1 217 ? 19.107 -2.639 6.880 1.00 92.50 217 GLY A C 1
ATOM 1724 O O . GLY A 1 217 ? 20.207 -2.551 6.336 1.00 92.50 217 GLY A O 1
ATOM 1725 N N . GLU A 1 218 ? 18.096 -3.323 6.342 1.00 93.00 218 GLU A N 1
ATOM 1726 C CA . GLU A 1 218 ? 18.183 -4.007 5.049 1.00 93.00 218 GLU A CA 1
ATOM 1727 C C . GLU A 1 218 ? 18.496 -3.027 3.907 1.00 93.00 218 GLU A C 1
ATOM 1729 O O . GLU A 1 218 ? 19.430 -3.252 3.130 1.00 93.00 218 GLU A O 1
ATOM 1734 N N . ALA A 1 219 ? 17.784 -1.897 3.848 1.00 94.31 219 ALA A N 1
ATOM 1735 C CA . ALA A 1 219 ? 18.033 -0.845 2.866 1.00 94.31 219 ALA A CA 1
ATOM 1736 C C . ALA A 1 219 ? 19.463 -0.292 2.968 1.00 94.31 219 ALA A C 1
ATOM 1738 O O . ALA A 1 219 ? 20.154 -0.170 1.956 1.00 94.31 219 ALA A O 1
ATOM 1739 N N . LEU A 1 220 ? 19.939 -0.002 4.184 1.00 94.06 220 LEU A N 1
ATOM 1740 C CA . LEU A 1 220 ? 21.294 0.490 4.428 1.00 94.06 220 LEU A CA 1
ATOM 1741 C C . LEU A 1 220 ? 22.352 -0.527 4.012 1.00 94.06 220 LEU A C 1
ATOM 1743 O O . LEU A 1 220 ? 23.364 -0.126 3.450 1.00 94.06 220 LEU A O 1
ATOM 1747 N N . ASN A 1 221 ? 22.145 -1.822 4.243 1.00 91.88 221 ASN A N 1
ATOM 1748 C CA . ASN A 1 221 ? 23.088 -2.854 3.809 1.00 91.88 221 ASN A CA 1
ATOM 1749 C C . ASN A 1 221 ? 23.134 -2.984 2.282 1.00 91.88 221 ASN A C 1
ATOM 1751 O O . ASN A 1 221 ? 24.210 -3.131 1.701 1.00 91.88 221 ASN A O 1
ATOM 1755 N N . ARG A 1 222 ? 21.975 -2.885 1.625 1.00 93.44 222 ARG A N 1
ATOM 1756 C CA . ARG A 1 222 ? 21.830 -3.054 0.176 1.00 93.44 222 ARG A CA 1
ATOM 1757 C C . ARG A 1 222 ? 22.299 -1.840 -0.630 1.00 93.44 222 ARG A C 1
ATOM 1759 O O . ARG A 1 222 ? 22.863 -2.010 -1.711 1.00 93.44 222 ARG A O 1
ATOM 1766 N N . LEU A 1 223 ? 22.065 -0.626 -0.129 1.00 93.44 223 LEU A N 1
ATOM 1767 C CA . LEU A 1 223 ? 22.338 0.627 -0.833 1.00 93.44 223 LEU A CA 1
ATOM 1768 C C . LEU A 1 223 ? 23.733 1.179 -0.517 1.00 93.44 223 LEU A C 1
ATOM 1770 O O . LEU A 1 223 ? 24.124 1.384 0.634 1.00 93.44 223 LEU A O 1
ATOM 1774 N N . SER A 1 224 ? 24.486 1.486 -1.571 1.00 93.12 224 SER A N 1
ATOM 1775 C CA . SER A 1 224 ? 25.770 2.181 -1.475 1.00 93.12 224 SER A CA 1
ATOM 1776 C C . SER A 1 224 ? 25.596 3.694 -1.299 1.00 93.12 224 SER A C 1
ATOM 1778 O O . SER A 1 224 ? 24.609 4.289 -1.734 1.00 93.12 224 SER A O 1
ATOM 1780 N N . GLN A 1 225 ? 26.608 4.352 -0.728 1.00 92.69 225 GLN A N 1
ATOM 1781 C CA . GLN A 1 225 ? 26.631 5.814 -0.591 1.00 92.69 225 GLN A CA 1
ATOM 1782 C C . GLN A 1 225 ? 26.530 6.531 -1.950 1.00 92.69 225 GLN A C 1
ATOM 1784 O O . GLN A 1 225 ? 25.898 7.582 -2.055 1.00 92.69 225 GLN A O 1
ATOM 1789 N N . THR A 1 226 ? 27.102 5.944 -3.005 1.00 91.31 226 THR A N 1
ATOM 1790 C CA . THR A 1 226 ? 26.991 6.457 -4.377 1.00 91.31 226 THR A CA 1
ATOM 1791 C C . THR A 1 226 ? 25.561 6.365 -4.904 1.00 91.31 226 THR A C 1
ATOM 1793 O O . THR A 1 226 ? 25.080 7.338 -5.478 1.00 91.31 226 THR A O 1
ATOM 1796 N N . GLN A 1 227 ? 24.861 5.247 -4.674 1.00 91.88 227 GLN A N 1
ATOM 1797 C CA . GLN A 1 227 ? 23.452 5.103 -5.071 1.00 91.88 227 GLN A CA 1
ATOM 1798 C C . GLN A 1 227 ? 22.556 6.102 -4.356 1.00 91.88 227 GLN A C 1
ATOM 1800 O O . GLN A 1 227 ? 21.736 6.740 -5.003 1.00 91.88 227 GLN A O 1
ATOM 1805 N N . LEU A 1 228 ? 22.729 6.275 -3.042 1.00 94.31 228 LEU A N 1
ATOM 1806 C CA . LEU A 1 228 ? 21.939 7.247 -2.286 1.00 94.31 228 LEU A CA 1
ATOM 1807 C C . LEU A 1 228 ? 22.148 8.666 -2.828 1.00 94.31 228 LEU A C 1
ATOM 1809 O O . LEU A 1 228 ? 21.187 9.409 -2.995 1.00 94.31 228 LEU A O 1
ATOM 1813 N N . ARG A 1 229 ? 23.387 9.026 -3.192 1.00 93.38 229 ARG A N 1
ATOM 1814 C CA . ARG A 1 229 ? 23.677 10.309 -3.849 1.00 93.38 229 ARG A CA 1
ATOM 1815 C C . ARG A 1 229 ? 22.985 10.436 -5.210 1.00 93.38 229 ARG A C 1
ATOM 1817 O O . ARG A 1 229 ? 22.414 11.483 -5.492 1.00 93.38 229 ARG A O 1
ATOM 1824 N N . GLN A 1 230 ? 23.022 9.390 -6.037 1.00 91.06 230 GLN A N 1
ATOM 1825 C CA . GLN A 1 230 ? 22.328 9.370 -7.332 1.00 91.06 230 GLN A CA 1
ATOM 1826 C C . GLN A 1 230 ? 20.810 9.498 -7.165 1.00 91.06 230 GLN A C 1
ATOM 1828 O O . GLN A 1 230 ? 20.183 10.246 -7.907 1.00 91.06 230 GLN A O 1
ATOM 1833 N N . ALA A 1 231 ? 20.233 8.820 -6.172 1.00 93.81 231 ALA A N 1
ATOM 1834 C CA . ALA A 1 231 ? 18.810 8.897 -5.871 1.00 93.81 231 ALA A CA 1
ATOM 1835 C C . ALA A 1 231 ? 18.407 10.304 -5.421 1.00 93.81 231 ALA A C 1
ATOM 1837 O O . ALA A 1 231 ? 17.394 10.808 -5.885 1.00 93.81 231 ALA A O 1
ATOM 1838 N N . VAL A 1 232 ? 19.220 10.972 -4.592 1.00 94.56 232 VAL A N 1
ATOM 1839 C CA . VAL A 1 232 ? 18.984 12.376 -4.212 1.00 94.56 232 VAL A CA 1
ATOM 1840 C C . VAL A 1 232 ? 19.072 13.294 -5.431 1.00 94.56 232 VAL A C 1
ATOM 1842 O O . VAL A 1 232 ? 18.226 14.163 -5.589 1.00 94.56 232 VAL A O 1
ATOM 1845 N N . GLN A 1 233 ? 20.053 13.098 -6.316 1.00 92.31 233 GLN A N 1
ATOM 1846 C CA . GLN A 1 233 ? 20.181 13.908 -7.531 1.00 92.31 233 GLN A CA 1
ATOM 1847 C C . GLN A 1 233 ? 18.975 13.741 -8.464 1.00 92.31 233 GLN A C 1
ATOM 1849 O O . GLN A 1 233 ? 18.473 14.734 -8.988 1.00 92.31 233 GLN A O 1
ATOM 1854 N N . LEU A 1 234 ? 18.508 12.502 -8.655 1.00 90.62 234 LEU A N 1
ATOM 1855 C CA . LEU A 1 234 ? 17.314 12.223 -9.446 1.00 90.62 234 LEU A CA 1
ATOM 1856 C C . LEU A 1 234 ? 16.080 12.844 -8.787 1.00 90.62 234 LEU A C 1
ATOM 1858 O O . LEU A 1 234 ? 15.389 13.598 -9.451 1.00 90.62 234 LEU A O 1
ATOM 1862 N N . LEU A 1 235 ? 15.887 12.657 -7.475 1.00 93.75 235 LEU A N 1
ATOM 1863 C CA . LEU A 1 235 ? 14.787 13.268 -6.720 1.00 93.75 235 LEU A CA 1
ATOM 1864 C C . LEU A 1 235 ? 14.754 14.798 -6.872 1.00 93.75 235 LEU A C 1
ATOM 1866 O O . LEU A 1 235 ? 13.688 15.374 -7.064 1.00 93.75 235 LEU A O 1
ATOM 1870 N N . THR A 1 236 ? 15.914 15.459 -6.810 1.00 91.38 236 THR A N 1
ATOM 1871 C CA . THR A 1 236 ? 16.025 16.912 -7.005 1.00 91.38 236 THR A CA 1
ATOM 1872 C C . THR A 1 236 ? 15.655 17.326 -8.425 1.00 91.38 236 THR A C 1
ATOM 1874 O O . THR A 1 236 ? 14.952 18.317 -8.596 1.00 91.38 236 THR A O 1
ATOM 1877 N N . ARG A 1 237 ? 16.110 16.585 -9.443 1.00 90.75 237 ARG A N 1
ATOM 1878 C CA . ARG A 1 237 ? 15.736 16.845 -10.840 1.00 90.75 237 ARG A CA 1
ATOM 1879 C C . ARG A 1 237 ? 14.226 16.715 -11.022 1.00 90.75 237 ARG A C 1
ATOM 1881 O O . ARG A 1 237 ? 13.610 17.635 -11.539 1.00 90.75 237 ARG A O 1
ATOM 1888 N N . THR A 1 238 ? 13.652 15.633 -10.509 1.00 89.25 238 THR A N 1
ATOM 1889 C CA . THR A 1 238 ? 12.219 15.345 -10.550 1.00 89.25 238 THR A CA 1
ATOM 1890 C C . THR A 1 238 ? 11.397 16.447 -9.879 1.00 89.25 238 THR A C 1
ATOM 1892 O O . THR A 1 238 ? 10.399 16.904 -10.426 1.00 89.25 238 THR A O 1
ATOM 1895 N N . GLU A 1 239 ? 11.842 16.931 -8.717 1.00 91.44 239 GLU A N 1
ATOM 1896 C CA . GLU A 1 239 ? 11.215 18.047 -8.002 1.00 91.44 239 GLU A CA 1
ATOM 1897 C C . GLU A 1 239 ? 11.303 19.374 -8.776 1.00 91.44 239 GLU A C 1
ATOM 1899 O O . GLU A 1 239 ? 10.335 20.135 -8.785 1.00 91.44 239 GLU A O 1
ATOM 1904 N N . LEU A 1 240 ? 12.442 19.665 -9.416 1.00 88.62 240 LEU A N 1
ATOM 1905 C CA . LEU A 1 240 ? 12.608 20.863 -10.245 1.00 88.62 240 LEU A CA 1
ATOM 1906 C C . LEU A 1 240 ? 11.713 20.803 -11.481 1.00 88.62 240 LEU A C 1
ATOM 1908 O O . LEU A 1 240 ? 10.950 21.737 -11.705 1.00 88.62 240 LEU A O 1
ATOM 1912 N N . THR A 1 241 ? 11.742 19.694 -12.222 1.00 87.31 241 THR A N 1
ATOM 1913 C CA . THR A 1 241 ? 10.879 19.469 -13.388 1.00 87.31 241 THR A CA 1
ATOM 1914 C C . THR A 1 241 ? 9.407 19.615 -13.013 1.00 87.31 241 THR A C 1
ATOM 1916 O O . THR A 1 241 ? 8.680 20.317 -13.705 1.00 87.31 241 THR A O 1
ATOM 1919 N N . LEU A 1 242 ? 8.977 19.071 -11.868 1.00 87.25 242 LEU A N 1
ATOM 1920 C CA . LEU A 1 242 ? 7.593 19.201 -11.398 1.00 87.25 242 LEU A CA 1
ATOM 1921 C C . LEU A 1 242 ? 7.167 20.656 -11.131 1.00 87.25 242 LEU A C 1
ATOM 1923 O O . LEU A 1 242 ? 6.007 20.998 -11.335 1.00 87.25 242 LEU A O 1
ATOM 1927 N N . LYS A 1 243 ? 8.080 21.499 -10.632 1.00 87.19 243 LYS A N 1
ATOM 1928 C CA . LYS A 1 243 ? 7.784 22.880 -10.206 1.00 87.19 243 LYS A CA 1
ATOM 1929 C C . LYS A 1 243 ? 8.103 23.950 -11.248 1.00 87.19 243 LYS A C 1
ATOM 1931 O O . LYS A 1 243 ? 7.673 25.089 -11.085 1.00 87.19 243 LYS A O 1
ATOM 1936 N N . GLN A 1 244 ? 8.898 23.619 -12.260 1.00 84.56 244 GLN A N 1
ATOM 1937 C CA . GLN A 1 244 ? 9.310 24.537 -13.323 1.00 84.56 244 GLN A CA 1
ATOM 1938 C C . GLN A 1 244 ? 8.592 24.214 -14.636 1.00 84.56 244 GLN A C 1
ATOM 1940 O O . GLN A 1 244 ? 8.039 25.114 -15.264 1.00 84.56 244 GLN A O 1
ATOM 1945 N N . ASP A 1 245 ? 8.523 22.932 -14.998 1.00 74.88 245 ASP A N 1
ATOM 1946 C CA . ASP A 1 245 ? 7.942 22.448 -16.248 1.00 74.88 245 ASP A CA 1
ATOM 1947 C C . ASP A 1 245 ? 6.586 21.778 -15.970 1.00 74.88 245 ASP A C 1
ATOM 1949 O O . ASP A 1 245 ? 6.440 20.558 -16.061 1.00 74.88 245 ASP A O 1
ATOM 1953 N N . TYR A 1 246 ? 5.569 22.590 -15.657 1.00 69.88 246 TYR A N 1
ATOM 1954 C CA . TYR A 1 246 ? 4.197 22.185 -15.278 1.00 69.88 246 TYR A CA 1
ATOM 1955 C C . TYR A 1 246 ? 3.452 21.256 -16.275 1.00 69.88 246 TYR A C 1
ATOM 1957 O O . TYR A 1 246 ? 2.303 20.896 -16.029 1.00 69.88 246 TYR A O 1
ATOM 1965 N N . GLY A 1 247 ? 4.070 20.868 -17.398 1.00 58.44 247 GLY A N 1
ATOM 1966 C CA . GLY A 1 247 ? 3.501 19.998 -18.436 1.00 58.44 247 GLY A CA 1
ATOM 1967 C C . GLY A 1 247 ? 4.175 18.629 -18.614 1.00 58.44 247 GLY A C 1
ATOM 1968 O O . GLY A 1 247 ? 3.716 17.849 -19.447 1.00 58.44 247 GLY A O 1
ATOM 1969 N N . GLN A 1 248 ? 5.253 18.306 -17.886 1.00 68.50 248 GLN A N 1
ATOM 1970 C CA . GLN A 1 248 ? 5.950 17.016 -18.031 1.00 68.50 248 GLN A CA 1
ATOM 1971 C C . GLN A 1 248 ? 5.447 15.970 -17.023 1.00 68.50 248 GLN A C 1
ATOM 1973 O O . GLN A 1 248 ? 5.285 16.244 -15.836 1.00 68.50 248 GLN A O 1
ATOM 1978 N N . SER A 1 249 ? 5.223 14.733 -17.486 1.00 76.25 249 SER A N 1
ATOM 1979 C CA . SER A 1 249 ? 4.830 13.624 -16.608 1.00 76.25 249 SER A CA 1
ATOM 1980 C C . SER A 1 249 ? 6.007 13.165 -15.745 1.00 76.25 249 SER A C 1
ATOM 1982 O O . SER A 1 249 ? 6.927 12.493 -16.208 1.00 76.25 249 SER A O 1
ATOM 1984 N N . VAL A 1 250 ? 5.936 13.495 -14.459 1.00 88.44 250 VAL A N 1
ATOM 1985 C CA . VAL A 1 250 ? 6.951 13.191 -13.435 1.00 88.44 250 VAL A CA 1
ATOM 1986 C C . VAL A 1 250 ? 6.940 11.710 -13.017 1.00 88.44 250 VAL A C 1
ATOM 1988 O O . VAL A 1 250 ? 7.900 11.196 -12.442 1.00 88.44 250 VAL A O 1
ATOM 1991 N N . TRP A 1 251 ? 5.881 10.977 -13.371 1.00 89.38 251 TRP A N 1
ATOM 1992 C CA . TRP A 1 25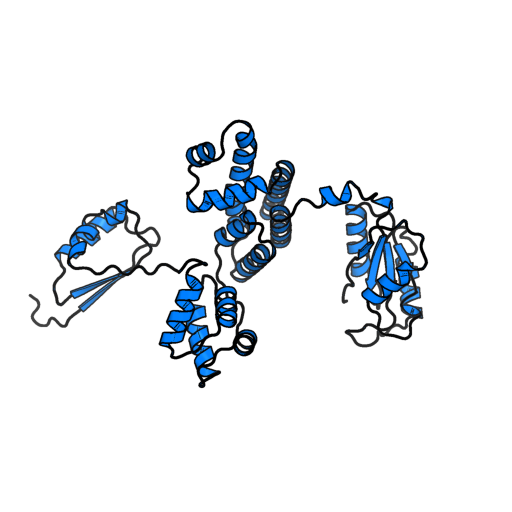1 ? 5.707 9.558 -13.045 1.00 89.38 251 TRP A CA 1
ATOM 1993 C C . TRP A 1 251 ? 6.815 8.664 -13.608 1.00 89.38 251 TRP A C 1
ATOM 1995 O O . TRP A 1 251 ? 7.282 7.769 -12.909 1.00 89.38 251 TRP A O 1
ATOM 2005 N N . ALA A 1 252 ? 7.290 8.938 -14.825 1.00 86.69 252 ALA A N 1
ATOM 2006 C CA . ALA A 1 252 ? 8.379 8.170 -15.432 1.00 86.69 252 ALA A CA 1
ATOM 2007 C C . ALA A 1 252 ? 9.690 8.300 -14.634 1.00 86.69 252 ALA A C 1
ATOM 2009 O O . ALA A 1 252 ? 10.448 7.338 -14.491 1.00 86.69 252 ALA A O 1
ATOM 2010 N N . GLU A 1 253 ? 9.951 9.477 -14.061 1.00 88.75 253 GLU A N 1
ATOM 2011 C CA . GLU A 1 253 ? 11.121 9.684 -13.209 1.00 88.75 253 GLU A CA 1
ATOM 2012 C C . GLU A 1 253 ? 10.977 8.971 -11.861 1.00 88.75 253 GLU A C 1
ATOM 2014 O O . GLU A 1 253 ? 11.946 8.381 -11.381 1.00 88.75 253 GLU A O 1
ATOM 2019 N N . LEU A 1 254 ? 9.770 8.946 -11.281 1.00 92.25 254 LEU A N 1
ATOM 2020 C CA . LEU A 1 254 ? 9.479 8.185 -10.060 1.00 92.25 254 LEU A CA 1
ATOM 2021 C C . LEU A 1 254 ? 9.639 6.671 -10.268 1.00 92.25 254 LEU A C 1
ATOM 2023 O O . LEU A 1 254 ? 10.153 5.983 -9.380 1.00 92.25 254 LEU A O 1
ATOM 2027 N N . GLU A 1 255 ? 9.266 6.142 -11.436 1.00 92.12 255 GLU A N 1
ATOM 2028 C CA . GLU A 1 255 ? 9.527 4.746 -11.814 1.00 92.12 255 GLU A CA 1
ATOM 2029 C C . GLU A 1 255 ? 11.037 4.470 -11.898 1.00 92.12 255 GLU A C 1
ATOM 2031 O O . GLU A 1 255 ? 11.539 3.513 -11.297 1.00 92.12 255 GLU A O 1
ATOM 2036 N N . GLY A 1 256 ? 11.788 5.345 -12.574 1.00 89.56 256 GLY A N 1
ATOM 2037 C CA . GLY A 1 256 ? 13.247 5.246 -12.672 1.00 89.56 256 GLY A CA 1
ATOM 2038 C C . GLY A 1 256 ? 13.943 5.320 -11.309 1.00 89.56 256 GLY A C 1
ATOM 2039 O O . GLY A 1 256 ? 14.849 4.532 -11.019 1.00 89.56 256 GLY A O 1
ATOM 2040 N N . LEU A 1 257 ? 13.483 6.217 -10.437 1.00 92.06 257 LEU A N 1
ATOM 2041 C CA . LEU A 1 257 ? 13.971 6.355 -9.068 1.00 92.06 257 LEU A CA 1
ATOM 2042 C C . LEU A 1 257 ? 13.665 5.092 -8.253 1.00 92.06 257 LEU A C 1
ATOM 2044 O O . LEU A 1 257 ? 14.548 4.568 -7.568 1.00 92.06 257 LEU A O 1
ATOM 2048 N N . SER A 1 258 ? 12.457 4.545 -8.397 1.00 93.44 258 SER A N 1
ATOM 2049 C CA . SER A 1 258 ? 12.057 3.300 -7.737 1.00 93.44 258 SER A CA 1
ATOM 2050 C C . SER A 1 258 ? 13.000 2.146 -8.083 1.00 93.44 258 SER A C 1
ATOM 2052 O O . SER A 1 258 ? 13.487 1.432 -7.202 1.00 93.44 258 SER A O 1
ATOM 2054 N N . LEU A 1 259 ? 13.323 1.999 -9.370 1.00 91.00 259 LEU A N 1
ATOM 2055 C CA . LEU A 1 259 ? 14.258 0.986 -9.855 1.00 91.00 259 LEU A CA 1
ATOM 2056 C C . LEU A 1 259 ? 15.681 1.209 -9.325 1.00 91.00 259 LEU A C 1
ATOM 2058 O O . LEU A 1 259 ? 16.318 0.251 -8.880 1.00 91.00 259 LEU A O 1
ATOM 2062 N N . LEU A 1 260 ? 16.161 2.457 -9.308 1.00 91.31 260 LEU A N 1
ATOM 2063 C CA . LEU A 1 260 ? 17.478 2.815 -8.768 1.00 91.31 260 LEU A CA 1
ATOM 2064 C C . LEU A 1 260 ? 17.628 2.430 -7.287 1.00 91.31 260 LEU A C 1
ATOM 2066 O O . LEU A 1 260 ? 18.699 1.985 -6.871 1.00 91.31 260 LEU A O 1
ATOM 2070 N N . LEU A 1 261 ? 16.565 2.588 -6.495 1.00 92.75 261 LEU A N 1
ATOM 2071 C CA . LEU A 1 261 ? 16.559 2.245 -5.072 1.00 92.75 261 LEU A CA 1
ATOM 2072 C C . LEU A 1 261 ? 16.365 0.756 -4.795 1.00 92.75 261 LEU A C 1
ATOM 2074 O O . LEU A 1 261 ? 16.570 0.338 -3.660 1.00 92.75 261 LEU A O 1
ATOM 2078 N N . CYS A 1 262 ? 15.995 -0.059 -5.781 1.00 91.38 262 CYS A N 1
ATOM 2079 C CA . CYS A 1 262 ? 15.843 -1.506 -5.612 1.00 91.38 262 CYS A CA 1
ATOM 2080 C C . CYS A 1 262 ? 17.047 -2.299 -6.129 1.00 91.38 262 CYS A C 1
ATOM 2082 O O . CYS A 1 262 ? 17.394 -3.328 -5.549 1.00 91.38 262 CYS A O 1
ATOM 2084 N N . HIS A 1 263 ? 17.727 -1.802 -7.161 1.00 81.38 263 HIS A N 1
ATOM 2085 C CA . HIS A 1 263 ? 18.807 -2.516 -7.842 1.00 81.38 263 HIS A CA 1
ATOM 2086 C C . HIS A 1 263 ? 20.168 -1.863 -7.606 1.00 81.38 263 HIS A C 1
ATOM 2088 O O . HIS A 1 263 ? 20.273 -0.654 -7.404 1.00 81.38 263 HIS A O 1
ATOM 2094 N N . LYS A 1 264 ? 21.250 -2.653 -7.664 1.00 66.75 264 LYS A N 1
ATOM 2095 C CA . LYS A 1 264 ? 22.603 -2.081 -7.771 1.00 66.75 264 LYS A CA 1
ATOM 2096 C C . LYS A 1 264 ? 22.661 -1.215 -9.035 1.00 66.75 264 LYS A C 1
ATOM 2098 O O . LYS A 1 264 ? 22.097 -1.610 -10.056 1.00 66.75 264 LYS A O 1
ATOM 2103 N N . PRO A 1 265 ? 23.318 -0.042 -8.997 1.00 55.50 265 PRO A N 1
ATOM 2104 C CA . PRO A 1 265 ? 23.319 0.837 -10.143 1.00 55.50 265 PRO A CA 1
ATOM 2105 C C . PRO A 1 265 ? 24.069 0.101 -11.251 1.00 55.50 265 PRO A C 1
ATOM 2107 O O . PRO A 1 265 ? 25.176 -0.410 -11.045 1.00 55.50 265 PRO A O 1
ATOM 2110 N N . TRP A 1 266 ? 23.456 0.070 -12.428 1.00 44.72 266 TRP A N 1
ATOM 2111 C CA . TRP A 1 266 ? 23.922 -0.600 -13.644 1.00 44.72 266 TRP A CA 1
ATOM 2112 C C . TRP A 1 266 ? 25.412 -0.341 -13.984 1.00 44.72 266 TRP A C 1
ATOM 2114 O O . TRP A 1 266 ? 26.061 -1.144 -14.650 1.00 44.72 266 TRP A O 1
ATOM 2124 N N . ARG A 1 267 ? 26.017 0.724 -13.434 1.00 42.59 267 ARG A N 1
ATOM 2125 C CA . ARG A 1 267 ? 27.459 1.014 -13.514 1.00 42.59 267 ARG A CA 1
ATOM 2126 C C . ARG A 1 267 ? 28.394 -0.081 -12.987 1.00 42.59 267 ARG A C 1
ATOM 2128 O O . ARG A 1 267 ? 29.523 -0.122 -13.455 1.00 42.59 267 ARG A O 1
ATOM 2135 N N . THR A 1 268 ? 27.970 -0.959 -12.073 1.00 39.91 268 THR A N 1
ATOM 2136 C CA . THR A 1 268 ? 28.846 -2.072 -11.625 1.00 39.91 268 THR A CA 1
ATOM 2137 C C . THR A 1 268 ? 28.963 -3.204 -12.650 1.00 39.91 268 THR A C 1
ATOM 2139 O O . THR A 1 268 ? 29.914 -3.973 -12.580 1.00 39.91 268 THR A O 1
ATOM 2142 N N . TYR A 1 269 ? 28.052 -3.276 -13.628 1.00 38.78 269 TYR A N 1
ATOM 2143 C CA . TYR A 1 269 ? 28.123 -4.241 -14.729 1.00 38.78 269 TYR A CA 1
ATOM 2144 C C . TYR A 1 269 ? 28.738 -3.660 -16.009 1.00 38.78 269 TYR A C 1
ATOM 2146 O O . TYR A 1 269 ? 29.253 -4.427 -16.812 1.00 38.78 269 TYR A O 1
ATOM 2154 N N . LEU A 1 270 ? 28.739 -2.333 -16.203 1.00 40.03 270 LEU A N 1
ATOM 2155 C CA . LEU A 1 270 ? 29.352 -1.705 -17.385 1.00 40.03 270 LEU A CA 1
ATOM 2156 C C . LEU A 1 270 ? 30.819 -1.312 -17.227 1.00 40.03 270 LEU A C 1
ATOM 2158 O O . LEU A 1 270 ? 31.466 -1.068 -18.236 1.00 40.03 270 LEU A O 1
ATOM 2162 N N . SER A 1 271 ? 31.381 -1.250 -16.018 1.00 41.16 271 SER A N 1
ATOM 2163 C CA . SER A 1 271 ? 32.813 -0.939 -15.863 1.00 41.16 271 SER A CA 1
ATOM 2164 C C . SER A 1 271 ? 33.736 -2.011 -16.461 1.00 41.16 271 SER A C 1
ATOM 2166 O O . SER A 1 271 ? 34.923 -1.763 -16.635 1.00 41.16 271 SER A O 1
ATOM 2168 N N . THR A 1 272 ? 33.202 -3.190 -16.789 1.00 42.62 272 THR A N 1
ATOM 2169 C CA . THR A 1 272 ? 33.904 -4.279 -17.488 1.00 42.62 272 THR A CA 1
ATOM 2170 C C . THR A 1 272 ? 33.465 -4.452 -18.942 1.00 42.62 272 THR A C 1
ATOM 2172 O O . THR A 1 272 ? 34.029 -5.286 -19.651 1.00 42.62 272 THR A O 1
ATOM 2175 N N . VAL A 1 273 ? 32.471 -3.689 -19.407 1.00 46.50 273 VAL A N 1
ATOM 2176 C CA . VAL A 1 273 ? 32.034 -3.714 -20.803 1.00 46.50 273 VAL A CA 1
ATOM 2177 C C . VAL A 1 273 ? 32.627 -2.496 -21.479 1.00 46.50 273 VAL A C 1
ATOM 2179 O O . VAL A 1 273 ? 32.220 -1.369 -21.219 1.00 46.50 273 VAL A O 1
ATOM 2182 N N . ASP A 1 274 ? 33.593 -2.722 -22.362 1.00 52.44 274 ASP A N 1
ATOM 2183 C CA . ASP A 1 274 ? 34.002 -1.692 -23.305 1.00 52.44 274 ASP A CA 1
ATOM 2184 C C . ASP A 1 274 ? 32.755 -1.257 -24.090 1.00 52.44 274 ASP A C 1
ATOM 2186 O O . ASP A 1 274 ? 32.161 -2.061 -24.811 1.00 52.44 274 ASP A O 1
ATOM 2190 N N . MET A 1 275 ? 32.308 -0.012 -23.920 1.00 52.62 275 MET A N 1
ATOM 2191 C CA . MET A 1 275 ? 31.111 0.506 -24.597 1.00 52.62 275 MET A CA 1
ATOM 2192 C C . MET A 1 275 ? 31.279 0.527 -26.119 1.00 52.62 275 MET A C 1
ATOM 2194 O O . MET A 1 275 ? 30.283 0.457 -26.836 1.00 52.62 275 MET A O 1
ATOM 2198 N N . LYS A 1 276 ? 32.521 0.470 -26.628 1.00 52.81 276 LYS A N 1
ATOM 2199 C CA . LYS A 1 276 ? 32.796 0.240 -28.055 1.00 52.81 276 LYS A CA 1
ATOM 2200 C C . LYS A 1 276 ? 32.418 -1.172 -28.528 1.00 52.81 276 LYS A C 1
ATOM 2202 O O . LYS A 1 276 ? 32.288 -1.395 -29.728 1.00 52.81 276 LYS A O 1
ATOM 2207 N N . SER A 1 277 ? 32.222 -2.125 -27.612 1.00 55.81 277 SER A N 1
ATOM 2208 C CA . SER A 1 277 ? 31.836 -3.514 -27.911 1.00 55.81 277 SER A CA 1
ATOM 2209 C C . SER A 1 277 ? 30.320 -3.764 -27.901 1.00 55.81 277 SER A C 1
ATOM 2211 O O . SER A 1 277 ? 29.880 -4.850 -28.299 1.00 55.81 277 SER A O 1
ATOM 2213 N N . LEU A 1 278 ? 29.514 -2.781 -27.470 1.00 68.31 278 LEU A N 1
ATOM 2214 C CA . LEU A 1 278 ? 28.062 -2.915 -27.358 1.00 68.31 278 LEU A CA 1
ATOM 2215 C C . LEU A 1 278 ? 27.403 -2.797 -28.740 1.00 68.31 278 LEU A C 1
ATOM 2217 O O . LEU A 1 278 ? 27.498 -1.772 -29.409 1.00 68.31 278 LEU A O 1
ATOM 2221 N N . GLN A 1 279 ? 26.714 -3.853 -29.173 1.00 72.38 279 GLN A N 1
ATOM 2222 C CA . GLN A 1 279 ? 25.956 -3.838 -30.428 1.00 72.38 279 GLN A CA 1
ATOM 2223 C C . GLN A 1 279 ? 24.487 -3.525 -30.158 1.00 72.38 279 GLN A C 1
ATOM 2225 O O . GLN A 1 279 ? 23.820 -4.307 -29.479 1.00 72.38 279 GLN A O 1
ATOM 2230 N N . ALA A 1 280 ? 23.983 -2.427 -30.721 1.00 83.69 280 ALA A N 1
ATOM 2231 C CA . ALA A 1 280 ? 22.566 -2.097 -30.692 1.00 83.69 280 ALA A CA 1
ATOM 2232 C C . ALA A 1 280 ? 21.840 -2.627 -31.929 1.00 83.69 280 ALA A C 1
ATOM 2234 O O . ALA A 1 280 ? 22.262 -2.370 -33.057 1.00 83.69 280 ALA A O 1
ATOM 2235 N N . LEU A 1 281 ? 20.744 -3.352 -31.708 1.00 86.62 281 LEU A N 1
ATOM 2236 C CA . LEU A 1 281 ? 19.851 -3.825 -32.765 1.00 86.62 281 LEU A CA 1
ATOM 2237 C C . LEU A 1 281 ? 18.491 -3.148 -32.609 1.00 86.62 281 LEU A C 1
ATOM 2239 O O . LEU A 1 281 ? 17.908 -3.217 -31.528 1.00 86.62 281 LEU A O 1
ATOM 2243 N N . PHE A 1 282 ? 17.991 -2.538 -33.681 1.00 88.00 282 PHE A N 1
ATOM 2244 C CA . PHE A 1 282 ? 16.689 -1.880 -33.729 1.00 88.00 282 PHE A CA 1
ATOM 2245 C C . PHE A 1 282 ? 15.823 -2.531 -34.808 1.00 88.00 282 PHE A C 1
ATOM 2247 O O . PHE A 1 282 ? 16.095 -2.408 -36.000 1.00 88.00 282 PHE A O 1
ATOM 2254 N N . GLY A 1 283 ? 14.813 -3.293 -34.391 1.00 86.50 283 GLY A N 1
ATOM 2255 C CA . GLY A 1 283 ? 13.930 -4.007 -35.313 1.00 86.50 283 GLY A CA 1
ATOM 2256 C C . GLY A 1 283 ? 12.599 -3.292 -35.515 1.00 86.50 283 GLY A C 1
ATOM 2257 O O . GLY A 1 283 ? 12.106 -2.642 -34.600 1.00 86.50 283 GLY A O 1
ATOM 2258 N N . GLY A 1 284 ? 11.973 -3.476 -36.672 1.00 85.81 284 GLY A N 1
ATOM 2259 C CA . GLY A 1 284 ? 10.671 -2.875 -36.964 1.00 85.81 284 GLY A CA 1
ATOM 2260 C C . GLY A 1 284 ? 10.174 -3.215 -38.362 1.00 85.81 284 GLY A C 1
ATOM 2261 O O . GLY A 1 284 ? 10.900 -3.826 -39.148 1.00 85.81 284 GLY A O 1
ATOM 2262 N N . THR A 1 285 ? 8.930 -2.833 -38.655 1.00 85.19 285 THR A N 1
ATOM 2263 C CA . THR A 1 285 ? 8.347 -3.014 -39.994 1.00 85.19 285 THR A CA 1
ATOM 2264 C C . THR A 1 285 ? 8.624 -1.846 -40.922 1.00 85.19 285 THR A C 1
ATOM 2266 O O . THR A 1 285 ? 8.866 -2.092 -42.096 1.00 85.19 285 THR A O 1
ATOM 2269 N N . PHE A 1 286 ? 8.711 -0.616 -40.407 1.00 86.12 286 PHE A N 1
ATOM 2270 C CA . PHE A 1 286 ? 9.122 0.564 -41.180 1.00 86.12 286 PHE A CA 1
ATOM 2271 C C . PHE A 1 286 ? 8.303 0.760 -42.467 1.00 86.12 286 PHE A C 1
ATOM 2273 O O . PHE A 1 286 ? 8.848 0.809 -43.568 1.00 86.12 286 PHE A O 1
ATOM 2280 N N . ASP A 1 287 ? 6.984 0.845 -42.308 1.00 84.06 287 ASP A N 1
ATOM 2281 C CA . ASP A 1 287 ? 6.014 0.935 -43.401 1.00 84.06 287 ASP A CA 1
ATOM 2282 C C . ASP A 1 287 ? 5.110 2.173 -43.233 1.00 84.06 287 ASP A C 1
ATOM 2284 O O . ASP A 1 287 ? 4.016 2.041 -42.686 1.00 84.06 287 ASP A O 1
ATOM 2288 N N . PRO A 1 288 ? 5.567 3.385 -43.617 1.00 85.94 288 PRO A N 1
ATOM 2289 C CA . PRO A 1 288 ? 6.931 3.756 -44.011 1.00 85.94 288 PRO A CA 1
ATOM 2290 C C . PRO A 1 288 ? 7.822 4.148 -42.811 1.00 85.94 288 PRO A C 1
ATOM 2292 O O . PRO A 1 288 ? 7.367 4.365 -41.685 1.00 85.94 288 PRO A O 1
ATOM 2295 N N . VAL A 1 289 ? 9.136 4.261 -43.031 1.00 89.94 289 VAL A N 1
ATOM 2296 C CA . VAL A 1 289 ? 10.053 4.856 -42.039 1.00 89.94 289 VAL A CA 1
ATOM 2297 C C . VAL A 1 289 ? 9.760 6.355 -41.860 1.00 89.94 289 VAL A C 1
ATOM 2299 O O . VAL A 1 289 ? 9.460 7.059 -42.817 1.00 89.94 289 VAL A O 1
ATOM 2302 N N . HIS A 1 290 ? 9.866 6.860 -40.626 1.00 86.00 290 HIS A N 1
ATOM 2303 C CA . HIS A 1 290 ? 9.669 8.277 -40.293 1.00 86.00 290 HIS A CA 1
ATOM 2304 C C . HIS A 1 290 ? 10.472 8.659 -39.038 1.00 86.00 290 HIS A C 1
ATOM 2306 O O . HIS A 1 290 ? 11.036 7.799 -38.355 1.00 86.00 290 HIS A O 1
ATOM 2312 N N . TYR A 1 291 ? 10.502 9.951 -38.689 1.00 84.12 291 TYR A N 1
ATOM 2313 C CA . TYR A 1 291 ? 11.301 10.462 -37.564 1.00 84.12 291 TYR A CA 1
ATOM 2314 C C . TYR A 1 291 ? 10.956 9.863 -36.198 1.00 84.12 291 TYR A C 1
ATOM 2316 O O . TYR A 1 291 ? 11.833 9.797 -35.340 1.00 84.12 291 TYR A O 1
ATOM 2324 N N . GLY A 1 292 ? 9.722 9.399 -35.997 1.00 79.94 292 GLY A N 1
ATOM 2325 C CA . GLY A 1 292 ? 9.312 8.726 -34.761 1.00 79.94 292 GLY A CA 1
ATOM 2326 C C . GLY A 1 292 ? 10.062 7.414 -34.523 1.00 79.94 292 GLY A C 1
ATOM 2327 O O . GLY A 1 292 ? 10.276 7.038 -33.378 1.00 79.94 292 GLY A O 1
ATOM 2328 N N . HIS A 1 293 ? 10.549 6.766 -35.585 1.00 84.31 293 HIS A N 1
ATOM 2329 C CA . HIS A 1 293 ? 11.413 5.595 -35.472 1.00 84.31 293 HIS A CA 1
ATOM 2330 C C . HIS A 1 293 ? 12.872 5.973 -35.186 1.00 84.31 293 HIS A C 1
ATOM 2332 O O . HIS A 1 293 ? 13.525 5.346 -34.356 1.00 84.31 293 HIS A O 1
ATOM 2338 N N . LEU A 1 294 ? 13.398 6.986 -35.881 1.00 87.75 294 LEU A N 1
ATOM 2339 C CA . LEU A 1 294 ? 14.836 7.276 -35.884 1.00 87.75 294 LEU A CA 1
ATOM 2340 C C . LEU A 1 294 ? 15.282 8.162 -34.713 1.00 87.75 294 LEU A C 1
ATOM 2342 O O . LEU A 1 294 ? 16.284 7.848 -34.073 1.00 87.75 294 LEU A O 1
ATOM 2346 N N . LYS A 1 295 ? 14.542 9.237 -34.391 1.00 84.62 295 LYS A N 1
ATOM 2347 C CA . LYS A 1 295 ? 14.946 10.205 -33.351 1.00 84.62 295 LYS A CA 1
ATOM 2348 C C . LYS A 1 295 ? 15.090 9.572 -31.965 1.00 84.62 295 LYS A C 1
ATOM 2350 O O . LYS A 1 295 ? 16.125 9.800 -31.349 1.00 84.62 295 LYS A O 1
ATOM 2355 N N . PRO A 1 296 ? 14.139 8.758 -31.462 1.00 82.75 296 PRO A N 1
ATOM 2356 C CA . PRO A 1 296 ? 14.286 8.148 -30.140 1.00 82.75 296 PRO A CA 1
ATOM 2357 C C . PRO A 1 296 ? 15.523 7.253 -30.039 1.00 82.75 296 PRO A C 1
ATOM 2359 O O . PRO A 1 296 ? 16.220 7.259 -29.025 1.00 82.75 296 PRO A O 1
ATOM 2362 N N . VAL A 1 297 ? 15.824 6.515 -31.110 1.00 86.38 297 VAL A N 1
ATOM 2363 C CA . VAL A 1 297 ? 16.983 5.621 -31.175 1.00 86.38 297 VAL A CA 1
ATOM 2364 C C . VAL A 1 297 ? 18.287 6.408 -31.253 1.00 86.38 297 VAL A C 1
ATOM 2366 O O . VAL A 1 297 ? 19.243 6.062 -30.567 1.00 86.38 297 VAL A O 1
ATOM 2369 N N . GLU A 1 298 ? 18.318 7.485 -32.034 1.00 85.69 298 GLU A N 1
ATOM 2370 C CA . GLU A 1 298 ? 19.453 8.406 -32.135 1.00 85.69 298 GLU A CA 1
ATOM 2371 C C . GLU A 1 298 ? 19.729 9.113 -30.800 1.00 85.69 298 GLU A C 1
ATOM 2373 O O . GLU A 1 298 ? 20.859 9.109 -30.315 1.00 85.69 298 GLU A O 1
ATOM 2378 N N . THR A 1 299 ? 18.691 9.646 -30.146 1.00 80.31 299 THR A N 1
ATOM 2379 C CA . THR A 1 299 ? 18.800 10.254 -28.813 1.00 80.31 299 THR A CA 1
ATOM 2380 C C . THR A 1 299 ? 19.322 9.249 -27.795 1.00 80.31 299 THR A C 1
ATOM 2382 O O . THR A 1 299 ? 20.263 9.555 -27.063 1.00 80.31 299 THR A O 1
ATOM 2385 N N . LEU A 1 300 ? 18.760 8.038 -27.770 1.00 80.56 300 LEU A N 1
ATOM 2386 C CA . LEU A 1 300 ? 19.214 6.995 -26.861 1.00 80.56 300 LEU A CA 1
ATOM 2387 C C . LEU A 1 300 ? 20.672 6.626 -27.126 1.00 80.56 300 LEU A C 1
ATOM 2389 O O . LEU A 1 300 ? 21.449 6.587 -26.179 1.00 80.56 300 LEU A O 1
ATOM 2393 N N . ALA A 1 301 ? 21.047 6.404 -28.387 1.00 83.31 301 ALA A N 1
ATOM 2394 C CA . ALA A 1 301 ? 22.405 6.057 -28.787 1.00 83.31 301 ALA A CA 1
ATOM 2395 C C . ALA A 1 301 ? 23.433 7.109 -28.355 1.00 83.31 301 ALA A C 1
ATOM 2397 O O . ALA A 1 301 ? 24.469 6.746 -27.798 1.00 83.31 301 ALA A O 1
ATOM 2398 N N . ASN A 1 302 ? 23.113 8.392 -28.523 1.00 80.00 302 ASN A N 1
ATOM 2399 C CA . ASN A 1 302 ? 23.970 9.494 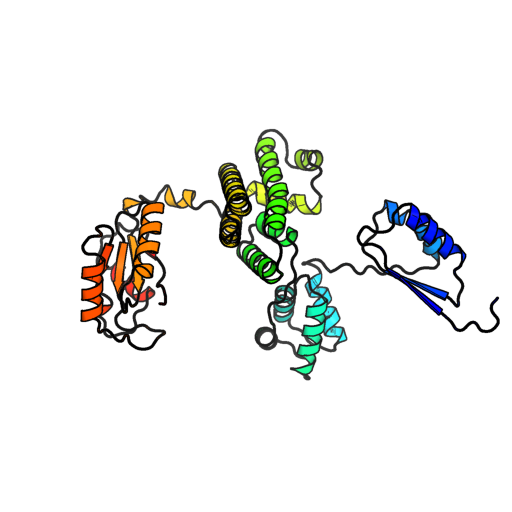-28.089 1.00 80.00 302 ASN A CA 1
ATOM 2400 C C . ASN A 1 302 ? 24.104 9.554 -26.560 1.00 80.00 302 ASN A C 1
ATOM 2402 O O . ASN A 1 302 ? 25.205 9.751 -26.051 1.00 80.00 302 ASN A O 1
ATOM 2406 N N . LEU A 1 303 ? 23.016 9.320 -25.815 1.00 74.81 303 LEU A N 1
ATOM 2407 C CA . LEU A 1 303 ? 23.035 9.313 -24.345 1.00 74.81 303 LEU A CA 1
ATOM 2408 C C . LEU A 1 303 ? 23.921 8.207 -23.761 1.00 74.81 303 LEU A C 1
ATOM 2410 O O . LEU A 1 303 ? 24.518 8.391 -22.701 1.00 74.81 303 LEU A O 1
ATOM 2414 N N . ILE A 1 304 ? 23.996 7.057 -24.434 1.00 75.94 304 ILE A N 1
ATOM 2415 C CA . ILE A 1 304 ? 24.766 5.895 -23.965 1.00 75.94 304 ILE A CA 1
ATOM 2416 C C . ILE A 1 304 ? 26.134 5.748 -24.648 1.00 75.94 304 ILE A C 1
ATOM 2418 O O . ILE A 1 304 ? 26.888 4.845 -24.292 1.00 75.94 304 ILE A O 1
ATOM 2422 N N . GLY A 1 305 ? 26.468 6.621 -25.604 1.00 78.12 305 GLY A N 1
ATOM 2423 C CA . GLY A 1 305 ? 27.748 6.609 -26.318 1.00 78.12 305 GLY A CA 1
ATOM 2424 C C . GLY A 1 305 ? 27.903 5.469 -27.331 1.00 78.12 305 GLY A C 1
ATOM 2425 O O . GLY A 1 305 ? 29.009 4.961 -27.515 1.00 78.12 305 GLY A O 1
ATOM 2426 N N . LEU A 1 306 ? 26.815 5.034 -27.976 1.00 82.25 306 LEU A N 1
ATOM 2427 C CA . LEU A 1 306 ? 26.886 4.048 -29.058 1.00 82.25 306 LEU A CA 1
ATOM 2428 C C . LEU A 1 306 ? 27.512 4.655 -30.313 1.00 82.25 306 LEU A C 1
ATOM 2430 O O . LEU A 1 306 ? 27.128 5.729 -30.761 1.00 82.25 306 LEU A O 1
ATOM 2434 N N . THR A 1 307 ? 28.411 3.902 -30.942 1.00 82.31 307 THR A N 1
ATOM 2435 C CA . THR A 1 307 ? 29.019 4.278 -32.226 1.00 82.31 307 THR A CA 1
ATOM 2436 C C . THR A 1 307 ? 28.254 3.739 -33.431 1.00 82.31 307 THR A C 1
ATOM 2438 O O . THR A 1 307 ? 28.480 4.194 -34.548 1.00 82.31 307 THR A O 1
ATOM 2441 N N . ARG A 1 308 ? 27.367 2.752 -33.229 1.00 85.69 308 ARG A N 1
ATOM 2442 C CA . ARG A 1 308 ? 26.573 2.143 -34.300 1.00 85.69 308 ARG A CA 1
ATOM 2443 C C . ARG A 1 308 ? 25.284 1.506 -33.789 1.00 85.69 308 ARG A C 1
ATOM 2445 O O . ARG A 1 308 ? 25.297 0.774 -32.798 1.00 85.69 308 ARG A O 1
ATOM 2452 N N . VAL A 1 309 ? 24.210 1.676 -34.552 1.00 88.75 309 VAL A N 1
ATOM 2453 C CA . VAL A 1 309 ? 22.933 0.971 -34.412 1.00 88.75 309 VAL A CA 1
ATOM 2454 C C . VAL A 1 309 ? 22.623 0.222 -35.708 1.00 88.75 309 VAL A C 1
ATOM 2456 O O . VAL A 1 309 ? 22.701 0.779 -36.801 1.00 88.75 309 VAL A O 1
ATOM 2459 N N . THR A 1 310 ? 22.284 -1.061 -35.606 1.00 90.38 310 THR A N 1
ATOM 2460 C CA . THR A 1 310 ? 21.886 -1.880 -36.757 1.00 90.38 310 THR A CA 1
ATOM 2461 C C . THR A 1 310 ? 20.366 -1.979 -36.828 1.00 90.38 310 THR A C 1
ATOM 2463 O O . THR A 1 310 ? 19.736 -2.555 -35.940 1.00 90.38 310 THR A O 1
ATOM 2466 N N . ILE A 1 311 ? 19.787 -1.429 -37.892 1.00 90.44 311 ILE A N 1
ATOM 2467 C CA . ILE A 1 311 ? 18.365 -1.506 -38.216 1.00 90.44 311 ILE A CA 1
ATOM 2468 C C . ILE A 1 311 ? 18.083 -2.846 -38.898 1.00 90.44 311 ILE A C 1
ATOM 2470 O O . ILE A 1 311 ? 18.746 -3.208 -39.871 1.00 90.44 311 ILE A O 1
ATOM 2474 N N . ILE A 1 312 ? 17.095 -3.580 -38.387 1.00 90.38 312 ILE A N 1
ATOM 2475 C CA . ILE A 1 312 ? 16.683 -4.890 -38.900 1.00 90.38 312 ILE A CA 1
ATOM 2476 C C . ILE A 1 312 ? 15.209 -4.819 -39.327 1.00 90.38 312 ILE A C 1
ATOM 2478 O O . ILE A 1 312 ? 14.321 -5.035 -38.493 1.00 90.38 312 ILE A O 1
ATOM 2482 N N . PRO A 1 313 ? 14.922 -4.501 -40.601 1.00 88.31 313 PRO A N 1
ATOM 2483 C CA . PRO A 1 313 ? 13.560 -4.527 -41.115 1.00 88.31 313 PRO A CA 1
ATOM 2484 C C . PRO A 1 313 ? 13.045 -5.967 -41.218 1.00 88.31 313 PRO A C 1
ATOM 2486 O O . PRO A 1 313 ? 13.725 -6.856 -41.733 1.00 88.31 313 PRO A O 1
ATOM 2489 N N . ASN A 1 314 ? 11.836 -6.209 -40.720 1.00 84.69 314 ASN A N 1
ATOM 2490 C CA . ASN A 1 314 ? 11.209 -7.530 -40.751 1.00 84.69 314 ASN A CA 1
ATOM 2491 C C . ASN A 1 314 ? 10.512 -7.804 -42.107 1.00 84.69 314 ASN A C 1
ATOM 2493 O O . ASN A 1 314 ? 9.977 -6.895 -42.741 1.00 84.69 314 ASN A O 1
ATOM 2497 N N . ASN A 1 315 ? 10.516 -9.061 -42.575 1.00 80.06 315 ASN A N 1
ATOM 2498 C CA . ASN A 1 315 ? 9.787 -9.445 -43.798 1.00 80.06 315 ASN A CA 1
ATOM 2499 C C . ASN A 1 315 ? 8.303 -9.650 -43.494 1.00 80.06 315 ASN A C 1
ATOM 2501 O O . ASN A 1 315 ? 7.453 -8.933 -44.001 1.00 80.06 315 ASN A O 1
ATOM 2505 N N . VAL A 1 316 ? 8.027 -10.608 -42.604 1.00 77.19 316 VAL A N 1
ATOM 2506 C CA . VAL A 1 316 ? 6.680 -11.016 -42.204 1.00 77.19 316 VAL A CA 1
ATOM 2507 C C . VAL A 1 316 ? 6.506 -10.708 -40.718 1.00 77.19 316 VAL A C 1
ATOM 2509 O O . VAL A 1 316 ? 7.145 -11.369 -39.886 1.00 77.19 316 VAL A O 1
ATOM 2512 N N . PRO A 1 317 ? 5.694 -9.708 -40.343 1.00 73.12 317 PRO A N 1
ATOM 2513 C CA . PRO A 1 317 ? 5.478 -9.392 -38.943 1.00 73.12 317 PRO A CA 1
ATOM 2514 C C . PRO A 1 317 ? 4.555 -10.449 -38.292 1.00 73.12 317 PRO A C 1
ATOM 2516 O O . PRO A 1 317 ? 3.502 -10.760 -38.835 1.00 73.12 317 PRO A O 1
ATOM 2519 N N . PRO A 1 318 ? 4.909 -11.021 -37.125 1.00 66.12 318 PRO A N 1
ATOM 2520 C CA . PRO A 1 318 ? 4.167 -12.145 -36.533 1.00 66.12 318 PRO A CA 1
ATOM 2521 C C . PRO A 1 318 ? 2.839 -11.763 -35.856 1.00 66.12 318 PRO A C 1
ATOM 2523 O O . PRO A 1 318 ? 2.086 -12.650 -35.467 1.00 66.12 318 PRO A O 1
ATOM 2526 N N . HIS A 1 319 ? 2.572 -10.468 -35.664 1.00 69.25 319 HIS A N 1
ATOM 2527 C CA . HIS A 1 319 ? 1.470 -9.966 -34.828 1.00 69.25 319 HIS A CA 1
ATOM 2528 C C . HIS A 1 319 ? 0.596 -8.911 -35.526 1.00 69.25 319 HIS A C 1
ATOM 2530 O O . HIS A 1 319 ? -0.153 -8.209 -34.857 1.00 69.25 319 HIS A O 1
ATOM 2536 N N . ARG A 1 320 ? 0.712 -8.748 -36.851 1.00 65.44 320 ARG A N 1
ATOM 2537 C CA . ARG A 1 320 ? -0.106 -7.799 -37.626 1.00 65.44 320 ARG A CA 1
ATOM 2538 C C . ARG A 1 320 ? -0.262 -8.253 -39.084 1.00 65.44 320 ARG A C 1
ATOM 2540 O O . ARG A 1 320 ? 0.527 -9.095 -39.520 1.00 65.44 320 ARG A O 1
ATOM 2547 N N . PRO A 1 321 ? -1.228 -7.691 -39.833 1.00 73.81 321 PRO A N 1
ATOM 2548 C CA . PRO A 1 321 ? -1.336 -7.887 -41.277 1.00 73.81 321 PRO A CA 1
ATOM 2549 C C . PRO A 1 321 ? -0.048 -7.512 -42.024 1.00 73.81 321 PRO A C 1
ATOM 2551 O O . PRO A 1 321 ? 0.810 -6.789 -41.503 1.00 73.81 321 PRO A O 1
ATOM 2554 N N . GLN A 1 322 ? 0.092 -8.021 -43.249 1.00 77.12 322 GLN A N 1
ATOM 2555 C CA . GLN A 1 322 ? 1.239 -7.696 -44.098 1.00 77.12 322 GLN A CA 1
ATOM 2556 C C . GLN A 1 322 ? 1.300 -6.185 -44.386 1.00 77.12 322 GLN A C 1
ATOM 2558 O O . GLN A 1 322 ? 0.247 -5.560 -44.514 1.00 77.12 322 GLN A O 1
ATOM 2563 N N . PRO A 1 323 ? 2.511 -5.604 -44.456 1.00 78.44 323 PRO A N 1
ATOM 2564 C CA . PRO A 1 323 ? 2.702 -4.200 -44.804 1.00 78.44 323 PRO A CA 1
ATOM 2565 C C . PRO A 1 323 ? 2.229 -3.890 -46.233 1.00 78.44 323 PRO A C 1
ATOM 2567 O O . PRO A 1 323 ? 2.264 -4.767 -47.098 1.00 78.44 323 PRO A O 1
ATOM 2570 N N . GLU A 1 324 ? 1.829 -2.639 -46.472 1.00 84.00 324 GLU A N 1
ATOM 2571 C CA . GLU A 1 324 ? 1.426 -2.146 -47.797 1.00 84.00 324 GLU A CA 1
ATOM 2572 C C . GLU A 1 324 ? 2.643 -2.014 -48.719 1.00 84.00 324 GLU A C 1
ATOM 2574 O O . GLU A 1 324 ? 2.611 -2.472 -49.864 1.00 84.00 324 GLU A O 1
ATOM 2579 N N . ALA A 1 325 ? 3.752 -1.454 -48.217 1.00 84.50 325 ALA A N 1
ATOM 2580 C CA . ALA A 1 325 ? 4.997 -1.425 -48.968 1.00 84.50 325 ALA A CA 1
ATOM 2581 C C . ALA A 1 325 ? 5.712 -2.782 -48.897 1.00 84.50 325 ALA A C 1
ATOM 2583 O O . ALA A 1 325 ? 5.974 -3.355 -47.829 1.00 84.50 325 ALA A O 1
ATOM 2584 N N . ASN A 1 326 ? 6.118 -3.284 -50.062 1.00 87.38 326 ASN A N 1
ATOM 2585 C CA . ASN A 1 326 ? 6.854 -4.537 -50.144 1.00 87.38 326 ASN A CA 1
ATOM 2586 C C . ASN A 1 326 ? 8.266 -4.407 -49.535 1.00 87.38 326 ASN A C 1
ATOM 2588 O O . ASN A 1 326 ? 8.800 -3.318 -49.313 1.00 87.38 326 ASN A O 1
ATOM 2592 N N . SER A 1 327 ? 8.906 -5.543 -49.260 1.00 87.00 327 SER A N 1
ATOM 2593 C CA . SER A 1 327 ? 10.222 -5.595 -48.607 1.00 87.00 327 SER A CA 1
ATOM 2594 C C . SER A 1 327 ? 11.330 -4.840 -49.358 1.00 87.00 327 SER A C 1
ATOM 2596 O O . SER A 1 327 ? 12.243 -4.319 -48.718 1.00 87.00 327 SER A O 1
ATOM 2598 N N . VAL A 1 328 ? 11.241 -4.728 -50.690 1.00 88.50 328 VAL A N 1
ATOM 2599 C CA . VAL A 1 328 ? 12.191 -3.955 -51.511 1.00 88.50 328 VAL A CA 1
ATOM 2600 C C . VAL A 1 328 ? 11.960 -2.454 -51.331 1.00 88.50 328 VAL A C 1
ATOM 2602 O O . VAL A 1 328 ? 12.912 -1.711 -51.103 1.00 88.50 328 VAL A O 1
ATOM 2605 N N . GLN A 1 329 ? 10.703 -2.011 -51.353 1.00 90.25 329 GLN A N 1
ATOM 2606 C CA . GLN A 1 329 ? 10.330 -0.613 -51.128 1.00 90.25 329 GLN A CA 1
ATOM 2607 C C . GLN A 1 329 ? 10.718 -0.149 -49.722 1.00 90.25 329 GLN A C 1
ATOM 2609 O O . GLN A 1 329 ? 11.341 0.898 -49.571 1.00 90.25 329 GLN A O 1
ATOM 2614 N N . ARG A 1 330 ? 10.429 -0.949 -48.688 1.00 90.75 330 ARG A N 1
ATOM 2615 C CA . ARG A 1 330 ? 10.780 -0.618 -47.295 1.00 90.75 330 ARG A CA 1
ATOM 2616 C C . ARG A 1 330 ? 12.284 -0.547 -47.075 1.00 90.75 330 ARG A C 1
ATOM 2618 O O . ARG A 1 330 ? 12.757 0.361 -46.395 1.00 90.75 330 ARG A O 1
ATOM 2625 N N . LYS A 1 331 ? 13.045 -1.458 -47.692 1.00 92.31 331 LYS A N 1
ATOM 2626 C CA . LYS A 1 331 ? 14.509 -1.370 -47.731 1.00 92.31 331 LYS A CA 1
ATOM 2627 C C . LYS A 1 331 ? 14.952 -0.042 -48.349 1.00 92.31 331 LYS A C 1
ATOM 2629 O O . LYS A 1 331 ? 15.746 0.662 -47.736 1.00 92.31 331 LYS A O 1
ATOM 2634 N N . HIS A 1 332 ? 14.428 0.298 -49.523 1.00 92.56 332 HIS A N 1
ATOM 2635 C CA . HIS A 1 332 ? 14.842 1.501 -50.236 1.00 92.56 332 HIS A CA 1
ATOM 2636 C C . HIS A 1 332 ? 14.510 2.783 -49.456 1.00 92.56 332 HIS A C 1
ATOM 2638 O O . HIS A 1 332 ? 15.356 3.661 -49.312 1.00 92.56 332 HIS A O 1
ATOM 2644 N N . MET A 1 333 ? 13.317 2.861 -48.858 1.00 93.00 333 MET A N 1
ATOM 2645 C CA . MET A 1 333 ? 12.940 3.975 -47.980 1.00 93.00 333 MET A CA 1
ATOM 2646 C C . MET A 1 333 ? 13.870 4.094 -46.766 1.00 93.00 333 MET A C 1
ATOM 2648 O O . MET A 1 333 ? 14.232 5.202 -46.379 1.00 93.00 333 MET A O 1
ATOM 2652 N N . LEU A 1 334 ? 14.284 2.969 -46.172 1.00 93.31 334 LEU A N 1
ATOM 2653 C CA . LEU A 1 334 ? 15.242 2.961 -45.066 1.00 93.31 334 LEU A CA 1
ATOM 2654 C C . LEU A 1 334 ? 16.630 3.436 -45.490 1.00 93.31 334 LEU A C 1
ATOM 2656 O O . LEU A 1 334 ? 17.222 4.216 -44.755 1.00 93.31 334 LEU A O 1
ATOM 2660 N N . GLU A 1 335 ? 17.132 2.995 -46.646 1.00 93.06 335 GLU A N 1
ATOM 2661 C CA . GLU A 1 335 ? 18.415 3.453 -47.197 1.00 93.06 335 GLU A CA 1
ATOM 2662 C C . GLU A 1 335 ? 18.423 4.971 -47.383 1.00 93.06 335 GLU A C 1
ATOM 2664 O O . GLU A 1 335 ? 19.363 5.632 -46.949 1.00 93.06 335 GLU A O 1
ATOM 2669 N N . LEU A 1 336 ? 17.344 5.528 -47.940 1.00 92.69 336 LEU A N 1
ATOM 2670 C CA . LEU A 1 336 ? 17.183 6.974 -48.091 1.00 92.69 336 LEU A CA 1
ATOM 2671 C C . LEU A 1 336 ? 17.103 7.689 -46.735 1.00 92.69 336 LEU A C 1
ATOM 2673 O O . LEU A 1 336 ? 17.746 8.716 -46.546 1.00 92.69 336 LEU A O 1
ATOM 2677 N N . ALA A 1 337 ? 16.357 7.137 -45.774 1.00 91.50 337 ALA A N 1
ATOM 2678 C CA . ALA A 1 337 ? 16.143 7.758 -44.466 1.00 91.50 337 ALA A CA 1
ATOM 2679 C C . ALA A 1 337 ? 17.379 7.761 -43.550 1.00 91.50 337 ALA A C 1
ATOM 2681 O O . ALA A 1 337 ? 17.383 8.475 -42.544 1.00 91.50 337 ALA A O 1
ATOM 2682 N N . ILE A 1 338 ? 18.397 6.946 -43.850 1.00 93.31 338 ILE A N 1
ATOM 2683 C CA . ILE A 1 338 ? 19.638 6.864 -43.064 1.00 93.31 338 ILE A CA 1
ATOM 2684 C C . ILE A 1 338 ? 20.893 7.263 -43.847 1.00 93.31 338 ILE A C 1
ATOM 2686 O O . ILE A 1 338 ? 21.988 7.168 -43.294 1.00 93.31 338 ILE A O 1
ATOM 2690 N N . ALA A 1 339 ? 20.761 7.696 -45.104 1.00 91.50 339 ALA A N 1
ATOM 2691 C CA . ALA A 1 339 ? 21.890 7.978 -45.994 1.00 91.50 339 ALA A CA 1
ATOM 2692 C C . ALA A 1 339 ? 22.879 9.009 -45.416 1.00 91.50 339 ALA A C 1
ATOM 2694 O O . ALA A 1 339 ? 24.088 8.884 -45.596 1.00 91.50 339 ALA A O 1
ATOM 2695 N N . ASP A 1 340 ? 22.372 9.996 -44.681 1.00 89.62 340 ASP A N 1
ATOM 2696 C CA . ASP A 1 340 ? 23.123 11.071 -44.030 1.00 89.62 340 ASP A CA 1
ATOM 2697 C C . ASP A 1 340 ? 23.415 10.798 -42.540 1.00 89.62 340 ASP A C 1
ATOM 2699 O O . ASP A 1 340 ? 23.948 11.655 -41.833 1.00 89.62 340 ASP A O 1
ATOM 2703 N N . LYS A 1 341 ? 23.089 9.598 -42.038 1.00 89.31 341 LYS A N 1
ATOM 2704 C CA . LYS A 1 341 ? 23.184 9.240 -40.616 1.00 89.31 341 LYS A CA 1
ATOM 2705 C C . LYS A 1 341 ? 24.185 8.101 -40.384 1.00 89.31 341 LYS A C 1
ATOM 2707 O O . LYS A 1 341 ? 23.780 6.938 -40.308 1.00 89.31 341 LYS A O 1
ATOM 2712 N N . PRO A 1 342 ? 25.479 8.402 -40.141 1.00 87.12 342 PRO A N 1
ATOM 2713 C CA . PRO A 1 342 ? 26.532 7.387 -39.980 1.00 87.12 342 PRO A CA 1
ATOM 2714 C C . PRO A 1 342 ? 26.332 6.470 -38.763 1.00 87.12 342 PRO A C 1
ATOM 2716 O O . PRO A 1 342 ? 26.947 5.409 -38.670 1.00 87.12 342 PRO A O 1
ATOM 2719 N N . LEU A 1 343 ? 25.460 6.865 -37.829 1.00 88.88 343 LEU A N 1
ATOM 2720 C CA . LEU A 1 343 ? 25.064 6.055 -36.683 1.00 88.88 343 LEU A CA 1
ATOM 2721 C C . LEU A 1 343 ? 24.355 4.755 -37.101 1.00 88.88 343 LEU A C 1
ATOM 2723 O O . LEU A 1 343 ? 24.463 3.751 -36.395 1.00 88.88 343 LEU A O 1
ATOM 2727 N N . PHE A 1 344 ? 23.619 4.754 -38.214 1.00 92.12 344 PHE A N 1
ATOM 2728 C CA . PHE A 1 344 ? 22.751 3.644 -38.597 1.00 92.12 344 PHE A CA 1
ATOM 2729 C C . PHE A 1 344 ? 23.372 2.756 -39.676 1.00 92.12 344 PHE A C 1
ATOM 2731 O O . PHE A 1 344 ? 24.062 3.203 -40.583 1.00 92.12 344 PHE A O 1
ATOM 2738 N N . THR A 1 345 ? 23.096 1.458 -39.584 1.00 92.31 345 THR A N 1
ATOM 2739 C CA . THR A 1 345 ? 23.459 0.457 -40.595 1.00 92.31 345 THR A CA 1
ATOM 2740 C C . THR A 1 345 ? 22.283 -0.469 -40.840 1.00 92.31 345 THR A C 1
ATOM 2742 O O . THR A 1 345 ? 21.529 -0.745 -39.910 1.00 92.31 345 THR A O 1
ATOM 2745 N N . LEU A 1 346 ? 22.129 -0.969 -42.063 1.00 91.38 346 LEU A N 1
ATOM 2746 C CA . LEU A 1 346 ? 21.020 -1.850 -42.421 1.00 91.38 346 LEU A CA 1
ATOM 2747 C C . LEU A 1 346 ? 21.449 -3.323 -42.417 1.00 91.38 346 LEU A C 1
ATOM 2749 O O . LEU A 1 346 ? 22.519 -3.669 -42.917 1.00 91.38 346 LEU A O 1
ATOM 2753 N N . ASP A 1 347 ? 20.607 -4.201 -41.871 1.00 89.56 347 ASP A N 1
ATOM 2754 C CA . ASP A 1 347 ? 20.788 -5.654 -41.919 1.00 89.56 347 ASP A CA 1
ATOM 2755 C C . ASP A 1 347 ? 19.539 -6.340 -42.485 1.00 89.56 347 ASP A C 1
ATOM 2757 O O . ASP A 1 347 ? 18.497 -6.459 -41.844 1.00 89.56 347 ASP A O 1
ATOM 2761 N N . GLU A 1 348 ? 19.670 -6.818 -43.719 1.00 89.12 348 GLU A N 1
ATOM 2762 C CA . GLU A 1 348 ? 18.577 -7.358 -44.532 1.00 89.12 348 GLU A CA 1
ATOM 2763 C C . GLU A 1 348 ? 18.230 -8.820 -44.227 1.00 89.12 348 GLU A C 1
ATOM 2765 O O . GLU A 1 348 ? 17.403 -9.416 -44.920 1.00 89.12 348 GLU A O 1
ATOM 2770 N N . ARG A 1 349 ? 18.882 -9.458 -43.245 1.00 84.25 349 ARG A N 1
ATOM 2771 C CA . ARG A 1 349 ? 18.738 -10.910 -43.032 1.00 84.25 349 ARG A CA 1
ATOM 2772 C C . ARG A 1 349 ? 17.294 -11.354 -42.817 1.00 84.25 349 ARG A C 1
ATOM 2774 O O . ARG A 1 349 ? 16.940 -12.471 -43.181 1.00 84.25 349 ARG A O 1
ATOM 2781 N N . GLU A 1 350 ? 16.486 -10.504 -42.187 1.00 84.62 350 GLU A N 1
ATOM 2782 C CA . GLU A 1 350 ? 15.084 -10.803 -41.925 1.00 84.62 350 GLU A CA 1
ATOM 2783 C C . GLU A 1 350 ? 14.239 -10.642 -43.191 1.00 84.62 350 GLU A C 1
ATOM 2785 O O . GLU A 1 350 ? 13.381 -11.488 -43.418 1.00 84.62 350 GLU A O 1
ATOM 2790 N N . LEU A 1 351 ? 14.536 -9.656 -44.051 1.00 84.06 351 LEU A N 1
ATOM 2791 C CA . LEU A 1 351 ? 13.878 -9.462 -45.354 1.00 84.06 351 LEU A CA 1
ATOM 2792 C C . LEU A 1 351 ? 14.054 -10.660 -46.291 1.00 84.06 351 LEU A C 1
ATOM 2794 O O . LEU A 1 351 ? 13.153 -10.982 -47.055 1.00 84.06 351 LEU A O 1
ATOM 2798 N N . LYS A 1 352 ? 15.194 -11.353 -46.202 1.00 81.88 352 LYS A N 1
ATOM 2799 C CA . LYS A 1 352 ? 15.522 -12.522 -47.039 1.00 81.88 352 LYS A CA 1
ATOM 2800 C C . LYS A 1 352 ? 14.872 -13.823 -46.562 1.00 81.88 352 LYS A C 1
ATOM 2802 O O . LYS A 1 352 ? 15.134 -14.881 -47.129 1.00 81.88 352 LYS A O 1
ATOM 2807 N N . ARG A 1 353 ? 14.064 -13.779 -45.500 1.00 80.19 353 ARG A N 1
ATOM 2808 C CA . ARG A 1 353 ? 13.492 -14.972 -44.880 1.00 80.19 353 ARG A CA 1
ATOM 2809 C C . ARG A 1 353 ? 11.997 -15.091 -45.147 1.00 80.19 353 ARG A C 1
ATOM 2811 O O . ARG A 1 353 ? 11.219 -14.240 -44.726 1.00 80.19 353 ARG A O 1
ATOM 2818 N N . ASN A 1 354 ? 11.585 -16.216 -45.724 1.00 72.81 354 ASN A N 1
ATOM 2819 C CA . ASN A 1 354 ? 10.175 -16.560 -45.943 1.00 72.81 354 ASN A CA 1
ATOM 2820 C C . ASN A 1 354 ? 9.552 -17.215 -44.694 1.00 72.81 354 ASN A C 1
ATOM 2822 O O . ASN A 1 354 ? 9.045 -18.329 -44.752 1.00 72.81 354 ASN A O 1
ATOM 2826 N N . ALA A 1 355 ? 9.660 -16.559 -43.533 1.00 76.12 355 ALA A N 1
ATOM 2827 C CA . ALA A 1 355 ? 9.058 -17.010 -42.274 1.00 76.12 355 ALA A CA 1
ATOM 2828 C C . ALA A 1 355 ? 8.828 -15.825 -41.316 1.00 76.12 355 ALA A C 1
ATOM 2830 O O . ALA A 1 355 ? 9.616 -14.872 -41.360 1.00 76.12 355 ALA A O 1
ATOM 2831 N N . PRO A 1 356 ? 7.835 -15.893 -40.401 1.00 74.19 356 PRO A N 1
ATOM 2832 C CA . PRO A 1 356 ? 7.543 -14.816 -39.455 1.00 74.19 356 PRO A CA 1
ATOM 2833 C C . PRO A 1 356 ? 8.778 -14.394 -38.670 1.00 74.19 356 PRO A C 1
ATOM 2835 O O . PRO A 1 356 ? 9.474 -15.224 -38.088 1.00 74.19 356 PRO A O 1
ATOM 2838 N N . SER A 1 357 ? 9.084 -13.104 -38.674 1.00 75.69 357 SER A N 1
ATOM 2839 C CA . SER A 1 357 ? 10.275 -12.532 -38.056 1.00 75.69 357 SER A CA 1
ATOM 2840 C C . SER A 1 357 ? 10.175 -12.550 -36.531 1.00 75.69 357 SER A C 1
ATOM 2842 O O . SER A 1 357 ? 9.461 -11.735 -35.954 1.00 75.69 357 SER A O 1
ATOM 2844 N N . TYR A 1 358 ? 10.959 -13.390 -35.850 1.00 75.50 358 TYR A N 1
ATOM 2845 C CA . TYR A 1 358 ? 11.059 -13.410 -34.383 1.00 75.50 358 TYR A CA 1
ATOM 2846 C C . TYR A 1 358 ? 12.447 -12.983 -33.915 1.00 75.50 358 TYR A C 1
ATOM 2848 O O . TYR A 1 358 ? 13.448 -13.581 -34.312 1.00 75.50 358 TYR A O 1
ATOM 2856 N N . THR A 1 359 ? 12.509 -12.023 -32.988 1.00 71.06 359 THR A N 1
ATOM 2857 C CA . THR A 1 359 ? 13.768 -11.487 -32.444 1.00 71.06 359 THR A CA 1
ATOM 2858 C C . THR A 1 359 ? 14.692 -12.582 -31.905 1.00 71.06 359 THR A C 1
ATOM 2860 O O . THR A 1 359 ? 15.901 -12.547 -32.125 1.00 71.06 359 THR A O 1
ATOM 2863 N N . ALA A 1 360 ? 14.131 -13.609 -31.257 1.00 70.81 360 ALA A N 1
ATOM 2864 C CA . ALA A 1 360 ? 14.898 -14.740 -30.739 1.00 70.81 360 ALA A CA 1
ATOM 2865 C C . ALA A 1 360 ? 15.641 -15.517 -31.844 1.00 70.81 360 ALA A C 1
ATOM 2867 O O . ALA A 1 360 ? 16.766 -15.972 -31.637 1.00 70.81 360 ALA A O 1
ATOM 2868 N N . GLN A 1 361 ? 15.043 -15.652 -33.030 1.00 73.38 361 GLN A N 1
ATOM 2869 C CA . GLN A 1 361 ? 15.655 -16.351 -34.163 1.00 73.38 361 GLN A CA 1
ATOM 2870 C C . GLN A 1 361 ? 16.751 -15.492 -34.812 1.00 73.38 361 GLN A C 1
ATOM 2872 O O . GLN A 1 361 ? 17.819 -16.005 -35.150 1.00 73.38 361 GLN A O 1
ATOM 2877 N N . THR A 1 362 ? 16.532 -14.179 -34.894 1.00 74.75 362 THR A N 1
ATOM 2878 C CA . THR A 1 362 ? 17.508 -13.187 -35.376 1.00 74.75 362 THR A CA 1
ATOM 2879 C C . THR A 1 362 ? 18.755 -13.134 -34.493 1.00 74.75 362 THR A C 1
ATOM 2881 O O . THR A 1 362 ? 19.884 -13.097 -34.988 1.00 74.75 362 THR A O 1
ATOM 2884 N N . LEU A 1 363 ? 18.576 -13.207 -33.171 1.00 72.50 363 LEU A N 1
ATOM 2885 C CA . LEU A 1 363 ? 19.691 -13.250 -32.227 1.00 72.50 363 LEU A CA 1
ATOM 2886 C C . LEU A 1 363 ? 20.492 -14.557 -32.338 1.00 72.50 363 LEU A C 1
ATOM 2888 O O . LEU A 1 363 ? 21.725 -14.501 -32.322 1.00 72.50 363 LEU A O 1
ATOM 2892 N N . LYS A 1 364 ? 19.815 -15.702 -32.529 1.00 69.88 364 LYS A N 1
ATOM 2893 C CA . LYS A 1 364 ? 20.449 -17.021 -32.724 1.00 69.88 364 LYS A CA 1
ATOM 2894 C C . LYS A 1 364 ? 21.252 -17.110 -34.028 1.00 69.88 364 LYS A C 1
ATOM 2896 O O . LYS A 1 364 ? 22.369 -17.623 -34.011 1.00 69.88 364 LYS A O 1
ATOM 2901 N N . SER A 1 365 ? 20.738 -16.585 -35.144 1.00 64.56 365 SER A N 1
ATOM 2902 C CA . SER A 1 365 ? 21.449 -16.610 -36.436 1.00 64.56 365 SER A CA 1
ATOM 2903 C C . SER A 1 365 ? 22.712 -15.741 -36.429 1.00 64.56 365 SER A C 1
ATOM 2905 O O . SER A 1 365 ? 23.730 -16.102 -37.015 1.00 64.56 365 SER A O 1
ATOM 2907 N N . GLY A 1 366 ? 22.696 -14.630 -35.685 1.00 55.31 366 GLY A N 1
ATOM 2908 C CA . GLY A 1 366 ? 23.855 -13.753 -35.523 1.00 55.31 366 GLY A CA 1
ATOM 2909 C C . GLY A 1 366 ? 24.990 -14.314 -34.660 1.00 55.31 366 GLY A C 1
ATOM 2910 O O . GLY A 1 366 ? 26.013 -13.644 -34.549 1.00 55.31 366 GLY A O 1
ATOM 2911 N N . GLY A 1 367 ? 24.829 -15.478 -34.021 1.00 47.94 367 GLY A N 1
ATOM 2912 C CA . GLY A 1 367 ? 25.864 -16.113 -33.194 1.00 47.94 367 GLY A CA 1
ATOM 2913 C C . GLY A 1 367 ? 26.900 -16.936 -33.972 1.00 47.94 367 GLY A C 1
ATOM 2914 O O . GLY A 1 367 ? 27.926 -17.286 -33.402 1.00 47.94 367 GLY A O 1
ATOM 2915 N N . ARG A 1 368 ? 26.659 -17.242 -35.258 1.00 41.38 368 ARG A N 1
ATOM 2916 C CA . ARG A 1 368 ? 27.538 -18.120 -36.060 1.00 41.38 368 ARG A CA 1
ATOM 2917 C C . ARG A 1 368 ? 28.575 -17.393 -36.931 1.00 41.38 368 ARG A C 1
ATOM 2919 O O . ARG A 1 368 ? 29.590 -17.995 -37.244 1.00 41.38 368 ARG A O 1
ATOM 2926 N N . ASN A 1 369 ? 28.368 -16.114 -37.271 1.00 42.19 369 ASN A N 1
ATOM 2927 C CA . ASN A 1 369 ? 29.168 -15.407 -38.294 1.00 42.19 369 ASN A CA 1
ATOM 2928 C C . ASN A 1 369 ? 30.066 -14.263 -37.787 1.00 42.19 369 ASN A C 1
ATOM 2930 O O . ASN A 1 369 ? 30.657 -13.552 -38.596 1.00 42.19 369 ASN A O 1
ATOM 2934 N N . LYS A 1 370 ? 30.187 -14.037 -36.476 1.00 44.97 370 LYS A N 1
ATOM 2935 C CA . LYS A 1 370 ? 31.133 -13.049 -35.928 1.00 44.97 370 LYS A CA 1
ATOM 2936 C C . LYS A 1 370 ? 31.897 -13.695 -34.780 1.00 44.97 370 LYS A C 1
ATOM 2938 O O . LYS A 1 370 ? 31.275 -14.305 -33.915 1.00 44.97 370 LYS A O 1
ATOM 2943 N N . GLY A 1 371 ? 33.228 -13.604 -34.827 1.00 38.84 371 GLY A N 1
ATOM 2944 C CA . GLY A 1 371 ? 34.144 -14.209 -33.859 1.00 38.84 371 GLY A CA 1
ATOM 2945 C C . GLY A 1 371 ? 33.762 -13.932 -32.401 1.00 38.84 371 GLY A C 1
ATOM 2946 O O . GLY A 1 371 ? 33.035 -12.986 -32.102 1.00 38.84 371 GLY A O 1
ATOM 2947 N N . ARG A 1 372 ? 34.261 -14.787 -31.502 1.00 38.81 372 ARG A N 1
ATOM 2948 C CA . ARG A 1 372 ? 33.935 -14.936 -30.065 1.00 38.81 372 ARG A CA 1
ATOM 2949 C C . ARG A 1 372 ? 34.075 -13.677 -29.166 1.00 38.81 372 ARG A C 1
ATOM 2951 O O . ARG A 1 372 ? 34.106 -13.814 -27.950 1.00 38.81 372 ARG A O 1
ATOM 2958 N N . THR A 1 373 ? 34.149 -12.462 -29.703 1.00 42.12 373 THR A N 1
ATOM 2959 C CA . THR A 1 373 ? 34.444 -11.221 -28.963 1.00 42.12 373 THR A CA 1
ATOM 2960 C C . THR A 1 373 ? 33.229 -10.366 -28.580 1.00 42.12 373 THR A C 1
ATOM 2962 O O . THR A 1 373 ? 33.353 -9.532 -27.687 1.00 42.12 373 THR A O 1
ATOM 2965 N N . CYS A 1 374 ? 32.037 -10.556 -29.159 1.00 44.34 374 CYS A N 1
ATOM 2966 C CA . CYS A 1 374 ? 30.858 -9.771 -28.752 1.00 44.34 374 CYS A CA 1
ATOM 2967 C C . CYS A 1 374 ? 30.117 -10.408 -27.575 1.00 44.34 374 CYS A C 1
ATOM 2969 O O . CYS A 1 374 ? 29.291 -11.302 -27.755 1.00 44.34 374 CYS A O 1
ATOM 2971 N N . ARG A 1 375 ? 30.398 -9.909 -26.368 1.00 48.38 375 ARG A N 1
ATOM 2972 C CA . ARG A 1 375 ? 29.845 -10.427 -25.109 1.00 48.38 375 ARG A CA 1
ATOM 2973 C C . ARG A 1 375 ? 28.484 -9.814 -24.727 1.00 48.38 375 ARG A C 1
ATOM 2975 O O . ARG A 1 375 ? 27.782 -10.413 -23.922 1.00 48.38 375 ARG A O 1
AT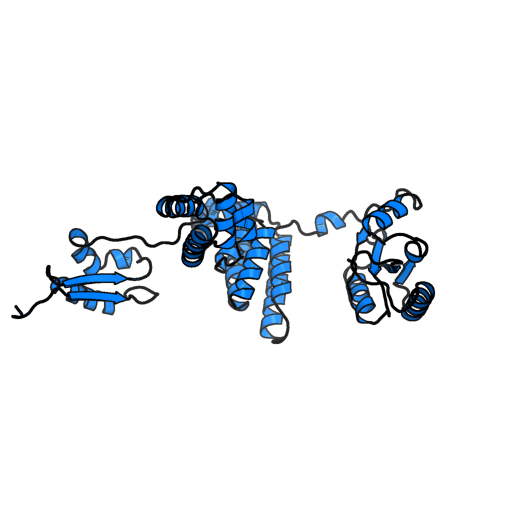OM 2982 N N . TRP A 1 376 ? 28.075 -8.686 -25.332 1.00 48.56 376 TRP A N 1
ATOM 2983 C CA . TRP A 1 376 ? 26.848 -7.957 -24.962 1.00 48.56 376 TRP A CA 1
ATOM 2984 C C . TRP A 1 376 ? 26.123 -7.345 -26.174 1.00 48.56 376 TRP A C 1
ATOM 2986 O O . TRP A 1 376 ? 26.735 -6.669 -27.002 1.00 48.56 376 TRP A O 1
ATOM 2996 N N . ARG A 1 377 ? 24.805 -7.572 -26.285 1.00 57.91 377 ARG A N 1
ATOM 2997 C CA . ARG A 1 377 ? 23.928 -6.958 -27.299 1.00 57.91 377 ARG A CA 1
ATOM 2998 C C . ARG A 1 377 ? 22.819 -6.178 -26.603 1.00 57.91 377 ARG A C 1
ATOM 3000 O O . ARG A 1 377 ? 22.098 -6.751 -25.790 1.00 57.91 377 ARG A O 1
ATOM 3007 N N . LEU A 1 378 ? 22.679 -4.900 -26.937 1.00 54.66 378 LEU A N 1
ATOM 3008 C CA . LEU A 1 378 ? 21.558 -4.072 -26.513 1.00 54.66 378 LEU A CA 1
ATOM 3009 C C . LEU A 1 378 ? 20.439 -4.220 -27.548 1.00 54.66 378 LEU A C 1
ATOM 3011 O O . LEU A 1 378 ? 20.586 -3.826 -28.703 1.00 54.66 378 LEU A O 1
ATOM 3015 N N . LEU A 1 379 ? 19.324 -4.823 -27.151 1.00 57.94 379 LEU A N 1
ATOM 3016 C CA . LEU A 1 379 ? 18.140 -4.889 -27.998 1.00 57.94 379 LEU A CA 1
ATOM 3017 C C . LEU A 1 379 ? 17.292 -3.644 -27.740 1.00 57.94 379 LEU A C 1
ATOM 3019 O O . LEU A 1 379 ? 16.692 -3.514 -26.675 1.00 57.94 379 LEU A O 1
ATOM 3023 N N . LEU A 1 380 ? 17.237 -2.747 -28.719 1.00 60.25 380 LEU A N 1
ATOM 3024 C CA . LEU A 1 380 ? 16.289 -1.644 -28.717 1.00 60.25 380 LEU A CA 1
ATOM 3025 C C . LEU A 1 380 ? 14.982 -2.208 -29.276 1.00 60.25 380 LEU A C 1
ATOM 3027 O O . LEU A 1 380 ? 14.913 -2.628 -30.432 1.00 60.25 380 LEU A O 1
ATOM 3031 N N . VAL A 1 381 ? 14.010 -2.369 -28.378 1.00 53.38 381 VAL A N 1
ATOM 3032 C CA . VAL A 1 381 ? 12.767 -3.125 -28.581 1.00 53.38 381 VAL A CA 1
ATOM 3033 C C . VAL A 1 381 ? 12.068 -2.718 -29.880 1.00 53.38 381 VAL A C 1
ATOM 3035 O O . VAL A 1 381 ? 12.068 -1.550 -30.262 1.00 53.38 381 VAL A O 1
ATOM 3038 N N . ARG A 1 382 ? 11.469 -3.712 -30.550 1.00 54.34 382 ARG A N 1
ATOM 3039 C CA . ARG A 1 382 ? 10.666 -3.523 -31.759 1.00 54.34 382 ARG A CA 1
ATOM 3040 C C . ARG A 1 382 ? 9.481 -2.619 -31.444 1.00 54.34 382 ARG A C 1
ATOM 3042 O O . ARG A 1 382 ? 8.580 -3.032 -30.719 1.00 54.34 382 ARG A O 1
ATOM 3049 N N . ILE A 1 383 ? 9.498 -1.401 -31.971 1.00 42.59 383 ILE A N 1
ATOM 3050 C CA . ILE A 1 383 ? 8.371 -0.480 -31.846 1.00 42.59 383 ILE A CA 1
ATOM 3051 C C . ILE A 1 383 ? 7.273 -0.997 -32.780 1.00 42.59 383 ILE A C 1
ATOM 3053 O O . ILE A 1 383 ? 7.487 -1.157 -33.983 1.00 42.59 383 ILE A O 1
ATOM 3057 N N . HIS A 1 384 ? 6.118 -1.325 -32.204 1.00 44.31 384 HIS A N 1
ATOM 3058 C CA . HIS A 1 384 ? 4.892 -1.557 -32.955 1.00 44.31 384 HIS A CA 1
ATOM 3059 C C . HIS A 1 384 ? 4.325 -0.188 -33.346 1.00 44.31 384 HIS A C 1
ATOM 3061 O O . HIS A 1 384 ? 3.642 0.438 -32.541 1.00 44.31 384 HIS A O 1
ATOM 3067 N N . CYS A 1 385 ? 4.668 0.284 -34.544 1.00 38.56 385 CYS A N 1
ATOM 3068 C CA . CYS A 1 385 ? 3.920 1.328 -35.242 1.00 38.56 385 CYS A CA 1
ATOM 3069 C C . CYS A 1 385 ? 3.084 0.674 -36.331 1.00 38.56 385 CYS A C 1
ATOM 3071 O O . CYS A 1 385 ? 3.679 -0.086 -37.138 1.00 38.56 385 CYS A O 1
#

Radius of gyration: 30.16 Å; chains: 1; bounding box: 78×49×84 Å

Organism: Escherichia coli (NCBI:txid562)

Sequence (385 aa):
MSLFASRQTLLLLLPENGPNAAINEQLLTLTGLLHDDLLLIVRGNKLSKAQENAAWFTALANRSVQVTCQTPEQAQLPRWVAARAKQLNLELDDAANQVLCYCYEGNLLALAQALERLSLLWPDGKLTLPRVEQAVNDAAHFTPFHWVDALLMGKSKRALHILQQLRLEGSEPVILLRTLQRELLLLVNLKRQSAHTPLRALFDKHRVWQNRRGMMGEALNRLSQTQLRQAVQLLTRTELTLKQDYGQSVWAELEGLSLLLCHKPWRTYLSTVDMKSLQALFGGTFDPVHYGHLKPVETLANLIGLTRVTIIPNNVPPHRPQPEANSVQRKHMLELAIADKPLFTLDERELKRNAPSYTAQTLKSGGRNKGRTCRWRLLLVRIHC